Protein AF-0000000082347520 (afdb_homodimer)

pLDDT: mean 91.8, std 11.24, range [23.23, 98.88]

Structure (mmCIF, N/CA/C/O backbone):
data_AF-0000000082347520-model_v1
#
loop_
_entity.id
_entity.type
_entity.pdbx_description
1 polymer 'Uncharacterized protein'
#
loop_
_atom_site.group_PDB
_atom_site.id
_atom_site.type_symbol
_atom_site.label_atom_id
_atom_site.label_alt_id
_atom_site.label_comp_id
_atom_site.label_asym_id
_atom_site.label_entity_id
_atom_site.label_seq_id
_atom_site.pdbx_PDB_ins_code
_atom_site.Cartn_x
_atom_site.Cartn_y
_atom_site.Cartn_z
_atom_site.occupancy
_atom_site.B_iso_or_equiv
_atom_site.auth_seq_id
_atom_site.auth_comp_id
_atom_site.auth_asym_id
_atom_site.auth_atom_id
_atom_site.pdbx_PDB_model_num
ATOM 1 N N . MET A 1 1 ? 17.422 22.875 7.512 1 51.66 1 MET A N 1
ATOM 2 C CA . MET A 1 1 ? 17.734 21.969 8.609 1 51.66 1 MET A CA 1
ATOM 3 C C . MET A 1 1 ? 17.469 20.516 8.219 1 51.66 1 MET A C 1
ATOM 5 O O . MET A 1 1 ? 16.516 20.234 7.473 1 51.66 1 MET A O 1
ATOM 9 N N . SER A 1 2 ? 18.406 19.641 8.477 1 62.78 2 SER A N 1
ATOM 10 C CA . SER A 1 2 ? 18.266 18.219 8.164 1 62.78 2 SER A CA 1
ATOM 11 C C . SER A 1 2 ? 17.25 17.547 9.07 1 62.78 2 SER A C 1
ATOM 13 O O . SER A 1 2 ? 17.156 17.875 10.258 1 62.78 2 SER A O 1
ATOM 15 N N . THR A 1 3 ? 16.219 16.953 8.594 1 77.38 3 THR A N 1
ATOM 16 C CA . THR A 1 3 ? 15.297 16.125 9.367 1 77.38 3 THR A CA 1
ATOM 17 C C . THR A 1 3 ? 16.047 14.992 10.062 1 77.38 3 THR A C 1
ATOM 19 O O . THR A 1 3 ? 16.828 14.281 9.43 1 77.38 3 THR A O 1
ATOM 22 N N . PRO A 1 4 ? 15.867 14.984 11.398 1 78.06 4 PRO A N 1
ATOM 23 C CA . PRO A 1 4 ? 16.547 13.891 12.094 1 78.06 4 PRO A CA 1
ATOM 24 C C . PRO A 1 4 ? 16.188 12.523 11.531 1 78.06 4 PRO A C 1
ATOM 26 O O . PRO A 1 4 ? 15.086 12.336 10.992 1 78.06 4 PRO A O 1
ATOM 29 N N . ALA A 1 5 ? 17.125 11.617 11.672 1 85.88 5 ALA A N 1
ATOM 30 C CA . ALA A 1 5 ? 16.891 10.227 11.297 1 85.88 5 ALA A CA 1
ATOM 31 C C . ALA A 1 5 ? 15.727 9.641 12.102 1 85.88 5 ALA A C 1
ATOM 33 O O . ALA A 1 5 ? 15.523 10 13.266 1 85.88 5 ALA A O 1
ATOM 34 N N . TYR A 1 6 ? 15.008 8.766 11.461 1 93.38 6 TYR A N 1
ATOM 35 C CA . TYR A 1 6 ? 13.891 8.117 12.133 1 93.38 6 TYR A CA 1
ATOM 36 C C . TYR A 1 6 ? 14.359 7.34 13.359 1 93.38 6 TYR A C 1
ATOM 38 O O . TYR A 1 6 ? 15.367 6.629 13.297 1 93.38 6 TYR A O 1
ATOM 46 N N . GLN A 1 7 ? 13.633 7.559 14.492 1 92.31 7 GLN A N 1
ATOM 47 C CA . GLN A 1 7 ? 13.797 6.793 15.727 1 92.31 7 GLN A CA 1
ATOM 48 C C . GLN A 1 7 ? 12.477 6.164 16.156 1 92.31 7 GLN A C 1
ATOM 50 O O . GLN A 1 7 ? 11.445 6.836 16.203 1 92.31 7 GLN A O 1
ATOM 55 N N . ASN A 1 8 ? 12.578 4.91 16.438 1 94 8 ASN A N 1
ATOM 56 C CA . ASN A 1 8 ? 11.375 4.203 16.875 1 94 8 ASN A CA 1
ATOM 57 C C . ASN A 1 8 ? 10.945 4.641 18.266 1 94 8 ASN A C 1
ATOM 59 O O . ASN A 1 8 ? 11.602 4.312 19.25 1 94 8 ASN A O 1
ATOM 63 N N . SER A 1 9 ? 9.93 5.426 18.359 1 94.62 9 SER A N 1
ATOM 64 C CA . SER A 1 9 ? 9.352 5.902 19.609 1 94.62 9 SER A CA 1
ATOM 65 C C . SER A 1 9 ? 7.84 6.027 19.516 1 94.62 9 SER A C 1
ATOM 67 O O . SER A 1 9 ? 7.324 6.711 18.625 1 94.62 9 SER A O 1
ATOM 69 N N . LEU A 1 10 ? 7.125 5.418 20.422 1 96.12 10 LEU A N 1
ATOM 70 C CA . LEU A 1 10 ? 5.668 5.43 20.422 1 96.12 10 LEU A CA 1
ATOM 71 C C . LEU A 1 10 ? 5.129 6.805 20.797 1 96.12 10 LEU A C 1
ATOM 73 O O . LEU A 1 10 ? 5.695 7.473 21.672 1 96.12 10 LEU A O 1
ATOM 77 N N . VAL A 1 11 ? 4.098 7.16 20.203 1 97.88 11 VAL A N 1
ATOM 78 C CA . VAL A 1 11 ? 3.455 8.438 20.5 1 97.88 11 VAL A CA 1
ATOM 79 C C . VAL A 1 11 ? 2.471 8.266 21.656 1 97.88 11 VAL A C 1
ATOM 81 O O . VAL A 1 11 ? 1.628 7.367 21.625 1 97.88 11 VAL A O 1
ATOM 84 N N . ASP A 1 12 ? 2.582 9.055 22.672 1 97.56 12 ASP A N 1
ATOM 85 C CA . ASP A 1 12 ? 1.594 9.117 23.75 1 97.56 12 ASP A CA 1
ATOM 86 C C . ASP A 1 12 ? 0.341 9.859 23.297 1 97.56 12 ASP A C 1
ATOM 88 O O . ASP A 1 12 ? 0.309 11.094 23.312 1 97.56 12 ASP A O 1
ATOM 92 N N . ALA A 1 13 ? -0.685 9.141 23.047 1 96.94 13 ALA A N 1
ATOM 93 C CA . ALA A 1 13 ? -1.899 9.703 22.469 1 96.94 13 ALA A CA 1
ATOM 94 C C . ALA A 1 13 ? -2.705 10.469 23.5 1 96.94 13 ALA A C 1
ATOM 96 O O . ALA A 1 13 ? -3.672 11.156 23.172 1 96.94 13 ALA A O 1
ATOM 97 N N . GLN A 1 14 ? -2.32 10.383 24.734 1 96.44 14 GLN A N 1
ATOM 98 C CA . GLN A 1 14 ? -3.094 11.016 25.797 1 96.44 14 GLN A CA 1
ATOM 99 C C . GLN A 1 14 ? -2.547 12.398 26.125 1 96.44 14 GLN A C 1
ATOM 101 O O . GLN A 1 14 ? -3.156 13.148 26.891 1 96.44 14 GLN A O 1
ATOM 106 N N . ARG A 1 15 ? -1.452 12.727 25.562 1 96.75 15 ARG A N 1
ATOM 107 C CA . ARG A 1 15 ? -0.86 14.039 25.828 1 96.75 15 ARG A CA 1
ATOM 108 C C . ARG A 1 15 ? -1.741 15.156 25.281 1 96.75 15 ARG A C 1
ATOM 110 O O . ARG A 1 15 ? -2.281 15.047 24.172 1 96.75 15 ARG A O 1
ATOM 117 N N . ALA A 1 16 ? -1.894 16.188 26.031 1 96.69 16 ALA A N 1
ATOM 118 C CA . ALA A 1 16 ? -2.693 17.34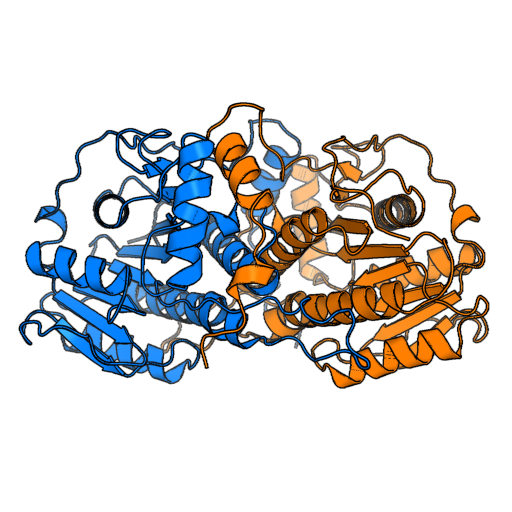4 25.609 1 96.69 16 ALA A CA 1
ATOM 119 C C . ALA A 1 16 ? -2.082 18.016 24.391 1 96.69 16 ALA A C 1
ATOM 121 O O . ALA A 1 16 ? -0.859 18.094 24.266 1 96.69 16 ALA A O 1
ATOM 122 N N . VAL A 1 17 ? -2.941 18.484 23.516 1 97.81 17 VAL A N 1
ATOM 123 C CA . VAL A 1 17 ? -2.49 19.141 22.297 1 97.81 17 VAL A CA 1
ATOM 124 C C . VAL A 1 17 ? -2.744 20.641 22.391 1 97.81 17 VAL A C 1
ATOM 126 O O . VAL A 1 17 ? -3.852 21.078 22.734 1 97.81 17 VAL A O 1
ATOM 129 N N . ASP A 1 18 ? -1.752 21.422 22.156 1 97.56 18 ASP A N 1
ATOM 130 C CA . ASP A 1 18 ? -1.86 22.891 22.188 1 97.56 18 ASP A CA 1
ATOM 131 C C . ASP A 1 18 ? -2.057 23.453 20.781 1 97.56 18 ASP A C 1
ATOM 133 O O . ASP A 1 18 ? -1.084 23.688 20.062 1 97.56 18 ASP A O 1
ATOM 137 N N . PHE A 1 19 ? -3.225 23.859 20.406 1 97.81 19 PHE A N 1
ATOM 138 C CA . PHE A 1 19 ? -3.598 24.312 19.062 1 97.81 19 PHE A CA 1
ATOM 139 C C . PHE A 1 19 ? -2.932 25.656 18.75 1 97.81 19 PHE A C 1
ATOM 141 O O . PHE A 1 19 ? -2.764 26 17.578 1 97.81 19 PHE A O 1
ATOM 148 N N . SER A 1 20 ? -2.562 26.375 19.766 1 97.38 20 SER A N 1
ATOM 149 C CA . SER A 1 20 ? -1.998 27.703 19.547 1 97.38 20 SER A CA 1
ATOM 150 C C . SER A 1 20 ? -0.634 27.609 18.875 1 97.38 20 SER A C 1
ATOM 152 O O . SER A 1 20 ? -0.138 28.609 18.344 1 97.38 20 SER A O 1
ATOM 154 N N . GLN A 1 21 ? -0.083 26.453 18.891 1 97.12 21 GLN A N 1
ATOM 155 C CA . GLN A 1 21 ? 1.251 26.266 18.328 1 97.12 21 GLN A CA 1
ATOM 156 C C . GLN A 1 21 ? 1.228 26.375 16.812 1 97.12 21 GLN A C 1
ATOM 158 O O . GLN A 1 21 ? 2.277 26.484 16.172 1 97.12 21 GLN A O 1
ATOM 163 N N . VAL A 1 22 ? 0.044 26.391 16.172 1 97.5 22 VAL A N 1
ATOM 164 C CA . VAL A 1 22 ? -0.011 26.5 14.719 1 97.5 22 VAL A CA 1
ATOM 165 C C . VAL A 1 22 ? -0.188 27.969 14.32 1 97.5 22 VAL A C 1
ATOM 167 O O . VAL A 1 22 ? -0.212 28.297 13.133 1 97.5 22 VAL A O 1
ATOM 170 N N . SER A 1 23 ? -0.355 28.828 15.336 1 97.25 23 SER A N 1
ATOM 171 C CA . SER A 1 23 ? -0.551 30.234 15.039 1 97.25 23 SER A CA 1
ATOM 172 C C . SER A 1 23 ? 0.603 30.797 14.219 1 97.25 23 SER A C 1
ATOM 174 O O . SER A 1 23 ? 1.771 30.562 14.531 1 97.25 23 SER A O 1
ATOM 176 N N . GLY A 1 24 ? 0.281 31.484 13.133 1 96.06 24 GLY A N 1
ATOM 177 C CA . GLY A 1 24 ? 1.273 32.125 12.281 1 96.06 24 GLY A CA 1
ATOM 178 C C . GLY A 1 24 ? 1.896 31.172 11.273 1 96.06 24 GLY A C 1
ATOM 179 O O . GLY A 1 24 ? 2.672 31.578 10.414 1 96.06 24 GLY A O 1
ATOM 180 N N . LYS A 1 25 ? 1.556 29.922 11.375 1 96.75 25 LYS A N 1
ATOM 181 C CA . LYS A 1 25 ? 2.107 28.938 10.438 1 96.75 25 LYS A CA 1
ATOM 182 C C . LYS A 1 25 ? 1.323 28.922 9.125 1 96.75 25 LYS A C 1
ATOM 184 O O . LYS A 1 25 ? 0.146 29.297 9.102 1 96.75 25 LYS A O 1
ATOM 189 N N . THR A 1 26 ? 1.975 28.578 8.086 1 97.75 26 THR A N 1
ATOM 190 C CA . THR A 1 26 ? 1.338 28.391 6.785 1 97.75 26 THR A CA 1
ATOM 191 C C . THR A 1 26 ? 1.101 26.906 6.512 1 97.75 26 THR A C 1
ATOM 193 O O . THR A 1 26 ? 2.033 26.094 6.57 1 97.75 26 THR A O 1
ATOM 196 N N . VAL A 1 27 ? -0.154 26.547 6.23 1 98.62 27 VAL A N 1
ATOM 197 C CA . VAL A 1 27 ? -0.582 25.172 5.996 1 98.62 27 VAL A CA 1
ATOM 198 C C . VAL A 1 27 ? -1.053 25.031 4.551 1 98.62 27 VAL A C 1
ATOM 200 O O . VAL A 1 27 ? -1.883 25.812 4.074 1 98.62 27 VAL A O 1
ATOM 203 N N . VAL A 1 28 ? -0.468 24.125 3.814 1 98.81 28 VAL A N 1
ATOM 204 C CA . VAL A 1 28 ? -1.011 23.688 2.531 1 98.81 28 VAL A CA 1
ATOM 205 C C . VAL A 1 28 ? -1.823 22.406 2.721 1 98.81 28 VAL A C 1
ATOM 207 O O . VAL A 1 28 ? -1.326 21.422 3.275 1 98.81 28 VAL A O 1
ATOM 210 N N . LEU A 1 29 ? -3.039 22.422 2.336 1 98.75 29 LEU A N 1
ATOM 211 C CA . LEU A 1 29 ? -3.955 21.312 2.525 1 98.75 29 LEU A CA 1
ATOM 212 C C . LEU A 1 29 ? -4.691 20.984 1.229 1 98.75 29 LEU A C 1
ATOM 214 O O . LEU A 1 29 ? -5.234 21.875 0.58 1 98.75 29 LEU A O 1
ATOM 218 N N . THR A 1 30 ? -4.625 19.734 0.8 1 98.75 30 THR A N 1
ATOM 219 C CA . THR A 1 30 ? -5.457 19.328 -0.326 1 98.75 30 THR A CA 1
ATOM 220 C C . THR A 1 30 ? -6.777 18.734 0.162 1 98.75 30 THR A C 1
ATOM 222 O O . THR A 1 30 ? -6.816 18.062 1.193 1 98.75 30 THR A O 1
ATOM 225 N N . GLY A 1 31 ? -7.84 18.984 -0.577 1 97.75 31 GLY A N 1
ATOM 226 C CA . GLY A 1 31 ? -9.141 18.438 -0.212 1 97.75 31 GLY A CA 1
ATOM 227 C C . GLY A 1 31 ? -9.75 19.125 1.001 1 97.75 31 GLY A C 1
ATOM 228 O O . GLY A 1 31 ? -10.344 18.469 1.854 1 97.75 31 GLY A O 1
ATOM 229 N N . GLY A 1 32 ? -9.562 20.375 1.109 1 97.75 32 GLY A N 1
ATOM 230 C CA . GLY A 1 32 ? -9.984 21.094 2.301 1 97.75 32 GLY A CA 1
ATOM 231 C C . GLY A 1 32 ? -11.375 21.688 2.18 1 97.75 32 GLY A C 1
ATOM 232 O O . GLY A 1 32 ? -11.797 22.469 3.025 1 97.75 32 GLY A O 1
ATOM 233 N N . SER A 1 33 ? -12.148 21.312 1.104 1 97.12 33 SER A N 1
ATOM 234 C CA . SER A 1 33 ? -13.406 22 0.836 1 97.12 33 SER A CA 1
ATOM 235 C C . SER A 1 33 ? -14.594 21.203 1.357 1 97.12 33 SER A C 1
ATOM 237 O O . SER A 1 33 ? -15.734 21.672 1.317 1 97.12 33 SER A O 1
ATOM 239 N N . SER A 1 34 ? -14.375 19.984 1.851 1 93.25 34 SER A N 1
ATOM 240 C CA . SER A 1 34 ? -15.453 19.172 2.396 1 93.25 34 SER A CA 1
ATOM 241 C C . SER A 1 34 ? -14.922 18.156 3.406 1 93.25 34 SER A C 1
ATOM 243 O O . SER A 1 34 ? -13.703 18.047 3.594 1 93.25 34 SER A O 1
ATOM 245 N N . GLY A 1 35 ? -15.805 17.625 4.156 1 93.69 35 GLY A N 1
ATOM 246 C CA . GLY A 1 35 ? -15.477 16.5 5.012 1 93.69 35 GLY A CA 1
ATOM 247 C C . GLY A 1 35 ? -14.43 16.828 6.059 1 93.69 35 GLY A C 1
ATOM 248 O O . GLY A 1 35 ? -14.5 17.875 6.707 1 93.69 35 GLY A O 1
ATOM 249 N N . LEU A 1 36 ? -13.516 15.875 6.234 1 95.44 36 LEU A N 1
ATOM 250 C CA . LEU A 1 36 ? -12.453 16.031 7.219 1 95.44 36 LEU A CA 1
ATOM 251 C C . LEU A 1 36 ? -11.562 17.219 6.887 1 95.44 36 LEU A C 1
ATOM 253 O O . LEU A 1 36 ? -11.164 17.969 7.777 1 95.44 36 LEU A O 1
ATOM 257 N N . GLY A 1 37 ? -11.297 17.375 5.547 1 97.56 37 GLY A N 1
ATOM 258 C CA . GLY A 1 37 ? -10.469 18.484 5.125 1 97.56 37 GLY A CA 1
ATOM 259 C C . GLY A 1 37 ? -11.016 19.844 5.551 1 97.56 37 GLY A C 1
ATOM 260 O O . GLY A 1 37 ? -10.258 20.703 6.008 1 97.56 37 GLY A O 1
ATOM 261 N N . LEU A 1 38 ? -12.289 19.969 5.387 1 97.62 38 LEU A N 1
ATOM 262 C CA . LEU A 1 38 ? -12.93 21.219 5.777 1 97.62 38 LEU A CA 1
ATOM 263 C C . LEU A 1 38 ? -12.797 21.453 7.277 1 97.62 38 LEU A C 1
ATOM 265 O O . LEU A 1 38 ? -12.562 22.578 7.715 1 97.62 38 LEU A O 1
ATOM 269 N N . CYS A 1 39 ? -12.914 20.406 8.039 1 97.69 39 CYS A N 1
ATOM 270 C CA . CYS A 1 39 ? -12.766 20.484 9.484 1 97.69 39 CYS A CA 1
ATOM 271 C C . CYS A 1 39 ? -11.344 20.875 9.867 1 97.69 39 CYS A C 1
ATOM 273 O O . CYS A 1 39 ? -11.141 21.641 10.812 1 97.69 39 CYS A O 1
ATOM 275 N N . TYR A 1 40 ? -10.344 20.359 9.133 1 98.44 40 TYR A N 1
ATOM 276 C CA . TYR A 1 40 ? -8.953 20.734 9.375 1 98.44 40 TYR A CA 1
ATOM 277 C C . TYR A 1 40 ? -8.734 22.219 9.086 1 98.44 40 TYR A C 1
ATOM 279 O O . TYR A 1 40 ? -8.141 22.938 9.891 1 98.44 40 TYR A O 1
ATOM 287 N N . VAL A 1 41 ? -9.266 22.656 7.914 1 98.44 41 VAL A N 1
ATOM 288 C CA . VAL A 1 41 ? -9.125 24.062 7.543 1 98.44 41 VAL A CA 1
ATOM 289 C C . VAL A 1 41 ? -9.695 24.953 8.641 1 98.44 41 VAL A C 1
ATOM 291 O O . VAL A 1 41 ? -9.023 25.875 9.109 1 98.44 41 VAL A O 1
ATOM 294 N N . ARG A 1 42 ? -10.891 24.672 9.094 1 98.06 42 ARG A N 1
ATOM 295 C CA . ARG A 1 42 ? -11.555 25.453 10.133 1 98.06 42 ARG A CA 1
ATOM 296 C C . ARG A 1 42 ? -10.703 25.516 11.398 1 98.06 42 ARG A C 1
ATOM 298 O O . ARG A 1 42 ? -10.5 26.594 11.961 1 98.06 42 ARG A O 1
ATOM 305 N N . ALA A 1 43 ? -10.227 24.359 11.812 1 98.12 43 ALA A N 1
ATOM 306 C CA . ALA A 1 43 ? -9.469 24.266 13.062 1 98.12 43 ALA A CA 1
ATOM 307 C C . ALA A 1 43 ? -8.164 25.047 12.961 1 98.12 43 ALA A C 1
ATOM 309 O O . ALA A 1 43 ? -7.793 25.766 13.898 1 98.12 43 ALA A O 1
ATOM 310 N N . PHE A 1 44 ? -7.434 24.953 11.852 1 98.5 44 PHE A N 1
ATOM 311 C CA . PHE A 1 44 ? -6.172 25.656 11.672 1 98.5 44 PHE A CA 1
ATOM 312 C C . PHE A 1 44 ? -6.391 27.156 11.625 1 98.5 44 PHE A C 1
ATOM 314 O O . PHE A 1 44 ? -5.648 27.922 12.258 1 98.5 44 PHE A O 1
ATOM 321 N N . VAL A 1 45 ? -7.441 27.594 10.93 1 98.06 45 VAL A N 1
ATOM 322 C CA . VAL A 1 45 ? -7.754 29.016 10.812 1 98.06 45 VAL A CA 1
ATOM 323 C C . VAL A 1 45 ? -8.125 29.578 12.188 1 98.06 45 VAL A C 1
ATOM 325 O O . VAL A 1 45 ? -7.629 30.625 12.586 1 98.06 45 VAL A O 1
ATOM 328 N N . GLU A 1 46 ? -8.961 28.828 12.859 1 97.62 46 GLU A N 1
ATOM 329 C CA . GLU A 1 46 ? -9.398 29.25 14.188 1 97.62 46 GLU A CA 1
ATOM 330 C C . GLU A 1 46 ? -8.211 29.359 15.141 1 97.62 46 GLU A C 1
ATOM 332 O O . GLU A 1 46 ? -8.203 30.219 16.031 1 97.62 46 GLU A O 1
ATOM 337 N N . ALA A 1 47 ? -7.23 28.578 14.922 1 98.06 47 ALA A N 1
ATOM 338 C CA . ALA A 1 47 ? -6.055 28.547 15.789 1 98.06 47 ALA A CA 1
ATOM 339 C C . ALA A 1 47 ? -5.016 29.578 15.336 1 98.06 47 ALA A C 1
ATOM 341 O O . ALA A 1 47 ? -3.951 29.703 15.945 1 98.06 47 ALA A O 1
ATOM 342 N N . GLY A 1 48 ? -5.215 30.266 14.219 1 97.75 48 GLY A N 1
ATOM 343 C CA . GLY A 1 48 ? -4.383 31.406 13.836 1 97.75 48 GLY A CA 1
ATOM 344 C C . GLY A 1 48 ? -3.438 31.094 12.688 1 97.75 48 GLY A C 1
ATOM 345 O O . GLY A 1 48 ? -2.523 31.859 12.398 1 97.75 48 GLY A O 1
ATOM 346 N N . ALA A 1 49 ? -3.674 29.984 12.039 1 98.19 49 ALA A N 1
ATOM 347 C CA . ALA A 1 49 ? -2.828 29.625 10.906 1 98.19 49 ALA A CA 1
ATOM 348 C C . ALA A 1 49 ? -3.352 30.234 9.609 1 98.19 49 ALA A C 1
ATOM 350 O O . ALA A 1 49 ? -4.488 30.703 9.555 1 98.19 49 ALA A O 1
ATOM 351 N N . PHE A 1 50 ? -2.49 30.328 8.625 1 98.44 50 PHE A N 1
ATOM 352 C CA . PHE A 1 50 ? -2.832 30.656 7.246 1 98.44 50 PHE A CA 1
ATOM 353 C C . PHE A 1 50 ? -2.92 29.391 6.398 1 98.44 50 PHE A C 1
ATOM 355 O O . PHE A 1 50 ? -1.991 28.594 6.383 1 98.44 50 PHE A O 1
ATOM 362 N N . VAL A 1 51 ? -4.059 29.188 5.727 1 98.75 51 VAL A N 1
ATOM 363 C CA . VAL A 1 51 ? -4.281 27.922 5.047 1 98.75 51 VAL A CA 1
ATOM 364 C C . VAL A 1 51 ? -4.445 28.156 3.549 1 98.75 51 VAL A C 1
ATOM 366 O O . VAL A 1 51 ? -5.238 29.016 3.133 1 98.75 51 VAL A O 1
ATOM 369 N N . VAL A 1 52 ? -3.662 27.5 2.74 1 98.81 52 VAL A N 1
ATOM 370 C CA . VAL A 1 52 ? -3.896 27.391 1.303 1 98.81 52 VAL A CA 1
ATOM 371 C C . VAL A 1 52 ? -4.543 26.047 0.984 1 98.81 52 VAL A C 1
ATOM 373 O O . VAL A 1 52 ? -3.932 25 1.174 1 98.81 52 VAL A O 1
ATOM 376 N N . ASN A 1 53 ? -5.773 26.109 0.495 1 98.69 53 ASN A N 1
ATOM 377 C CA . ASN A 1 53 ? -6.594 24.938 0.244 1 98.69 53 ASN A CA 1
ATOM 378 C C . ASN A 1 53 ? -6.676 24.609 -1.246 1 98.69 53 ASN A C 1
ATOM 380 O O . ASN A 1 53 ? -7.273 25.375 -2.016 1 98.69 53 ASN A O 1
ATOM 384 N N . GLY A 1 54 ? -6.027 23.531 -1.665 1 98.69 54 GLY A N 1
ATOM 385 C CA . GLY A 1 54 ? -6.219 23 -3.006 1 98.69 54 GLY A CA 1
ATOM 386 C C . GLY A 1 54 ? -7.34 21.984 -3.092 1 98.69 54 GLY A C 1
ATOM 387 O O . GLY A 1 54 ? -7.281 20.938 -2.447 1 98.69 54 GLY A O 1
ATOM 388 N N . ASP A 1 55 ? -8.312 22.219 -3.863 1 98.5 55 ASP A N 1
ATOM 389 C CA . ASP A 1 55 ? -9.469 21.328 -3.996 1 98.5 55 ASP A CA 1
ATOM 390 C C . ASP A 1 55 ? -10.125 21.484 -5.367 1 98.5 55 ASP A C 1
ATOM 392 O O . ASP A 1 55 ? -9.953 22.516 -6.027 1 98.5 55 ASP A O 1
ATOM 396 N N . ILE A 1 56 ? -10.852 20.453 -5.762 1 97.38 56 ILE A N 1
ATOM 397 C CA . ILE A 1 56 ? -11.531 20.5 -7.055 1 97.38 56 ILE A CA 1
ATOM 398 C C . ILE A 1 56 ? -12.742 21.422 -6.965 1 97.38 56 ILE A C 1
ATOM 400 O O . ILE A 1 56 ? -13.18 21.969 -7.977 1 97.38 56 ILE A O 1
ATOM 404 N N . LYS A 1 57 ? -13.305 21.656 -5.758 1 96.31 57 LYS A N 1
ATOM 405 C CA . LYS A 1 57 ? -14.438 22.531 -5.496 1 96.31 57 LYS A CA 1
ATOM 406 C C . LYS A 1 57 ? -14.102 23.562 -4.418 1 96.31 57 LYS A C 1
ATOM 408 O O . LYS A 1 57 ? -13.266 23.312 -3.551 1 96.31 57 LYS A O 1
ATOM 413 N N . PRO A 1 58 ? -14.68 24.672 -4.512 1 96.5 58 PRO A N 1
ATOM 414 C CA . PRO A 1 58 ? -14.5 25.641 -3.422 1 96.5 58 PRO A CA 1
ATOM 415 C C . PRO A 1 58 ? -15.086 25.156 -2.102 1 96.5 58 PRO A C 1
ATOM 417 O O . PRO A 1 58 ? -15.945 24.266 -2.092 1 96.5 58 PRO A O 1
ATOM 420 N N . PRO A 1 59 ? -14.586 25.703 -1.03 1 95.38 59 PRO A N 1
ATOM 421 C CA . PRO A 1 59 ? -15.156 25.297 0.26 1 95.38 59 PRO A CA 1
ATOM 422 C C . PRO A 1 59 ? -16.641 25.641 0.38 1 95.38 59 PRO A C 1
ATOM 424 O O . PRO A 1 59 ? -17.109 26.594 -0.24 1 95.38 59 PRO A O 1
ATOM 427 N N . THR A 1 60 ? -17.297 24.812 1.122 1 90.81 60 THR A N 1
ATOM 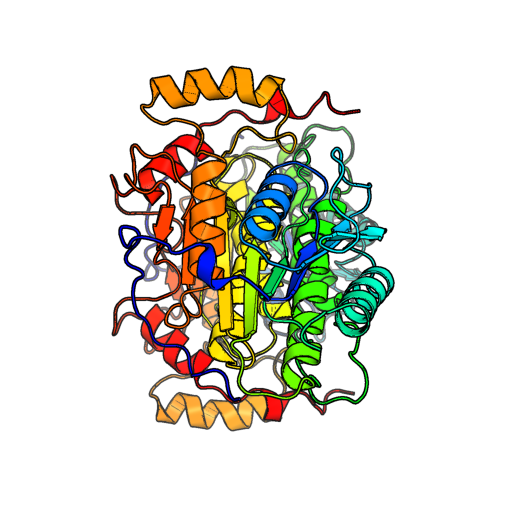428 C CA . THR A 1 60 ? -18.734 24.984 1.318 1 90.81 60 THR A CA 1
ATOM 429 C C . THR A 1 60 ? -19.016 26.109 2.299 1 90.81 60 THR A C 1
ATOM 431 O O . THR A 1 60 ? -20.172 26.516 2.473 1 90.81 60 THR A O 1
ATOM 434 N N . GLU A 1 61 ? -18 26.562 2.977 1 92.88 61 GLU A N 1
ATOM 435 C CA . GLU A 1 61 ? -18.141 27.703 3.889 1 92.88 61 GLU A CA 1
ATOM 436 C C . GLU A 1 61 ? -17.172 28.812 3.545 1 92.88 61 GLU A C 1
ATOM 438 O O . GLU A 1 61 ? -16.172 28.594 2.859 1 92.88 61 GLU A O 1
ATOM 443 N N . SER A 1 62 ? -17.484 30.016 4.043 1 92.75 62 SER A N 1
ATOM 444 C CA . SER A 1 62 ? -16.641 31.188 3.783 1 92.75 62 SER A CA 1
ATOM 445 C C . SER A 1 62 ? -15.57 31.344 4.859 1 92.75 62 SER A C 1
ATOM 447 O O . SER A 1 62 ? -15.836 31.141 6.043 1 92.75 62 SER A O 1
ATOM 449 N N . PHE A 1 63 ? -14.359 31.578 4.43 1 95.38 63 PHE A N 1
ATOM 450 C CA . PHE A 1 63 ? -13.242 31.891 5.316 1 95.38 63 PHE A CA 1
ATOM 451 C C . PHE A 1 63 ? -12.68 33.281 5.004 1 95.38 63 PHE A C 1
ATOM 453 O O . PHE A 1 63 ? -12.781 33.75 3.873 1 95.38 63 PHE A O 1
ATOM 460 N N . PRO A 1 64 ? -12.133 33.938 6.031 1 93.62 64 PRO A N 1
ATOM 461 C CA . PRO A 1 64 ? -11.453 35.219 5.734 1 93.62 64 PRO A CA 1
ATOM 462 C C . PRO A 1 64 ? -10.328 35.031 4.711 1 93.62 64 PRO A C 1
ATOM 464 O O . PRO A 1 64 ? -9.492 34.156 4.84 1 93.62 64 PRO A O 1
ATOM 467 N N . SER A 1 65 ? -10.312 35.906 3.748 1 90.19 65 SER A N 1
ATOM 468 C CA . SER A 1 65 ? -9.375 35.812 2.637 1 90.19 65 SER A CA 1
ATOM 469 C C . SER A 1 65 ? -7.938 36 3.109 1 90.19 65 SER A C 1
ATOM 471 O O . SER A 1 65 ? -6.992 35.594 2.424 1 90.19 65 SER A O 1
ATOM 473 N N . ASP A 1 66 ? -7.777 36.656 4.227 1 94 66 ASP A N 1
ATOM 474 C CA . ASP A 1 66 ? -6.434 36.844 4.762 1 94 66 ASP A CA 1
ATOM 475 C C . ASP A 1 66 ? -5.965 35.625 5.547 1 94 66 ASP A C 1
ATOM 477 O O . ASP A 1 66 ? -4.812 35.562 5.992 1 94 66 ASP A O 1
ATOM 481 N N . ARG A 1 67 ? -6.898 34.625 5.656 1 96.56 67 ARG A N 1
ATOM 482 C CA . ARG A 1 67 ? -6.535 33.438 6.422 1 96.56 67 ARG A CA 1
ATOM 483 C C . ARG A 1 67 ? -6.59 32.188 5.551 1 96.56 67 ARG A C 1
ATOM 485 O O . ARG A 1 67 ? -5.906 31.188 5.828 1 96.56 67 ARG A O 1
ATOM 492 N N . VAL A 1 68 ? -7.445 32.219 4.551 1 98.06 68 VAL A N 1
ATOM 493 C CA . VAL A 1 68 ? -7.574 31.031 3.689 1 98.06 68 VAL A CA 1
ATOM 494 C C . VAL A 1 68 ? -7.543 31.469 2.225 1 98.06 68 VAL A C 1
ATOM 496 O O . VAL A 1 68 ? -8.227 32.406 1.834 1 98.06 68 VAL A O 1
ATOM 499 N N . VAL A 1 69 ? -6.754 30.812 1.432 1 97.94 69 VAL A N 1
ATOM 500 C CA . VAL A 1 69 ? -6.75 30.953 -0.021 1 97.94 69 VAL A CA 1
ATOM 501 C C . VAL A 1 69 ? -7.18 29.641 -0.671 1 97.94 69 VAL A C 1
ATOM 503 O O . VAL A 1 69 ? -6.605 28.594 -0.389 1 97.94 69 VAL A O 1
ATOM 506 N N . TYR A 1 70 ? -8.219 29.703 -1.476 1 98.31 70 TYR A N 1
ATOM 507 C CA . TYR A 1 70 ? -8.648 28.562 -2.262 1 98.31 70 TYR A CA 1
ATOM 508 C C . TYR A 1 70 ? -7.98 28.547 -3.631 1 98.31 70 TYR A C 1
ATOM 510 O O . TYR A 1 70 ? -7.934 29.578 -4.312 1 98.31 70 TYR A O 1
ATOM 518 N N . VAL A 1 71 ? -7.391 27.453 -3.986 1 98.56 71 VAL A N 1
ATOM 519 C CA . VAL A 1 71 ? -6.832 27.234 -5.316 1 98.56 71 VAL A CA 1
ATOM 520 C C . VAL A 1 71 ? -7.488 26.016 -5.953 1 98.56 71 VAL A C 1
ATOM 522 O O . VAL A 1 71 ? -7.445 24.922 -5.391 1 98.56 71 VAL A O 1
ATOM 525 N N . LYS A 1 72 ? -8.148 26.172 -7.105 1 98.69 72 LYS A N 1
ATOM 526 C CA . LYS A 1 72 ? -8.711 25.016 -7.805 1 98.69 72 LYS A CA 1
ATOM 527 C C . LYS A 1 72 ? -7.621 24.016 -8.172 1 98.69 72 LYS A C 1
ATOM 529 O O . LYS A 1 72 ? -6.637 24.375 -8.82 1 98.69 72 LYS A O 1
ATOM 534 N N . CYS A 1 73 ? -7.887 22.75 -7.75 1 98.69 73 CYS A N 1
ATOM 535 C CA . CYS A 1 73 ? -6.816 21.766 -7.91 1 98.69 73 CYS A CA 1
ATOM 536 C C . CYS A 1 73 ? -7.383 20.359 -8.031 1 98.69 73 CYS A C 1
ATOM 538 O O . CYS A 1 73 ? -8.094 19.891 -7.141 1 98.69 73 CYS A O 1
ATOM 540 N N . ASP A 1 74 ? -7.164 19.766 -9.156 1 98.5 74 ASP A N 1
ATOM 541 C CA . ASP A 1 74 ? -7.223 18.312 -9.266 1 98.5 74 ASP A CA 1
ATOM 542 C C . ASP A 1 74 ? -5.898 17.688 -8.852 1 98.5 74 ASP A C 1
ATOM 544 O O . ASP A 1 74 ? -4.902 17.797 -9.562 1 98.5 74 ASP A O 1
ATOM 548 N N . VAL A 1 75 ? -5.918 16.984 -7.715 1 98.19 75 VAL A N 1
ATOM 549 C CA . VAL A 1 75 ? -4.664 16.531 -7.121 1 98.19 75 VAL A CA 1
ATOM 550 C C . VAL A 1 75 ? -4.008 15.5 -8.031 1 98.19 75 VAL A C 1
ATOM 552 O O . VAL A 1 75 ? -2.822 15.195 -7.891 1 98.19 75 VAL A O 1
ATOM 555 N N . ALA A 1 76 ? -4.785 14.922 -8.953 1 96.5 76 ALA A N 1
ATOM 556 C CA . ALA A 1 76 ? -4.23 13.961 -9.906 1 96.5 76 ALA A CA 1
ATOM 557 C C . ALA A 1 76 ? -3.471 14.672 -11.023 1 96.5 76 ALA A C 1
ATOM 559 O O . ALA A 1 76 ? -2.859 14.031 -11.875 1 96.5 76 ALA A O 1
ATOM 560 N N . GLN A 1 77 ? -3.52 15.984 -11.047 1 97.62 77 GLN A N 1
ATOM 561 C CA . GLN A 1 77 ? -2.805 16.781 -12.039 1 97.62 77 GLN A CA 1
ATOM 562 C C . GLN A 1 77 ? -1.607 17.484 -11.414 1 97.62 77 GLN A C 1
ATOM 564 O O . GLN A 1 77 ? -1.774 18.391 -10.594 1 97.62 77 GLN A O 1
ATOM 569 N N . TRP A 1 78 ? -0.431 17.172 -11.898 1 97.12 78 TRP A N 1
ATOM 570 C CA . TRP A 1 78 ? 0.819 17.688 -11.352 1 97.12 78 TRP A CA 1
ATOM 571 C C . TRP A 1 78 ? 0.834 19.203 -11.383 1 97.12 78 TRP A C 1
ATOM 573 O O . TRP A 1 78 ? 1.121 19.859 -10.367 1 97.12 78 TRP A O 1
ATOM 583 N N . GLU A 1 79 ? 0.45 19.766 -12.469 1 98.25 79 GLU A N 1
ATOM 584 C CA . GLU A 1 79 ? 0.561 21.219 -12.648 1 98.25 79 GLU A CA 1
ATOM 585 C C . GLU A 1 79 ? -0.387 21.969 -11.719 1 98.25 79 GLU A C 1
ATOM 587 O O . GLU A 1 79 ? -0.074 23.062 -11.258 1 98.25 79 GLU A O 1
ATOM 592 N N . ASP A 1 80 ? -1.543 21.375 -11.445 1 98.75 80 ASP A N 1
ATOM 593 C CA . ASP A 1 80 ? -2.459 21.984 -10.484 1 98.75 80 ASP A CA 1
ATOM 594 C C . ASP A 1 80 ? -1.812 22.109 -9.109 1 98.75 80 ASP A C 1
ATOM 596 O O . ASP A 1 80 ? -1.935 23.141 -8.445 1 98.75 80 ASP A O 1
ATOM 600 N N . GLN A 1 81 ? -1.123 21.094 -8.688 1 98.62 81 GLN A N 1
ATOM 601 C CA . GLN A 1 81 ? -0.498 21.109 -7.367 1 98.62 81 GLN A CA 1
ATOM 602 C C . GLN A 1 81 ? 0.688 22.078 -7.332 1 98.62 81 GLN A C 1
ATOM 604 O O . GLN A 1 81 ? 0.937 22.719 -6.312 1 98.62 81 GLN A O 1
ATOM 609 N N . VAL A 1 82 ? 1.399 22.125 -8.445 1 98.38 82 VAL A N 1
ATOM 610 C CA . VAL A 1 82 ? 2.467 23.109 -8.531 1 98.38 82 VAL A CA 1
ATOM 611 C C . VAL A 1 82 ? 1.904 24.5 -8.258 1 98.38 82 VAL A C 1
ATOM 613 O O . VAL A 1 82 ? 2.498 25.281 -7.508 1 98.38 82 VAL A O 1
ATOM 616 N N . THR A 1 83 ? 0.757 24.781 -8.828 1 98.69 83 THR A N 1
ATOM 617 C CA . THR A 1 83 ? 0.112 26.078 -8.648 1 98.69 83 THR A CA 1
ATOM 618 C C . THR A 1 83 ? -0.27 26.297 -7.191 1 98.69 83 THR A C 1
ATOM 620 O O . THR A 1 83 ? -0.106 27.391 -6.66 1 98.69 83 THR A O 1
ATOM 623 N N . VAL A 1 84 ? -0.752 25.281 -6.531 1 98.81 84 VAL A N 1
ATOM 624 C CA . VAL A 1 84 ? -1.122 25.359 -5.121 1 98.81 84 VAL A CA 1
ATOM 625 C C . VAL A 1 84 ? 0.097 25.766 -4.293 1 98.81 84 VAL A C 1
ATOM 627 O O . VAL A 1 84 ? 0.026 26.688 -3.475 1 98.81 84 VAL A O 1
ATOM 630 N N . PHE A 1 85 ? 1.206 25.109 -4.477 1 98.5 85 PHE A N 1
ATOM 631 C CA . PHE A 1 85 ? 2.402 25.344 -3.678 1 98.5 85 PHE A CA 1
ATOM 632 C C . PHE A 1 85 ? 3.006 26.719 -4 1 98.5 85 PHE A C 1
ATOM 634 O O . PHE A 1 85 ? 3.508 27.406 -3.111 1 98.5 85 PHE A O 1
ATOM 641 N N . LYS A 1 86 ? 2.973 27.094 -5.277 1 97.62 86 LYS A N 1
ATOM 642 C CA . LYS A 1 86 ? 3.432 28.422 -5.648 1 97.62 86 LYS A CA 1
ATOM 643 C C . LYS A 1 86 ? 2.598 29.5 -4.961 1 97.62 86 LYS A C 1
ATOM 645 O O . LYS A 1 86 ? 3.145 30.469 -4.426 1 97.62 86 LYS A O 1
ATOM 650 N N . THR A 1 87 ? 1.32 29.328 -5.008 1 98.25 87 THR A N 1
ATOM 651 C CA . THR A 1 87 ? 0.422 30.25 -4.336 1 98.25 87 THR A CA 1
ATOM 652 C C . THR A 1 87 ? 0.735 30.328 -2.846 1 98.25 87 THR A C 1
ATOM 654 O O . THR A 1 87 ? 0.755 31.422 -2.264 1 98.25 87 THR A O 1
ATOM 657 N N . ALA A 1 88 ? 0.979 29.156 -2.238 1 98.06 88 ALA A N 1
ATOM 658 C CA . ALA A 1 88 ? 1.306 29.125 -0.816 1 98.06 88 ALA A CA 1
ATOM 659 C C . ALA A 1 88 ? 2.574 29.922 -0.52 1 98.06 88 ALA A C 1
ATOM 661 O O . ALA A 1 88 ? 2.617 30.688 0.435 1 98.06 88 ALA A O 1
ATOM 662 N N . ARG A 1 89 ? 3.555 29.75 -1.306 1 95.12 89 ARG A N 1
ATOM 663 C CA . ARG A 1 89 ? 4.809 30.484 -1.117 1 95.12 89 ARG A CA 1
ATOM 664 C C . ARG A 1 89 ? 4.602 31.984 -1.278 1 95.12 89 ARG A C 1
ATOM 666 O O . ARG A 1 89 ? 5.094 32.781 -0.471 1 95.12 89 ARG A O 1
ATOM 673 N N . ASP A 1 90 ? 3.824 32.344 -2.252 1 96.06 90 ASP A N 1
ATOM 674 C CA . ASP A 1 90 ? 3.65 33.75 -2.604 1 96.06 90 ASP A CA 1
ATOM 675 C C . ASP A 1 90 ? 2.789 34.469 -1.568 1 96.06 90 ASP A C 1
ATOM 677 O O . ASP A 1 90 ? 2.994 35.656 -1.301 1 96.06 90 ASP A O 1
ATOM 681 N N . ARG A 1 91 ? 1.849 33.719 -1.013 1 97 91 ARG A N 1
ATOM 682 C CA . ARG A 1 91 ? 0.844 34.375 -0.182 1 97 91 ARG A CA 1
ATOM 683 C C . ARG A 1 91 ? 1.147 34.188 1.3 1 97 91 ARG A C 1
ATOM 685 O O . ARG A 1 91 ? 0.52 34.812 2.154 1 97 91 ARG A O 1
ATOM 692 N N . SER A 1 92 ? 2.062 33.375 1.585 1 95.44 92 SER A N 1
ATOM 693 C CA . SER A 1 92 ? 2.357 33.031 2.977 1 95.44 92 SER A CA 1
ATOM 694 C C . SER A 1 92 ? 2.748 34.281 3.766 1 95.44 92 SER A C 1
ATOM 696 O O . SER A 1 92 ? 3.67 35 3.381 1 95.44 92 SER A O 1
ATOM 698 N N . PRO A 1 93 ? 2.139 34.469 4.863 1 94.38 93 PRO A N 1
ATOM 699 C CA . PRO A 1 93 ? 2.508 35.625 5.691 1 94.38 93 PRO A CA 1
ATOM 700 C C . PRO A 1 93 ? 3.883 35.469 6.34 1 94.38 93 PRO A C 1
ATOM 702 O O . PRO A 1 93 ? 4.512 36.469 6.703 1 94.38 93 PRO A O 1
ATOM 705 N N . ASN A 1 94 ? 4.332 34.312 6.523 1 91.5 94 ASN A N 1
ATOM 706 C CA . ASN A 1 94 ? 5.609 34.062 7.188 1 91.5 94 ASN A CA 1
ATOM 707 C C . ASN A 1 94 ? 6.707 33.719 6.188 1 91.5 94 ASN A C 1
ATOM 709 O O . ASN A 1 94 ? 7.801 33.312 6.578 1 91.5 94 ASN A O 1
ATOM 713 N N . GLY A 1 95 ? 6.461 33.75 4.891 1 90.62 95 GLY A N 1
ATOM 714 C CA . GLY A 1 95 ? 7.449 33.594 3.832 1 90.62 95 GLY A CA 1
ATOM 715 C C . GLY A 1 95 ? 7.809 32.156 3.531 1 90.62 95 GLY A C 1
ATOM 716 O O . GLY A 1 95 ? 8.805 31.891 2.861 1 90.62 95 GLY A O 1
ATOM 717 N N . GLY A 1 96 ? 7.078 31.234 4.102 1 93.44 96 GLY A N 1
ATOM 718 C CA . GLY A 1 96 ? 7.367 29.828 3.848 1 93.44 96 GLY A CA 1
ATOM 719 C C . GLY A 1 96 ? 6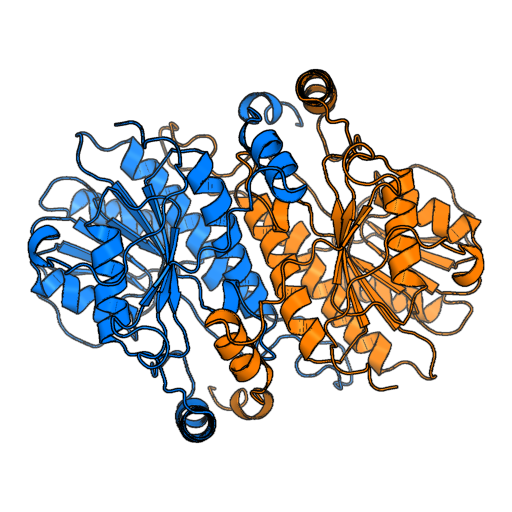.172 28.922 4.078 1 93.44 96 GLY A C 1
ATOM 720 O O . GLY A 1 96 ? 5.066 29.406 4.344 1 93.44 96 GLY A O 1
ATOM 721 N N . ILE A 1 97 ? 6.387 27.641 3.855 1 96.56 97 ILE A N 1
ATOM 722 C CA . ILE A 1 97 ? 5.402 26.609 4.133 1 96.56 97 ILE A CA 1
ATOM 723 C C . ILE A 1 97 ? 5.84 25.781 5.344 1 96.56 97 ILE A C 1
ATOM 725 O O . ILE A 1 97 ? 6.988 25.344 5.418 1 96.56 97 ILE A O 1
ATOM 729 N N . ASP A 1 98 ? 4.949 25.594 6.289 1 96.44 98 ASP A N 1
ATOM 730 C CA . ASP A 1 98 ? 5.32 24.906 7.52 1 96.44 98 ASP A CA 1
ATOM 731 C C . ASP A 1 98 ? 4.73 23.5 7.566 1 96.44 98 ASP A C 1
ATOM 733 O O . ASP A 1 98 ? 5.387 22.562 8.016 1 96.44 98 ASP A O 1
ATOM 737 N N . ILE A 1 99 ? 3.494 23.359 7.188 1 97.94 99 ILE A N 1
ATOM 738 C CA . ILE A 1 99 ? 2.736 22.125 7.301 1 97.94 99 ILE A CA 1
ATOM 739 C C . ILE A 1 99 ? 2.08 21.797 5.961 1 97.94 99 ILE A C 1
ATOM 741 O O . ILE A 1 99 ? 1.48 22.672 5.328 1 97.94 99 ILE A O 1
ATOM 745 N N . VAL A 1 100 ? 2.27 20.656 5.484 1 98.62 100 VAL A N 1
ATOM 746 C CA . VAL A 1 100 ? 1.58 20.156 4.301 1 98.62 100 VAL A CA 1
ATOM 747 C C . VAL A 1 100 ? 0.751 18.922 4.664 1 98.62 100 VAL A C 1
ATOM 749 O O . VAL A 1 100 ? 1.255 17.984 5.301 1 98.62 100 VAL A O 1
ATOM 752 N N . ILE A 1 101 ? -0.506 18.938 4.352 1 98.88 101 ILE A N 1
ATOM 753 C CA . ILE A 1 101 ? -1.417 17.828 4.625 1 98.88 101 ILE A CA 1
ATOM 754 C C . ILE A 1 101 ? -1.995 17.297 3.314 1 98.88 101 ILE A C 1
ATOM 756 O O . ILE A 1 101 ? -2.805 17.969 2.67 1 98.88 101 ILE A O 1
ATOM 760 N N . ALA A 1 102 ? -1.547 16.156 2.916 1 98.75 102 ALA A N 1
ATOM 761 C CA . ALA A 1 102 ? -2.137 15.453 1.779 1 98.75 102 ALA A CA 1
ATOM 762 C C . ALA A 1 102 ? -3.41 14.727 2.189 1 98.75 102 ALA A C 1
ATOM 764 O O . ALA A 1 102 ? -3.361 13.562 2.609 1 98.75 102 ALA A O 1
ATOM 765 N N . ASN A 1 103 ? -4.527 15.352 1.966 1 98 103 ASN A N 1
ATOM 766 C CA . ASN A 1 103 ? -5.77 14.867 2.557 1 98 103 ASN A CA 1
ATOM 767 C C . ASN A 1 103 ? -6.789 14.484 1.485 1 98 103 ASN A C 1
ATOM 769 O O . ASN A 1 103 ? -7.695 13.695 1.742 1 98 103 ASN A O 1
ATOM 773 N N . ALA A 1 104 ? -6.637 15.055 0.269 1 95.44 104 ALA A N 1
ATOM 774 C CA . ALA A 1 104 ? -7.633 14.789 -0.768 1 95.44 104 ALA A CA 1
ATOM 775 C C . ALA A 1 104 ? -7.793 13.289 -1.001 1 95.44 104 ALA A C 1
ATOM 777 O O . ALA A 1 104 ? -6.805 12.555 -1.053 1 95.44 104 ALA A O 1
ATOM 778 N N . GLY A 1 105 ? -8.953 12.852 -1.045 1 92.56 105 GLY A N 1
ATOM 779 C CA . GLY A 1 105 ? -9.25 11.445 -1.291 1 92.56 105 GLY A CA 1
ATOM 780 C C . GLY A 1 105 ? -10.688 11.203 -1.706 1 92.56 105 GLY A C 1
ATOM 781 O O . GLY A 1 105 ? -11.57 12.016 -1.415 1 92.56 105 GLY A O 1
ATOM 782 N N . ILE A 1 106 ? -10.891 10.195 -2.422 1 89.31 106 ILE A N 1
ATOM 783 C CA . ILE A 1 106 ? -12.227 9.781 -2.836 1 89.31 106 ILE A CA 1
ATOM 784 C C . ILE A 1 106 ? -12.406 8.289 -2.553 1 89.31 106 ILE A C 1
ATOM 786 O O . ILE A 1 106 ? -11.43 7.566 -2.34 1 89.31 106 ILE A O 1
ATOM 790 N N . TYR A 1 107 ? -13.633 7.957 -2.434 1 86.38 107 TYR A N 1
ATOM 791 C CA . TYR A 1 107 ? -14.008 6.555 -2.285 1 86.38 107 TYR A CA 1
ATOM 792 C C . TYR A 1 107 ? -14.977 6.133 -3.377 1 86.38 107 TYR A C 1
ATOM 794 O O . TYR A 1 107 ? -15.789 6.938 -3.84 1 86.38 107 TYR A O 1
ATOM 802 N N . SER A 1 108 ? -14.852 4.973 -3.945 1 78.94 108 SER A N 1
ATOM 803 C CA . SER A 1 108 ? -15.766 4.398 -4.922 1 78.94 108 SER A CA 1
ATOM 804 C C . SER A 1 108 ? -15.93 2.898 -4.715 1 78.94 108 SER A C 1
ATOM 806 O O . SER A 1 108 ? -15.086 2.256 -4.09 1 78.94 108 SER A O 1
ATOM 808 N N . PRO A 1 109 ? -17.109 2.406 -5.273 1 74.56 109 PRO A N 1
ATOM 809 C CA . PRO A 1 109 ? -17.281 0.954 -5.203 1 74.56 109 PRO A CA 1
ATOM 810 C C . PRO A 1 109 ? -16.125 0.188 -5.848 1 74.56 109 PRO A C 1
ATOM 812 O O . PRO A 1 109 ? -15.359 0.759 -6.629 1 74.56 109 PRO A O 1
ATOM 815 N N . ASP A 1 110 ? -16.078 -1.071 -5.516 1 74.81 110 ASP A N 1
ATOM 816 C CA . ASP A 1 110 ? -14.906 -1.895 -5.828 1 74.81 110 ASP A CA 1
ATOM 817 C C . ASP A 1 110 ? -14.891 -2.289 -7.301 1 74.81 110 ASP A C 1
ATOM 819 O O . ASP A 1 110 ? -15.938 -2.525 -7.898 1 74.81 110 ASP A O 1
ATOM 823 N N . ALA A 1 111 ? -13.656 -2.314 -7.77 1 64.5 111 ALA A N 1
ATOM 824 C CA . ALA A 1 111 ? -13.391 -2.793 -9.125 1 64.5 111 ALA A CA 1
ATOM 825 C C . ALA A 1 111 ? -13.828 -4.246 -9.289 1 64.5 111 ALA A C 1
ATOM 827 O O . ALA A 1 111 ? -14.133 -4.688 -10.398 1 64.5 111 ALA A O 1
ATOM 828 N N . PHE A 1 112 ? -13.805 -5.004 -8.203 1 74.88 112 PHE A N 1
ATOM 829 C CA . PHE A 1 112 ? -14.102 -6.43 -8.281 1 74.88 112 PHE A CA 1
ATOM 830 C C . PHE A 1 112 ? -15.602 -6.676 -8.148 1 74.88 112 PHE A C 1
ATOM 832 O O . PHE A 1 112 ? -16.062 -7.816 -8.258 1 74.88 112 PHE A O 1
ATOM 839 N N . ASP A 1 113 ? -16.188 -5.516 -8.062 1 73.56 113 ASP A N 1
ATOM 840 C CA . ASP A 1 113 ? -17.641 -5.617 -8.234 1 73.56 113 ASP A CA 1
ATOM 841 C C . ASP A 1 113 ? -18 -5.992 -9.672 1 73.56 113 ASP A C 1
ATOM 843 O O . ASP A 1 113 ? -17.297 -5.617 -10.609 1 73.56 113 ASP A O 1
ATOM 847 N N . GLY A 1 114 ? -18.906 -6.852 -9.883 1 73.75 114 GLY A N 1
ATOM 848 C CA . GLY A 1 114 ? -19.344 -7.242 -11.211 1 73.75 114 GLY A CA 1
ATOM 849 C C . GLY A 1 114 ? -18.594 -8.445 -11.75 1 73.75 114 GLY A C 1
ATOM 850 O O . GLY A 1 114 ? -18.484 -8.617 -12.969 1 73.75 114 GLY A O 1
ATOM 851 N N . ILE A 1 115 ? -17.969 -9.195 -10.922 1 81.31 115 ILE A N 1
ATOM 852 C CA . ILE A 1 115 ? -17.234 -10.391 -11.32 1 81.31 115 ILE A CA 1
ATOM 853 C C . ILE A 1 115 ? -18.172 -11.352 -12.047 1 81.31 115 ILE A C 1
ATOM 855 O O . ILE A 1 115 ? -17.734 -12.195 -12.828 1 81.31 115 ILE A O 1
ATOM 859 N N . THR A 1 116 ? -19.484 -11.109 -11.922 1 83.19 116 THR A N 1
ATOM 860 C CA . THR A 1 116 ? -20.469 -11.984 -12.523 1 83.19 116 THR A CA 1
ATOM 861 C C . THR A 1 116 ? -20.938 -11.43 -13.867 1 83.19 116 THR A C 1
ATOM 863 O O . THR A 1 116 ? -21.75 -12.055 -14.555 1 83.19 116 THR A O 1
ATOM 866 N N . ASP A 1 117 ? -20.422 -10.305 -14.25 1 88.94 117 ASP A N 1
ATOM 867 C CA . ASP A 1 117 ? -20.812 -9.703 -15.516 1 88.94 117 ASP A CA 1
ATOM 868 C C . ASP A 1 117 ? -20.438 -10.602 -16.688 1 88.94 117 ASP A C 1
ATOM 870 O O . ASP A 1 117 ? -19.531 -11.438 -16.578 1 88.94 117 ASP A O 1
ATOM 874 N N . ASP A 1 118 ? -21.062 -10.367 -17.797 1 92 118 ASP A N 1
ATOM 875 C CA . ASP A 1 118 ? -20.844 -11.195 -18.984 1 92 118 ASP A CA 1
ATOM 876 C C . ASP A 1 118 ? -19.438 -11.016 -19.547 1 92 118 ASP A C 1
ATOM 878 O O . ASP A 1 118 ? -18.875 -11.945 -20.125 1 92 118 ASP A O 1
ATOM 882 N N . GLU A 1 119 ? -18.984 -9.82 -19.406 1 92.88 119 GLU A N 1
ATOM 883 C CA . GLU A 1 119 ? -17.609 -9.492 -19.797 1 92.88 119 GLU A CA 1
ATOM 884 C C . GLU A 1 119 ? -16.859 -8.805 -18.672 1 92.88 119 GLU A C 1
ATOM 886 O O . GLU A 1 119 ? -17.469 -8.086 -17.859 1 92.88 119 GLU A O 1
ATOM 891 N N . PRO A 1 120 ? -15.633 -9.18 -18.562 1 92.31 120 PRO A N 1
ATOM 892 C CA . PRO A 1 120 ? -14.891 -8.469 -17.531 1 92.31 120 PRO A CA 1
ATOM 893 C C . PRO A 1 120 ? -14.789 -6.969 -17.797 1 92.31 120 PRO A C 1
ATOM 895 O O . PRO A 1 120 ? -14.57 -6.559 -18.938 1 92.31 120 PRO A O 1
ATOM 898 N N . GLN A 1 121 ? -14.984 -6.168 -16.766 1 90.56 121 GLN A N 1
ATOM 899 C CA . GLN A 1 121 ? -14.914 -4.715 -16.875 1 90.56 121 GLN A CA 1
ATOM 900 C C . GLN A 1 121 ? -13.586 -4.184 -16.344 1 90.56 121 GLN A C 1
ATOM 902 O O . GLN A 1 121 ? -13.07 -4.664 -15.336 1 90.56 121 GLN A O 1
ATOM 907 N N . LYS A 1 122 ? -13.125 -3.242 -17.125 1 91.5 122 LYS A N 1
ATOM 908 C CA . LYS A 1 122 ? -11.914 -2.57 -16.672 1 91.5 122 LYS A CA 1
ATOM 909 C C . LYS A 1 122 ? -12.133 -1.889 -15.32 1 91.5 122 LYS A C 1
ATOM 911 O O . LYS A 1 122 ? -13.094 -1.141 -15.148 1 91.5 122 LYS A O 1
ATOM 916 N N . PRO A 1 123 ? -11.234 -2.141 -14.297 1 89 123 PRO A N 1
ATOM 917 C CA . PRO A 1 123 ? -11.344 -1.446 -13.008 1 89 123 PRO A CA 1
ATOM 918 C C . PRO A 1 123 ? -11.172 0.065 -13.141 1 89 123 PRO A C 1
ATOM 920 O O . PRO A 1 123 ? -10.375 0.531 -13.961 1 89 123 PRO A O 1
ATOM 923 N N . ILE A 1 124 ? -11.891 0.771 -12.32 1 82.69 124 ILE A N 1
ATOM 924 C CA . ILE A 1 124 ? -11.75 2.221 -12.258 1 82.69 124 ILE A CA 1
ATOM 925 C C . ILE A 1 124 ? -10.484 2.574 -11.469 1 82.69 124 ILE A C 1
ATOM 927 O O . ILE A 1 124 ? -10.383 2.271 -10.281 1 82.69 124 ILE A O 1
ATOM 931 N N . THR A 1 125 ? -9.57 3.178 -12.125 1 83.62 125 THR A N 1
ATOM 932 C CA . THR A 1 125 ? -8.289 3.436 -11.469 1 83.62 125 THR A CA 1
ATOM 933 C C . THR A 1 125 ? -8.18 4.902 -11.062 1 83.62 125 THR A C 1
ATOM 935 O O . THR A 1 125 ? -7.152 5.324 -10.523 1 83.62 125 THR A O 1
ATOM 938 N N . LYS A 1 126 ? -9.258 5.645 -11.242 1 87.81 126 LYS A N 1
ATOM 939 C CA . LYS A 1 126 ? -9.289 7.031 -10.789 1 87.81 126 LYS A CA 1
ATOM 940 C C . LYS A 1 126 ? -9.023 7.133 -9.289 1 87.81 126 LYS A C 1
ATOM 942 O O . LYS A 1 126 ? -8.406 8.094 -8.828 1 87.81 126 LYS A O 1
ATOM 947 N N . LEU A 1 127 ? -9.422 6.117 -8.586 1 90.81 127 LEU A N 1
ATOM 948 C CA . LEU A 1 127 ? -9.18 6.066 -7.148 1 90.81 127 LEU A CA 1
ATOM 949 C C . LEU A 1 127 ? -7.684 6.102 -6.848 1 90.81 127 LEU A C 1
ATOM 951 O O . LEU A 1 127 ? -7.254 6.75 -5.891 1 90.81 127 LEU A O 1
ATOM 955 N N . LEU A 1 128 ? -6.902 5.402 -7.676 1 94.38 128 LEU A N 1
ATOM 956 C CA . LEU A 1 128 ? -5.457 5.387 -7.48 1 94.38 128 LEU A CA 1
ATOM 957 C C . LEU A 1 128 ? -4.852 6.754 -7.785 1 94.38 128 LEU A C 1
ATOM 959 O O . LEU A 1 128 ? -3.951 7.207 -7.078 1 94.38 128 LEU A O 1
ATOM 963 N N . ASP A 1 129 ? -5.387 7.398 -8.797 1 94.81 129 ASP A N 1
ATOM 964 C CA . ASP A 1 129 ? -4.867 8.695 -9.211 1 94.81 129 ASP A CA 1
ATOM 965 C C . ASP A 1 129 ? -5.043 9.742 -8.109 1 94.81 129 ASP A C 1
ATOM 967 O O . ASP A 1 129 ? -4.113 10.492 -7.809 1 94.81 129 ASP A O 1
ATOM 971 N N . VAL A 1 130 ? -6.16 9.719 -7.527 1 96.12 130 VAL A N 1
ATOM 972 C CA . VAL A 1 130 ? -6.48 10.742 -6.543 1 96.12 130 VAL A CA 1
ATOM 973 C C . VAL A 1 130 ? -5.863 10.375 -5.195 1 96.12 130 VAL A C 1
ATOM 975 O O . VAL A 1 130 ? -5.168 11.188 -4.578 1 96.12 130 VAL A O 1
ATOM 978 N N . ASN A 1 131 ? -6.031 9.102 -4.785 1 96.94 131 ASN A N 1
ATOM 979 C CA . ASN A 1 131 ? -5.715 8.711 -3.418 1 96.94 131 ASN A CA 1
ATOM 980 C C . ASN A 1 131 ? -4.234 8.367 -3.264 1 96.94 131 ASN A C 1
ATOM 982 O O . ASN A 1 131 ? -3.725 8.297 -2.145 1 96.94 131 ASN A O 1
ATOM 986 N N . LEU A 1 132 ? -3.562 8.148 -4.363 1 97.62 132 LEU A N 1
ATOM 987 C CA . LEU A 1 132 ? -2.17 7.734 -4.227 1 97.62 132 LEU A CA 1
ATOM 988 C C . LEU A 1 132 ? -1.256 8.625 -5.059 1 97.62 132 LEU A C 1
ATOM 990 O O . LEU A 1 132 ? -0.39 9.312 -4.512 1 97.62 132 LEU A O 1
ATOM 994 N N . THR A 1 133 ? -1.499 8.672 -6.367 1 96.75 133 THR A N 1
ATOM 995 C CA . THR A 1 133 ? -0.664 9.516 -7.215 1 96.75 133 THR A CA 1
ATOM 996 C C . THR A 1 133 ? -0.698 10.969 -6.734 1 96.75 133 THR A C 1
ATOM 998 O O . THR A 1 133 ? 0.342 11.625 -6.648 1 96.75 133 THR A O 1
ATOM 1001 N N . GLY A 1 134 ? -1.863 11.43 -6.441 1 97.81 134 GLY A N 1
ATOM 1002 C CA . GLY A 1 134 ? -2.004 12.781 -5.914 1 97.81 134 GLY A CA 1
ATOM 1003 C C . GLY A 1 134 ? -1.198 13.008 -4.648 1 97.81 134 GLY A C 1
ATOM 1004 O O . GLY A 1 134 ? -0.58 14.062 -4.484 1 97.81 134 GLY A O 1
ATOM 1005 N N . VAL A 1 135 ? -1.182 12.047 -3.771 1 98.25 135 VAL A N 1
ATOM 1006 C CA . VAL A 1 135 ? -0.445 12.141 -2.514 1 98.25 135 VAL A CA 1
ATOM 1007 C C . VAL A 1 135 ? 1.056 12.156 -2.795 1 98.25 135 VAL A C 1
ATOM 1009 O O . VAL A 1 135 ? 1.806 12.891 -2.146 1 98.25 135 VAL A O 1
ATOM 1012 N N . ILE A 1 136 ? 1.508 11.375 -3.74 1 96.62 136 ILE A N 1
ATOM 1013 C CA . ILE A 1 136 ? 2.912 11.344 -4.133 1 96.62 136 ILE A CA 1
ATOM 1014 C C . ILE A 1 136 ? 3.328 12.711 -4.672 1 96.62 136 ILE A C 1
ATOM 1016 O O . ILE A 1 136 ? 4.395 13.219 -4.324 1 96.62 136 ILE A O 1
ATOM 1020 N N . TYR A 1 137 ? 2.475 13.305 -5.527 1 96.94 137 TYR A N 1
ATOM 1021 C CA . TYR A 1 137 ? 2.75 14.633 -6.059 1 96.94 137 TYR A CA 1
ATOM 1022 C C . TYR A 1 137 ? 2.869 15.656 -4.938 1 96.94 137 TYR A C 1
ATOM 1024 O O . TYR A 1 137 ? 3.816 16.438 -4.902 1 96.94 137 TYR A O 1
ATOM 1032 N N . THR A 1 138 ? 1.919 15.609 -4.016 1 98 138 THR A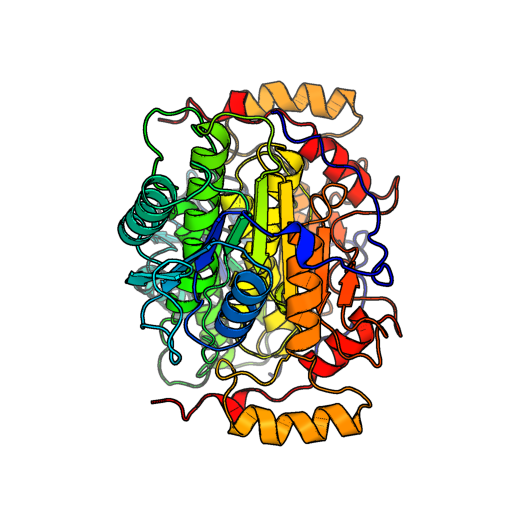 N 1
ATOM 1033 C CA . THR A 1 138 ? 1.941 16.531 -2.879 1 98 138 THR A CA 1
ATOM 1034 C C . THR A 1 138 ? 3.229 16.359 -2.076 1 98 138 THR A C 1
ATOM 1036 O O . THR A 1 138 ? 3.857 17.344 -1.691 1 98 138 THR A O 1
ATOM 1039 N N . SER A 1 139 ? 3.607 15.141 -1.868 1 96.31 139 SER A N 1
ATOM 1040 C CA . SER A 1 139 ? 4.789 14.844 -1.067 1 96.31 139 SER A CA 1
ATOM 1041 C C . SER A 1 139 ? 6.059 15.359 -1.739 1 96.31 139 SER A C 1
ATOM 1043 O O . SER A 1 139 ? 6.938 15.914 -1.075 1 96.31 139 SER A O 1
ATOM 1045 N N . LYS A 1 140 ? 6.148 15.133 -3.072 1 95 140 LYS A N 1
ATOM 1046 C CA . LYS A 1 140 ? 7.301 15.625 -3.82 1 95 140 LYS A CA 1
ATOM 1047 C C . LYS A 1 140 ? 7.414 17.141 -3.727 1 95 140 LYS A C 1
ATOM 1049 O O . LYS A 1 140 ? 8.492 17.672 -3.459 1 95 140 LYS A O 1
ATOM 1054 N N . LEU A 1 141 ? 6.363 17.781 -3.924 1 96.44 141 LEU A N 1
ATOM 1055 C CA . LEU A 1 141 ? 6.355 19.25 -3.883 1 96.44 141 LEU A CA 1
ATOM 1056 C C . LEU A 1 141 ? 6.641 19.75 -2.475 1 96.44 141 LEU A C 1
ATOM 1058 O O . LEU A 1 141 ? 7.379 20.719 -2.297 1 96.44 141 LEU A O 1
ATOM 1062 N N . ALA A 1 142 ? 6.031 19.094 -1.448 1 96.06 142 ALA A N 1
ATOM 1063 C CA . ALA A 1 142 ? 6.344 19.453 -0.067 1 96.06 142 ALA A CA 1
ATOM 1064 C C . ALA A 1 142 ? 7.84 19.359 0.201 1 96.06 142 ALA A C 1
ATOM 1066 O O . ALA A 1 142 ? 8.445 20.297 0.712 1 96.06 142 ALA A O 1
ATOM 1067 N N . GLY A 1 143 ? 8.414 18.203 -0.17 1 92.94 143 GLY A N 1
ATOM 1068 C CA . GLY A 1 143 ? 9.844 18.016 0.034 1 92.94 143 GLY A CA 1
ATOM 1069 C C . GLY A 1 143 ? 10.688 19.094 -0.638 1 92.94 143 GLY A C 1
ATOM 1070 O O . GLY A 1 143 ? 11.625 19.625 -0.036 1 92.94 143 GLY A O 1
ATOM 1071 N N . TRP A 1 144 ? 10.336 19.391 -1.863 1 93.69 144 TRP A N 1
ATOM 1072 C CA . TRP A 1 144 ? 11.102 20.391 -2.615 1 93.69 144 TRP A CA 1
ATOM 1073 C C . TRP A 1 144 ? 11 21.766 -1.961 1 93.69 144 TRP A C 1
ATOM 1075 O O . TRP A 1 144 ? 12.016 22.422 -1.746 1 93.69 144 TRP A O 1
ATOM 1085 N N . HIS A 1 145 ? 9.836 22.203 -1.617 1 94.25 145 HIS A N 1
ATOM 1086 C CA . HIS A 1 145 ? 9.641 23.531 -1.037 1 94.25 145 HIS A CA 1
ATOM 1087 C C . HIS A 1 145 ? 10.273 23.609 0.35 1 94.25 145 HIS A C 1
ATOM 1089 O O . HIS A 1 145 ? 10.844 24.641 0.709 1 94.25 145 HIS A O 1
ATOM 1095 N N . PHE A 1 146 ? 10.117 22.516 1.144 1 92.56 146 PHE A N 1
ATOM 1096 C CA . PHE A 1 146 ? 10.742 22.484 2.459 1 92.56 146 PHE A CA 1
ATOM 1097 C C . PHE A 1 146 ? 12.25 22.656 2.34 1 92.56 146 PHE A C 1
ATOM 1099 O O . PHE A 1 146 ? 12.867 23.375 3.127 1 92.56 146 PHE A O 1
ATOM 1106 N N . HIS A 1 147 ? 12.773 22.031 1.342 1 89.62 147 HIS A N 1
ATOM 1107 C CA . HIS A 1 147 ? 14.219 22.094 1.143 1 89.62 147 HIS A CA 1
ATOM 1108 C C . HIS A 1 147 ? 14.656 23.484 0.722 1 89.62 147 HIS A C 1
ATOM 1110 O O . HIS A 1 147 ? 15.711 23.969 1.147 1 89.62 147 HIS A O 1
ATOM 1116 N N . HIS A 1 148 ? 13.891 24.156 -0.041 1 90.31 148 HIS A N 1
ATOM 1117 C CA . HIS A 1 148 ? 14.32 25.391 -0.677 1 90.31 148 HIS A CA 1
ATOM 1118 C C . HIS A 1 148 ? 13.914 26.609 0.149 1 90.31 148 HIS A C 1
ATOM 1120 O O . HIS A 1 148 ? 14.25 27.75 -0.202 1 90.31 148 HIS A O 1
ATOM 1126 N N . GLN A 1 149 ? 13.25 26.344 1.152 1 88.75 149 GLN A N 1
ATOM 1127 C CA . GLN A 1 149 ? 12.875 27.5 1.975 1 88.75 149 GLN A CA 1
ATOM 1128 C C . GLN A 1 149 ? 13.906 27.734 3.074 1 88.75 149 GLN A C 1
ATOM 1130 O O . GLN A 1 149 ? 14.5 26.797 3.596 1 88.75 149 GLN A O 1
ATOM 1135 N N . GLU A 1 150 ? 14.078 28.953 3.336 1 82.69 150 GLU A N 1
ATOM 1136 C CA . GLU A 1 150 ? 15.07 29.359 4.328 1 82.69 150 GLU A CA 1
ATOM 1137 C C . GLU A 1 150 ? 14.531 29.203 5.746 1 82.69 150 GLU A C 1
ATOM 1139 O O . GLU A 1 150 ? 13.32 29.156 5.949 1 82.69 150 GLU A O 1
ATOM 1144 N N . GLY A 1 151 ? 15.469 28.953 6.641 1 78.12 151 GLY A N 1
ATOM 1145 C CA . GLY A 1 151 ? 15.102 28.953 8.047 1 78.12 151 GLY A CA 1
ATOM 1146 C C . GLY A 1 151 ? 15.086 27.562 8.656 1 78.12 151 GLY A C 1
ATOM 1147 O O . GLY A 1 151 ? 15.211 26.562 7.949 1 78.12 151 GLY A O 1
ATOM 1148 N N . GLN A 1 152 ? 14.977 27.641 9.984 1 74.69 152 GLN A N 1
ATOM 1149 C CA . GLN A 1 152 ? 15.102 26.422 10.766 1 74.69 152 GLN A CA 1
ATOM 1150 C C . GLN A 1 152 ? 13.742 25.969 11.289 1 74.69 152 GLN A C 1
ATOM 1152 O O . GLN A 1 152 ? 13.664 25.094 12.156 1 74.69 152 GLN A O 1
ATOM 1157 N N . ARG A 1 153 ? 12.711 26.562 10.711 1 81.12 153 ARG A N 1
ATOM 1158 C CA . ARG A 1 153 ? 11.391 26.203 11.203 1 81.12 153 ARG A CA 1
ATOM 1159 C C . ARG A 1 153 ? 11.062 24.75 10.875 1 81.12 153 ARG A C 1
ATOM 1161 O O . ARG A 1 153 ? 11.586 24.188 9.906 1 81.12 153 ARG A O 1
ATOM 1168 N N . ASP A 1 154 ? 10.195 24.172 11.797 1 86.75 154 ASP A N 1
ATOM 1169 C CA . ASP A 1 154 ? 9.734 22.812 11.586 1 86.75 154 ASP A CA 1
ATOM 1170 C C . ASP A 1 154 ? 8.914 22.688 10.297 1 86.75 154 ASP A C 1
ATOM 1172 O O . ASP A 1 154 ? 8.172 23.609 9.945 1 86.75 154 ASP A O 1
ATOM 1176 N N . ARG A 1 155 ? 9.195 21.703 9.586 1 91.12 155 ARG A N 1
ATOM 1177 C CA . ARG A 1 155 ? 8.5 21.359 8.352 1 91.12 155 ARG A CA 1
ATOM 1178 C C . ARG A 1 155 ? 7.867 19.969 8.453 1 91.12 155 ARG A C 1
ATOM 1180 O O . ARG A 1 155 ? 8.562 18.984 8.688 1 91.12 155 ARG A O 1
ATOM 1187 N N . CYS A 1 156 ? 6.555 19.969 8.336 1 95.19 156 CYS A N 1
ATOM 1188 C CA . CYS A 1 156 ? 5.805 18.766 8.641 1 95.19 156 CYS A CA 1
ATOM 1189 C C . CYS A 1 156 ? 4.949 18.344 7.449 1 95.19 156 CYS A C 1
ATOM 1191 O O . CYS A 1 156 ? 4.191 19.141 6.906 1 95.19 156 CYS A O 1
ATOM 1193 N N . LEU A 1 157 ? 5.164 17.141 7 1 97.62 157 LEU A N 1
ATOM 1194 C CA . LEU A 1 157 ? 4.301 16.516 6 1 97.62 157 LEU A CA 1
ATOM 1195 C C . LEU A 1 157 ? 3.395 15.477 6.645 1 97.62 157 LEU A C 1
ATOM 1197 O O . LEU A 1 157 ? 3.875 14.562 7.324 1 97.62 157 LEU A O 1
ATOM 1201 N N . ILE A 1 158 ? 2.107 15.633 6.492 1 98.81 158 ILE A N 1
ATOM 1202 C CA . ILE A 1 158 ? 1.128 14.68 7.004 1 98.81 158 ILE A CA 1
ATOM 1203 C C . ILE A 1 158 ? 0.392 14.023 5.84 1 98.81 158 ILE A C 1
ATOM 1205 O O . ILE A 1 158 ? -0.238 14.703 5.027 1 98.81 158 ILE A O 1
ATOM 1209 N N . LEU A 1 159 ? 0.514 12.75 5.734 1 98.75 159 LEU A N 1
ATOM 1210 C CA . LEU A 1 159 ? -0.205 11.969 4.734 1 98.75 159 LEU A CA 1
ATOM 1211 C C . LEU A 1 159 ? -1.459 11.336 5.336 1 98.75 159 LEU A C 1
ATOM 1213 O O . LEU A 1 159 ? -1.387 10.656 6.359 1 98.75 159 LEU A O 1
ATOM 1217 N N . VAL A 1 160 ? -2.58 11.594 4.691 1 98.31 160 VAL A N 1
ATOM 1218 C CA . VAL A 1 160 ? -3.811 10.992 5.191 1 98.31 160 VAL A CA 1
ATOM 1219 C C . VAL A 1 160 ? -4.078 9.672 4.461 1 98.31 160 VAL A C 1
ATOM 1221 O O . VAL A 1 160 ? -4.461 9.672 3.289 1 98.31 160 VAL A O 1
ATOM 1224 N N . THR A 1 161 ? -3.836 8.641 5.125 1 97.5 161 THR A N 1
ATOM 1225 C CA . THR A 1 161 ? -4.199 7.32 4.633 1 97.5 161 THR A CA 1
ATOM 1226 C C . THR A 1 161 ? -5.582 6.914 5.137 1 97.5 161 THR A C 1
ATOM 1228 O O . THR A 1 161 ? -6.57 7.605 4.879 1 97.5 161 THR A O 1
ATOM 1231 N N . SER A 1 162 ? -5.793 5.84 5.668 1 95.25 162 SER A N 1
ATOM 1232 C CA . SER A 1 162 ? -6.992 5.242 6.246 1 95.25 162 SER A CA 1
ATOM 1233 C C . SER A 1 162 ? -6.641 4.062 7.148 1 95.25 162 SER A C 1
ATOM 1235 O O . SER A 1 162 ? -5.551 3.496 7.043 1 95.25 162 SER A O 1
ATOM 1237 N N . ILE A 1 163 ? -7.516 3.834 8.078 1 95.75 163 ILE A N 1
ATOM 1238 C CA . ILE A 1 163 ? -7.344 2.576 8.797 1 95.75 163 ILE A CA 1
ATOM 1239 C C . ILE A 1 163 ? -7.258 1.421 7.801 1 95.75 163 ILE A C 1
ATOM 1241 O O . ILE A 1 163 ? -6.625 0.4 8.078 1 95.75 163 ILE A O 1
ATOM 1245 N N . MET A 1 164 ? -7.797 1.597 6.625 1 93.5 164 MET A N 1
ATOM 1246 C CA . MET A 1 164 ? -7.789 0.593 5.566 1 93.5 164 MET A CA 1
ATOM 1247 C C . MET A 1 164 ? -6.414 0.498 4.914 1 93.5 164 MET A C 1
ATOM 1249 O O . MET A 1 164 ? -6.18 -0.367 4.07 1 93.5 164 MET A O 1
ATOM 1253 N N . GLY A 1 165 ? -5.531 1.344 5.246 1 97.12 165 GLY A N 1
ATOM 1254 C CA . GLY A 1 165 ? -4.133 1.201 4.887 1 97.12 165 GLY A CA 1
ATOM 1255 C C . GLY A 1 165 ? -3.371 0.259 5.801 1 97.12 165 GLY A C 1
ATOM 1256 O O . GLY A 1 165 ? -2.193 -0.021 5.574 1 97.12 165 GLY A O 1
ATOM 1257 N N . TYR A 1 166 ? -4.125 -0.299 6.84 1 97.19 166 TYR A N 1
ATOM 1258 C CA . TYR A 1 166 ? -3.445 -1.099 7.852 1 97.19 166 TYR A CA 1
ATOM 1259 C C . TYR A 1 166 ? -4.238 -2.359 8.172 1 97.19 166 TYR A C 1
ATOM 1261 O O . TYR A 1 166 ? -3.697 -3.314 8.734 1 97.19 166 TYR A O 1
ATOM 1269 N N . ILE A 1 167 ? -5.539 -2.35 7.844 1 96.25 167 ILE A N 1
ATOM 1270 C CA . ILE A 1 167 ? -6.363 -3.506 8.188 1 96.25 167 ILE A CA 1
ATOM 1271 C C . ILE A 1 167 ? -7.105 -3.994 6.949 1 96.25 167 ILE A C 1
ATOM 1273 O O . ILE A 1 167 ? -7.16 -3.299 5.934 1 96.25 167 ILE A O 1
ATOM 1277 N N . ASP A 1 168 ? -7.758 -5.211 7.137 1 93.81 168 ASP A N 1
ATOM 1278 C CA . ASP A 1 168 ? -8.555 -5.805 6.066 1 93.81 168 ASP A CA 1
ATOM 1279 C C . ASP A 1 168 ? -9.93 -5.152 5.973 1 93.81 168 ASP A C 1
ATOM 1281 O O . ASP A 1 168 ? -10.523 -4.801 6.992 1 93.81 168 ASP A O 1
ATOM 1285 N N . THR A 1 169 ? -10.344 -5.035 4.734 1 86.56 169 THR A N 1
ATOM 1286 C CA . THR A 1 169 ? -11.727 -4.668 4.48 1 86.56 169 THR A CA 1
ATOM 1287 C C . THR A 1 169 ? -12.289 -5.457 3.295 1 86.56 169 THR A C 1
ATOM 1289 O O . THR A 1 169 ? -11.531 -6.066 2.537 1 86.56 169 THR A O 1
ATOM 1292 N N . GLN A 1 170 ? -13.594 -5.531 3.211 1 83.25 170 GLN A N 1
ATOM 1293 C CA . GLN A 1 170 ? -14.227 -6.125 2.037 1 83.25 170 GLN A CA 1
ATOM 1294 C C . GLN A 1 170 ? -14.727 -5.051 1.079 1 83.25 170 GLN A C 1
ATOM 1296 O O . GLN A 1 170 ? -15.422 -5.352 0.105 1 83.25 170 GLN A O 1
ATOM 1301 N N . GLY A 1 171 ? -14.398 -3.857 1.407 1 83 171 GLY A N 1
ATOM 1302 C CA . GLY A 1 171 ? -14.859 -2.758 0.573 1 83 171 GLY A CA 1
ATOM 1303 C C . GLY A 1 171 ? -14.125 -2.672 -0.753 1 83 171 GLY A C 1
ATOM 1304 O O . GLY A 1 171 ? -13.984 -3.674 -1.458 1 83 171 GLY A O 1
ATOM 1305 N N . SER A 1 172 ? -13.695 -1.524 -1.106 1 86.56 172 SER A N 1
ATOM 1306 C CA . SER A 1 172 ? -13.008 -1.289 -2.371 1 86.56 172 SER A CA 1
ATOM 1307 C C . SER A 1 172 ? -11.562 -1.757 -2.307 1 86.56 172 SER A C 1
ATOM 1309 O O . SER A 1 172 ? -10.75 -1.19 -1.568 1 86.56 172 SER A O 1
ATOM 1311 N N . SER A 1 173 ? -11.242 -2.779 -3.084 1 90.94 173 SER A N 1
ATOM 1312 C CA . SER A 1 173 ? -9.883 -3.311 -3.133 1 90.94 173 SER A CA 1
ATOM 1313 C C . SER A 1 173 ? -8.906 -2.277 -3.684 1 90.94 173 SER A C 1
ATOM 1315 O O . SER A 1 173 ? -7.754 -2.217 -3.256 1 90.94 173 SER A O 1
ATOM 1317 N N . VAL A 1 174 ? -9.414 -1.461 -4.613 1 92.31 174 VAL A N 1
ATOM 1318 C CA . VAL A 1 174 ? -8.57 -0.427 -5.203 1 92.31 174 VAL A CA 1
ATOM 1319 C C . VAL A 1 174 ? -8.305 0.672 -4.18 1 92.31 174 VAL A C 1
ATOM 1321 O O . VAL A 1 174 ? -7.195 1.207 -4.105 1 92.31 174 VAL A O 1
ATOM 1324 N N . TYR A 1 175 ? -9.32 1.009 -3.383 1 92.62 175 TYR A N 1
ATOM 1325 C CA . TYR A 1 175 ? -9.133 1.966 -2.297 1 92.62 175 TYR A CA 1
ATOM 1326 C C . TYR A 1 175 ? -8.125 1.45 -1.282 1 92.62 175 TYR A C 1
ATOM 1328 O O . TYR A 1 175 ? -7.219 2.18 -0.873 1 92.62 175 TYR A O 1
ATOM 1336 N N . SER A 1 176 ? -8.289 0.194 -0.873 1 94.12 176 SER A N 1
ATOM 1337 C CA . SER A 1 176 ? -7.344 -0.429 0.045 1 94.12 176 SER A CA 1
ATOM 1338 C C . SER A 1 176 ? -5.926 -0.382 -0.51 1 94.12 176 SER A C 1
ATOM 1340 O O . SER A 1 176 ? -4.984 -0.028 0.205 1 94.12 176 SER A O 1
ATOM 1342 N N . ALA A 1 177 ? -5.785 -0.707 -1.771 1 96.31 177 ALA A N 1
ATOM 1343 C CA . ALA A 1 177 ? -4.48 -0.664 -2.426 1 96.31 177 ALA A CA 1
ATOM 1344 C C . ALA A 1 177 ? -3.877 0.736 -2.354 1 96.31 177 ALA A C 1
ATOM 1346 O O . ALA A 1 177 ? -2.703 0.895 -2.016 1 96.31 177 ALA A O 1
ATOM 1347 N N . ALA A 1 178 ? -4.66 1.719 -2.635 1 96.31 178 ALA A N 1
ATOM 1348 C CA . ALA A 1 178 ? -4.188 3.102 -2.619 1 96.31 178 ALA A CA 1
ATOM 1349 C C . ALA A 1 178 ? -3.729 3.508 -1.222 1 96.31 178 ALA A C 1
ATOM 1351 O O . ALA A 1 178 ? -2.654 4.094 -1.059 1 96.31 178 ALA A O 1
ATOM 1352 N N . LYS A 1 179 ? -4.531 3.191 -0.278 1 97.69 179 LYS A N 1
ATOM 1353 C CA . LYS A 1 179 ? -4.25 3.66 1.075 1 97.69 179 LYS A CA 1
ATOM 1354 C C . LYS A 1 179 ? -3.084 2.893 1.691 1 97.69 179 LYS A C 1
ATOM 1356 O O . LYS A 1 179 ? -2.312 3.449 2.475 1 97.69 179 LYS A O 1
ATOM 1361 N N . HIS A 1 180 ? -2.938 1.618 1.343 1 98.38 180 HIS A N 1
ATOM 1362 C CA . HIS A 1 180 ? -1.693 0.925 1.656 1 98.38 180 HIS A CA 1
ATOM 1363 C C . HIS A 1 180 ? -0.506 1.582 0.96 1 98.38 180 HIS A C 1
ATOM 1365 O O . HIS A 1 180 ? 0.592 1.642 1.519 1 98.38 180 HIS A O 1
ATOM 1371 N N . GLY A 1 181 ? -0.763 1.977 -0.261 1 98.19 181 GLY A N 1
ATOM 1372 C CA . GLY A 1 181 ? 0.282 2.684 -0.982 1 98.19 181 GLY A CA 1
ATOM 1373 C C . GLY A 1 181 ? 0.766 3.93 -0.263 1 98.19 181 GLY A C 1
ATOM 1374 O O . GLY A 1 181 ? 1.968 4.199 -0.22 1 98.19 181 GLY A O 1
ATOM 1375 N N . VAL A 1 182 ? -0.126 4.676 0.305 1 98.56 182 VAL A N 1
ATOM 1376 C CA . VAL A 1 182 ? 0.225 5.867 1.07 1 98.56 182 VAL A CA 1
ATOM 1377 C C . VAL A 1 182 ? 1.093 5.477 2.266 1 98.56 182 VAL A C 1
ATOM 1379 O O . VAL A 1 182 ? 2.072 6.156 2.578 1 98.56 182 VAL A O 1
ATOM 1382 N N . ARG A 1 183 ? 0.715 4.391 2.92 1 98.25 183 ARG A N 1
ATOM 1383 C CA . ARG A 1 183 ? 1.534 3.832 3.99 1 98.25 183 ARG A CA 1
ATOM 1384 C C . ARG A 1 183 ? 2.951 3.549 3.504 1 98.25 183 ARG A C 1
ATOM 1386 O O . ARG A 1 183 ? 3.924 3.898 4.176 1 98.25 183 ARG A O 1
ATOM 1393 N N . GLY A 1 184 ? 3.051 2.928 2.361 1 97.75 184 GLY A N 1
ATOM 1394 C CA . GLY A 1 184 ? 4.348 2.613 1.78 1 97.75 184 GLY A CA 1
ATOM 1395 C C . GLY A 1 184 ? 5.184 3.844 1.489 1 97.75 184 GLY A C 1
ATOM 1396 O O . GLY A 1 184 ? 6.406 3.828 1.672 1 97.75 184 GLY A O 1
ATOM 1397 N N . LEU A 1 185 ? 4.539 4.898 1.046 1 96.19 185 LEU A N 1
ATOM 1398 C CA . LEU A 1 185 ? 5.219 6.168 0.816 1 96.19 185 LEU A CA 1
ATOM 1399 C C . LEU A 1 185 ? 5.812 6.711 2.111 1 96.19 185 LEU A C 1
ATOM 1401 O O . LEU A 1 185 ? 6.988 7.074 2.156 1 96.19 185 LEU A O 1
ATOM 1405 N N . MET A 1 186 ? 5.055 6.672 3.145 1 97.06 186 MET A N 1
ATOM 1406 C CA . MET A 1 186 ? 5.5 7.176 4.438 1 97.06 186 MET A CA 1
ATOM 1407 C C . MET A 1 186 ? 6.68 6.363 4.969 1 97.06 186 MET A C 1
ATOM 1409 O O . MET A 1 186 ? 7.664 6.93 5.445 1 97.06 186 MET A O 1
ATOM 1413 N N . THR A 1 187 ? 6.594 5.039 4.863 1 96 187 THR A N 1
ATOM 1414 C CA . THR A 1 187 ? 7.625 4.18 5.43 1 96 187 THR A CA 1
ATOM 1415 C C . THR A 1 187 ? 8.961 4.391 4.715 1 96 187 THR A C 1
ATOM 1417 O O . THR A 1 187 ? 10.023 4.203 5.309 1 96 187 THR A O 1
ATOM 1420 N N . CYS A 1 188 ? 8.875 4.762 3.482 1 93.25 188 CYS A N 1
ATOM 1421 C CA . CYS A 1 188 ? 10.102 5.082 2.76 1 93.25 188 CYS A CA 1
ATOM 1422 C C . CYS A 1 188 ? 10.625 6.457 3.156 1 93.25 188 CYS A C 1
ATOM 1424 O O . CYS A 1 188 ? 11.797 6.598 3.514 1 93.25 188 CYS A O 1
ATOM 1426 N N . LEU A 1 189 ? 9.797 7.418 3.217 1 92.75 189 LEU A N 1
ATOM 1427 C CA . LEU A 1 189 ? 10.188 8.805 3.453 1 92.75 189 LEU A CA 1
ATOM 1428 C C . LEU A 1 189 ? 10.727 8.977 4.867 1 92.75 189 LEU A C 1
ATOM 1430 O O . LEU A 1 189 ? 11.656 9.758 5.09 1 92.75 189 LEU A O 1
ATOM 1434 N N . ARG A 1 190 ? 10.156 8.211 5.797 1 94.62 190 ARG A N 1
ATOM 1435 C CA . ARG A 1 190 ? 10.594 8.398 7.176 1 94.62 190 ARG A CA 1
ATOM 1436 C C . ARG A 1 190 ? 12.047 7.98 7.352 1 94.62 190 ARG A C 1
ATOM 1438 O O . ARG A 1 190 ? 12.727 8.445 8.273 1 94.62 190 ARG A O 1
ATOM 1445 N N . ARG A 1 191 ? 12.562 7.129 6.488 1 92.38 191 ARG A N 1
ATOM 1446 C CA . ARG A 1 191 ? 13.945 6.672 6.566 1 92.38 191 ARG A CA 1
ATOM 1447 C C . ARG A 1 191 ? 14.875 7.59 5.777 1 92.38 191 ARG A C 1
ATOM 1449 O O . ARG A 1 191 ? 16.062 7.691 6.09 1 92.38 191 ARG A O 1
ATOM 1456 N N . LYS A 1 192 ? 14.352 8.234 4.797 1 85.94 192 LYS A N 1
ATOM 1457 C CA . LYS A 1 192 ? 15.164 9.133 3.977 1 85.94 192 LYS A CA 1
ATOM 1458 C C . LYS A 1 192 ? 15.531 10.398 4.742 1 85.94 192 LYS A C 1
ATOM 1460 O O . LYS A 1 192 ? 16.562 11.016 4.477 1 85.94 192 LYS A O 1
ATOM 1465 N N . GLY A 1 193 ? 14.781 10.797 5.656 1 81 193 GLY A N 1
ATOM 1466 C CA . GLY A 1 193 ? 15.078 11.93 6.516 1 81 193 GLY A CA 1
ATOM 1467 C C . GLY A 1 193 ? 15.07 13.25 5.781 1 81 193 GLY A C 1
ATOM 1468 O O . GLY A 1 193 ? 15.805 14.18 6.148 1 81 193 GLY A O 1
ATOM 1469 N N . VAL A 1 194 ? 14.305 13.328 4.723 1 75.31 194 VAL A N 1
ATOM 1470 C CA . VAL A 1 194 ? 14.234 14.57 3.957 1 75.31 194 VAL A CA 1
ATOM 1471 C C . VAL A 1 194 ? 13.227 15.516 4.598 1 75.31 194 VAL A C 1
ATOM 1473 O O . VAL A 1 194 ? 13.398 16.734 4.551 1 75.31 194 VAL A O 1
ATOM 1476 N N . VAL A 1 195 ? 12.172 14.969 5.156 1 84.19 195 VAL A N 1
ATOM 1477 C CA . VAL A 1 195 ? 11.094 15.727 5.785 1 84.19 195 VAL A CA 1
ATOM 1478 C C . VAL A 1 195 ? 10.57 14.984 7.008 1 84.19 195 VAL A C 1
ATOM 1480 O O . VAL A 1 195 ? 10.656 13.75 7.074 1 84.19 195 VAL A O 1
ATOM 1483 N N . ARG A 1 196 ? 10.148 15.75 8.031 1 94.44 196 ARG A N 1
ATOM 1484 C CA . ARG A 1 196 ? 9.32 15.109 9.047 1 94.44 196 ARG A CA 1
ATOM 1485 C C . ARG A 1 196 ? 7.984 14.664 8.461 1 94.44 196 ARG A C 1
ATOM 1487 O O . ARG A 1 196 ? 7.207 15.492 7.977 1 94.44 196 ARG A O 1
ATOM 1494 N N . VAL A 1 197 ? 7.754 13.367 8.445 1 96.88 197 VAL A N 1
ATOM 1495 C CA . VAL A 1 197 ? 6.57 12.836 7.777 1 96.88 197 VAL A CA 1
ATOM 1496 C C . VAL A 1 197 ? 5.809 11.922 8.734 1 96.88 197 VAL A C 1
ATOM 1498 O O . VAL A 1 197 ? 6.414 11.148 9.484 1 96.88 197 VAL A O 1
ATOM 1501 N N . ASN A 1 198 ? 4.516 12.102 8.797 1 98.19 198 ASN A N 1
ATOM 1502 C CA . ASN A 1 198 ? 3.627 11.227 9.562 1 98.19 198 ASN A CA 1
ATOM 1503 C C . ASN A 1 198 ? 2.344 10.922 8.797 1 98.19 198 ASN A C 1
ATOM 1505 O O . ASN A 1 198 ? 2.027 11.594 7.816 1 98.19 198 ASN A O 1
ATOM 1509 N N . CYS A 1 199 ? 1.678 9.852 9.25 1 98.62 199 CYS A N 1
ATOM 1510 C CA . CYS A 1 199 ? 0.399 9.484 8.648 1 98.62 199 CYS A CA 1
ATOM 1511 C C . CYS A 1 199 ? -0.741 9.656 9.648 1 98.62 199 CYS A C 1
ATOM 1513 O O . CYS A 1 199 ? -0.543 9.516 10.852 1 98.62 199 CYS A O 1
ATOM 1515 N N . LEU A 1 200 ? -1.824 10.055 9.125 1 98.81 200 LEU A N 1
ATOM 1516 C CA . LEU A 1 200 ? -3.111 9.93 9.805 1 98.81 200 LEU A CA 1
ATOM 1517 C C . LEU A 1 200 ? -3.957 8.836 9.172 1 98.81 200 LEU A C 1
ATOM 1519 O O . LEU A 1 200 ? -4.129 8.797 7.949 1 98.81 200 LEU A O 1
ATOM 1523 N N . ALA A 1 201 ? -4.461 7.922 9.953 1 98.62 201 ALA A N 1
ATOM 1524 C CA . ALA A 1 201 ? -5.27 6.805 9.469 1 98.62 201 ALA A CA 1
ATOM 1525 C C . ALA A 1 201 ? -6.645 6.797 10.125 1 98.62 201 ALA A C 1
ATOM 1527 O O . ALA A 1 201 ? -6.863 6.105 11.125 1 98.62 201 ALA A O 1
ATOM 1528 N N . PRO A 1 202 ? -7.609 7.445 9.531 1 98.06 202 PRO A N 1
ATOM 1529 C CA . PRO A 1 202 ? -8.945 7.531 10.133 1 98.06 202 PRO A CA 1
ATOM 1530 C C . PRO A 1 202 ? -9.742 6.238 9.977 1 98.06 202 PRO A C 1
ATOM 1532 O O . PRO A 1 202 ? -9.75 5.633 8.898 1 98.06 202 PRO A O 1
ATOM 1535 N N . TRP A 1 203 ? -10.336 5.824 11.039 1 96.81 203 TRP A N 1
ATOM 1536 C CA . TRP A 1 203 ? -11.477 4.906 10.992 1 96.81 203 TRP A CA 1
ATOM 1537 C C . TRP A 1 203 ? -12.672 5.555 10.297 1 96.81 203 TRP A C 1
ATOM 1539 O O . TRP A 1 203 ? -12.586 6.699 9.852 1 96.81 203 TRP A O 1
ATOM 1549 N N . PHE A 1 204 ? -13.734 4.789 10.156 1 93.56 204 PHE A N 1
ATOM 1550 C CA . PHE A 1 204 ? -14.953 5.352 9.594 1 93.56 204 PHE A CA 1
ATOM 1551 C C . PHE A 1 204 ? -15.406 6.574 10.383 1 93.56 204 PHE A C 1
ATOM 1553 O O . PHE A 1 204 ? -15.695 6.473 11.578 1 93.56 204 PHE A O 1
ATOM 1560 N N . ILE A 1 205 ? -15.344 7.645 9.727 1 94.38 205 ILE A N 1
ATOM 1561 C CA . ILE A 1 205 ? -15.875 8.898 10.25 1 94.38 205 ILE A CA 1
ATOM 1562 C C . ILE A 1 205 ? -17.062 9.359 9.398 1 94.38 205 ILE A C 1
ATOM 1564 O O . ILE A 1 205 ? -17 9.32 8.172 1 94.38 205 ILE A O 1
ATOM 1568 N N . ALA A 1 206 ? -18.141 9.688 10.062 1 90.56 206 ALA A N 1
ATOM 1569 C CA . ALA A 1 206 ? -19.359 10.062 9.352 1 90.56 206 ALA A CA 1
ATOM 1570 C C . ALA A 1 206 ? -19.188 11.391 8.617 1 90.56 206 ALA A C 1
ATOM 1572 O O . ALA A 1 206 ? -19.547 12.445 9.141 1 90.56 206 ALA A O 1
ATOM 1573 N N . THR A 1 207 ? -18.625 11.336 7.477 1 87.88 207 THR A N 1
ATOM 1574 C CA . THR A 1 207 ? -18.406 12.461 6.578 1 87.88 207 THR A CA 1
ATOM 1575 C C . THR A 1 207 ? -18.938 12.141 5.18 1 87.88 207 THR A C 1
ATOM 1577 O O . THR A 1 207 ? -19.281 10.992 4.891 1 87.88 207 THR A O 1
ATOM 1580 N N . PRO A 1 208 ? -19 13.148 4.328 1 81.75 208 PRO A N 1
ATOM 1581 C CA . PRO A 1 208 ? -19.625 12.969 3.016 1 81.75 208 PRO A CA 1
ATOM 1582 C C . PRO A 1 208 ? -18.875 11.984 2.131 1 81.75 208 PRO A C 1
ATOM 1584 O O . PRO A 1 208 ? -19.375 11.57 1.082 1 81.75 208 PRO A O 1
ATOM 1587 N N . ILE A 1 209 ? -17.672 11.594 2.479 1 80.25 209 ILE A N 1
ATOM 1588 C CA . ILE A 1 209 ? -16.938 10.578 1.714 1 80.25 209 ILE A CA 1
ATOM 1589 C C . ILE A 1 209 ? -17.703 9.258 1.77 1 80.25 209 ILE A C 1
ATOM 1591 O O . ILE A 1 209 ? -17.562 8.414 0.875 1 80.25 209 ILE A O 1
ATOM 1595 N N . LEU A 1 210 ? -18.438 9.047 2.838 1 80.75 210 LEU A N 1
ATOM 1596 C CA . LEU A 1 210 ? -19.281 7.867 2.994 1 80.75 210 LEU A CA 1
ATOM 1597 C C . LEU A 1 210 ? -20.719 8.156 2.547 1 80.75 210 LEU A C 1
ATOM 1599 O O . LEU A 1 210 ? -21.281 9.195 2.896 1 80.75 210 LEU A O 1
ATOM 1603 N N . PRO A 1 211 ? -21.266 7.199 1.83 1 78.75 211 PRO A N 1
ATOM 1604 C CA . PRO A 1 211 ? -22.672 7.383 1.503 1 78.75 211 PRO A CA 1
ATOM 1605 C C . PRO A 1 211 ? -23.562 7.426 2.742 1 78.75 211 PRO A C 1
ATOM 1607 O O . PRO A 1 211 ? -23.312 6.711 3.715 1 78.75 211 PRO A O 1
ATOM 1610 N N . ALA A 1 212 ? -24.656 8.219 2.623 1 81.31 212 ALA A N 1
ATOM 1611 C CA . ALA A 1 212 ? -25.578 8.367 3.748 1 81.31 212 ALA A CA 1
ATOM 1612 C C . ALA A 1 212 ? -26.172 7.016 4.145 1 81.31 212 ALA A C 1
ATOM 1614 O O . ALA A 1 212 ? -26.359 6.738 5.328 1 81.31 212 ALA A O 1
ATOM 1615 N N . SER A 1 213 ? -26.453 6.215 3.119 1 78.31 213 SER A N 1
ATOM 1616 C CA . SER A 1 213 ? -27.031 4.898 3.373 1 78.31 213 SER A CA 1
ATOM 1617 C C . SER A 1 213 ? -26.047 4.016 4.152 1 78.31 213 SER A C 1
ATOM 1619 O O . SER A 1 213 ? -26.469 3.236 5.012 1 78.31 213 SER A O 1
ATOM 1621 N N . PHE A 1 214 ? -24.828 4.191 3.895 1 81.94 214 PHE A N 1
ATOM 1622 C CA . PHE A 1 214 ? -23.797 3.451 4.613 1 81.94 214 PHE A CA 1
ATOM 1623 C C . PHE A 1 214 ? -23.734 3.879 6.074 1 81.94 214 PHE A C 1
ATOM 1625 O O . PHE A 1 214 ? -23.688 3.037 6.973 1 81.94 214 PHE A O 1
ATOM 1632 N N . ILE A 1 215 ? -23.797 5.168 6.281 1 83.56 215 ILE A N 1
ATOM 1633 C CA . ILE A 1 215 ? -23.719 5.715 7.633 1 83.56 215 ILE A CA 1
ATOM 1634 C C . ILE A 1 215 ? -24.875 5.191 8.477 1 83.56 215 ILE A C 1
ATOM 1636 O O . ILE A 1 215 ? -24.688 4.773 9.617 1 83.56 215 ILE A O 1
ATOM 1640 N N . GLN A 1 216 ? -25.953 5.172 7.867 1 80.88 216 GLN A N 1
ATOM 1641 C CA . GLN A 1 216 ? -27.156 4.758 8.594 1 80.88 216 GLN A CA 1
ATOM 1642 C C . GLN A 1 216 ? -27.125 3.266 8.906 1 80.88 216 GLN A C 1
ATOM 1644 O O . GLN A 1 216 ? -27.453 2.854 10.023 1 80.88 216 GLN A O 1
ATOM 1649 N N . SER A 1 217 ? -26.719 2.514 7.957 1 80.19 217 SER A N 1
ATOM 1650 C CA . SER A 1 217 ? -26.781 1.063 8.109 1 80.19 217 SER A CA 1
ATOM 1651 C C . SER A 1 217 ? -25.625 0.551 8.969 1 80.19 217 SER A C 1
ATOM 1653 O O . SER A 1 217 ? -25.812 -0.343 9.797 1 80.19 217 SER A O 1
ATOM 1655 N N . THR A 1 218 ? -24.531 1.162 8.797 1 84.06 218 THR A N 1
ATOM 1656 C CA . THR A 1 218 ? -23.344 0.636 9.461 1 84.06 218 THR A CA 1
ATOM 1657 C C . THR A 1 218 ? -23.234 1.158 10.891 1 84.06 218 THR A C 1
ATOM 1659 O O . THR A 1 218 ? -22.625 0.525 11.742 1 84.06 218 THR A O 1
ATOM 1662 N N . GLY A 1 219 ? -23.891 2.332 11.125 1 82.25 219 GLY A N 1
ATOM 1663 C CA . GLY A 1 219 ? -23.875 2.855 12.484 1 82.25 219 GLY A CA 1
ATOM 1664 C C . GLY A 1 219 ? -24.5 1.901 13.492 1 82.25 219 GLY A C 1
ATOM 1665 O O . GLY A 1 219 ? -23.938 1.688 14.57 1 82.25 219 GLY A O 1
ATOM 1666 N N . ALA A 1 220 ? -25.594 1.302 13.031 1 82.19 220 ALA A N 1
ATOM 1667 C CA . ALA A 1 220 ? -26.281 0.345 13.906 1 82.19 220 ALA A CA 1
ATOM 1668 C C . ALA A 1 220 ? -25.438 -0.91 14.102 1 82.19 220 ALA A C 1
ATOM 1670 O O . ALA A 1 220 ? -25.375 -1.459 15.203 1 82.19 220 ALA A O 1
ATOM 1671 N N . GLN A 1 221 ? -24.828 -1.28 13.039 1 83.88 221 GLN A N 1
ATOM 1672 C CA . GLN A 1 221 ? -23.969 -2.463 13.125 1 83.88 221 GLN A CA 1
ATOM 1673 C C . GLN A 1 221 ? -22.766 -2.213 14.031 1 83.88 221 GLN A C 1
ATOM 1675 O O . GLN A 1 221 ? -22.406 -3.072 14.836 1 83.88 221 GLN A O 1
ATOM 1680 N N . PHE A 1 222 ? -22.156 -1.031 13.883 1 88.56 222 PHE A N 1
ATOM 1681 C CA . PHE A 1 222 ? -21.047 -0.666 14.758 1 88.56 222 PHE A CA 1
ATOM 1682 C C . PHE A 1 222 ? -21.453 -0.724 16.219 1 88.56 222 PHE A C 1
ATOM 1684 O O . PHE A 1 222 ? -20.812 -1.39 17.031 1 88.56 222 PHE A O 1
ATOM 1691 N N . GLN A 1 223 ? -22.594 -0.206 16.484 1 86.38 223 GLN A N 1
ATOM 1692 C CA . GLN A 1 223 ? -23.062 -0.126 17.875 1 86.38 223 GLN A CA 1
ATOM 1693 C C . GLN A 1 223 ? -23.344 -1.515 18.438 1 86.38 223 GLN A C 1
ATOM 1695 O O . GLN A 1 223 ? -23.062 -1.781 19.609 1 86.38 223 GLN A O 1
ATOM 1700 N N . SER A 1 224 ? -23.859 -2.352 17.609 1 86 224 SER A N 1
ATOM 1701 C CA . SER A 1 224 ? -24.172 -3.705 18.047 1 86 224 SER A CA 1
ATOM 1702 C C . SER A 1 224 ? -22.906 -4.477 18.406 1 86 224 SER A C 1
ATOM 1704 O O . SER A 1 224 ? -22.969 -5.438 19.188 1 86 224 SER A O 1
ATOM 1706 N N . GLN A 1 225 ? -21.781 -3.973 17.906 1 86.5 225 GLN A N 1
ATOM 1707 C CA . GLN A 1 225 ? -20.516 -4.656 18.172 1 86.5 225 GLN A CA 1
ATOM 1708 C C . GLN A 1 225 ? -19.641 -3.836 19.109 1 86.5 225 GLN A C 1
ATOM 1710 O O . GLN A 1 225 ? -18.438 -4.098 19.234 1 86.5 225 GLN A O 1
ATOM 1715 N N . GLY A 1 226 ? -20.266 -2.793 19.641 1 88.56 226 GLY A N 1
ATOM 1716 C CA . GLY A 1 226 ? -19.625 -2.037 20.703 1 88.56 226 GLY A CA 1
ATOM 1717 C C . GLY A 1 226 ? -18.656 -0.984 20.203 1 88.56 226 GLY A C 1
ATOM 1718 O O . GLY A 1 226 ? -17.734 -0.583 20.906 1 88.56 226 GLY A O 1
ATOM 1719 N N . LEU A 1 227 ? -18.75 -0.652 18.953 1 92.94 227 LEU A N 1
ATOM 1720 C CA . LEU A 1 227 ? -17.922 0.399 18.375 1 92.94 227 LEU A CA 1
ATOM 1721 C C . LEU A 1 227 ? -18.797 1.519 17.797 1 92.94 227 LEU A C 1
ATOM 1723 O O . LEU A 1 227 ? -19.953 1.298 17.453 1 92.94 227 LEU A O 1
ATOM 1727 N N . ASP A 1 228 ? -18.234 2.697 17.766 1 92.44 228 ASP A N 1
ATOM 1728 C CA . ASP A 1 228 ? -18.875 3.83 17.094 1 92.44 228 ASP A CA 1
ATOM 1729 C C . ASP A 1 228 ? -18.016 4.312 15.922 1 92.44 228 ASP A C 1
ATOM 1731 O O . ASP A 1 228 ? -16.891 3.857 15.742 1 92.44 228 ASP A O 1
ATOM 1735 N N . PHE A 1 229 ? -18.688 5.145 15.094 1 95 229 PHE A N 1
ATOM 1736 C CA . PHE A 1 229 ? -17.875 5.973 14.219 1 95 229 PHE A CA 1
ATOM 1737 C C . PHE A 1 229 ? -16.844 6.75 15.023 1 95 229 PHE A C 1
ATOM 1739 O O . PHE A 1 229 ? -17.078 7.078 16.188 1 95 229 PHE A O 1
ATOM 1746 N N . ALA A 1 230 ? -15.625 6.961 14.445 1 97.06 230 ALA A N 1
ATOM 1747 C CA . ALA A 1 230 ? -14.711 7.938 15.039 1 97.06 230 ALA A CA 1
ATOM 1748 C C . ALA A 1 230 ? -15.234 9.359 14.852 1 97.06 230 ALA A C 1
ATOM 1750 O O . ALA A 1 230 ? -16.141 9.594 14.055 1 97.06 230 ALA A O 1
ATOM 1751 N N . LYS A 1 231 ? -14.656 10.242 15.594 1 97.06 231 LYS A N 1
ATOM 1752 C CA . LYS A 1 231 ? -15.18 11.602 15.602 1 97.06 231 LYS A CA 1
ATOM 1753 C C . LYS A 1 231 ? -14.289 12.547 14.805 1 97.06 231 LYS A C 1
ATOM 1755 O O . LYS A 1 231 ? -13.062 12.43 14.852 1 97.06 231 LYS A O 1
ATOM 1760 N N . THR A 1 232 ? -14.977 13.445 14.117 1 97.19 232 THR A N 1
ATOM 1761 C CA . THR A 1 232 ? -14.258 14.461 13.352 1 97.19 232 THR A CA 1
ATOM 1762 C C . THR A 1 232 ? -13.328 15.266 14.266 1 97.19 232 THR A C 1
ATOM 1764 O O . THR A 1 232 ? -12.188 15.555 13.898 1 97.19 232 THR A O 1
ATOM 1767 N N . ASP A 1 233 ? -13.758 15.562 15.484 1 97.81 233 ASP A N 1
ATOM 1768 C CA . ASP A 1 233 ? -12.961 16.344 16.438 1 97.81 233 ASP A CA 1
ATOM 1769 C C . ASP A 1 233 ? -11.672 15.617 16.797 1 97.81 233 ASP A C 1
ATOM 1771 O O . ASP A 1 233 ? -10.641 16.25 17.031 1 97.81 233 ASP A O 1
ATOM 1775 N N . ASP A 1 234 ? -11.797 14.328 16.938 1 98.56 234 ASP A N 1
ATOM 1776 C CA . ASP A 1 234 ? -10.617 13.539 17.266 1 98.56 234 ASP A CA 1
ATOM 1777 C C . ASP A 1 234 ? -9.617 13.516 16.125 1 98.56 234 ASP A C 1
ATOM 1779 O O . ASP A 1 234 ? -8.406 13.531 16.344 1 98.56 234 ASP A O 1
ATOM 1783 N N . ALA A 1 235 ? -10.102 13.508 14.891 1 98.56 235 ALA A N 1
ATOM 1784 C CA . ALA A 1 235 ? -9.234 13.609 13.727 1 98.56 235 ALA A CA 1
ATOM 1785 C C . ALA A 1 235 ? -8.508 14.953 13.695 1 98.56 235 ALA A C 1
ATOM 1787 O O . ALA A 1 235 ? -7.309 15.008 13.414 1 98.56 235 ALA A O 1
ATOM 1788 N N . VAL A 1 236 ? -9.211 15.992 14.008 1 98.69 236 VAL A N 1
ATOM 1789 C CA . VAL A 1 236 ? -8.641 17.328 14.047 1 98.69 236 VAL A CA 1
ATOM 1790 C C . VAL A 1 236 ? -7.531 17.375 15.102 1 98.69 236 VAL A C 1
ATOM 1792 O O . VAL A 1 236 ? -6.43 17.859 14.828 1 98.69 236 VAL A O 1
ATOM 1795 N N . THR A 1 237 ? -7.828 16.844 16.25 1 98.75 237 THR A N 1
ATOM 1796 C CA . THR A 1 237 ? -6.848 16.844 17.328 1 98.75 237 THR A CA 1
ATOM 1797 C C . THR A 1 237 ? -5.594 16.078 16.922 1 98.75 237 THR A C 1
ATOM 1799 O O . THR A 1 237 ? -4.473 16.531 17.172 1 98.75 237 THR A O 1
ATOM 1802 N N . ALA A 1 238 ? -5.801 14.938 16.328 1 98.75 238 ALA A N 1
ATOM 1803 C CA . ALA A 1 238 ? -4.676 14.102 15.906 1 98.75 238 ALA A CA 1
ATOM 1804 C C . ALA A 1 238 ? -3.818 14.812 14.867 1 98.75 238 ALA A C 1
ATOM 1806 O O . ALA A 1 238 ? -2.588 14.758 14.93 1 98.75 238 ALA A O 1
ATOM 1807 N N . VAL A 1 239 ? -4.434 15.492 13.906 1 98.62 239 VAL A N 1
ATOM 1808 C CA . VAL A 1 239 ? -3.703 16.203 12.859 1 98.62 239 VAL A CA 1
ATOM 1809 C C . VAL A 1 239 ? -2.904 17.344 13.469 1 98.62 239 VAL A C 1
ATOM 1811 O O . VAL A 1 239 ? -1.745 17.562 13.109 1 98.62 239 VAL A O 1
ATOM 1814 N N . VAL A 1 240 ? -3.49 18.094 14.375 1 98.62 240 VAL A N 1
ATOM 1815 C CA . VAL A 1 240 ? -2.787 19.188 15.016 1 98.62 240 VAL A CA 1
ATOM 1816 C C . VAL A 1 240 ? -1.644 18.656 15.867 1 98.62 240 VAL A C 1
ATOM 1818 O O . VAL A 1 240 ? -0.565 19.25 15.922 1 98.62 240 VAL A O 1
ATOM 1821 N N . ARG A 1 241 ? -1.875 17.516 16.531 1 98.62 241 ARG A N 1
ATOM 1822 C CA . ARG A 1 241 ? -0.811 16.844 17.266 1 98.62 241 ARG A CA 1
ATOM 1823 C C . ARG A 1 241 ? 0.388 16.562 16.375 1 98.62 241 ARG A C 1
ATOM 1825 O O . ARG A 1 241 ? 1.521 16.906 16.719 1 98.62 241 ARG A O 1
ATOM 1832 N N . LEU A 1 242 ? 0.157 16.016 15.234 1 98.19 242 LEU A N 1
ATOM 1833 C CA . LEU A 1 242 ? 1.224 15.711 14.289 1 98.19 242 LEU A CA 1
ATOM 1834 C C . LEU A 1 242 ? 1.889 16.984 13.789 1 98.19 242 LEU A C 1
ATOM 1836 O O . LEU A 1 242 ? 3.111 17.031 13.641 1 98.19 242 LEU A O 1
ATOM 1840 N N . ALA A 1 243 ? 1.085 18 13.562 1 97.69 243 ALA A N 1
ATOM 1841 C CA . ALA A 1 243 ? 1.571 19.25 13.008 1 97.69 243 ALA A CA 1
ATOM 1842 C C . ALA A 1 243 ? 2.477 19.984 14 1 97.69 243 ALA A C 1
ATOM 1844 O O . ALA A 1 243 ? 3.432 20.656 13.602 1 97.69 243 ALA A O 1
ATOM 1845 N N . THR A 1 244 ? 2.26 19.797 15.312 1 96.75 244 THR A N 1
ATOM 1846 C CA . THR A 1 244 ? 2.887 20.703 16.281 1 96.75 244 THR A CA 1
ATOM 1847 C C . THR A 1 244 ? 3.947 19.953 17.094 1 96.75 244 THR A C 1
ATOM 1849 O O . THR A 1 244 ? 4.883 20.562 17.609 1 96.75 244 THR A O 1
ATOM 1852 N N . ASP A 1 245 ? 3.824 18.688 17.234 1 96.38 245 ASP A N 1
ATOM 1853 C CA . ASP A 1 245 ? 4.773 17.938 18.047 1 96.38 245 ASP A CA 1
ATOM 1854 C C . ASP A 1 245 ? 5.953 17.453 17.219 1 96.38 245 ASP A C 1
ATOM 1856 O O . ASP A 1 245 ? 5.871 16.406 16.562 1 96.38 245 ASP A O 1
ATOM 1860 N N . THR A 1 246 ? 7.105 18.125 17.344 1 94.12 246 THR A N 1
ATOM 1861 C CA . THR A 1 246 ? 8.258 17.891 16.484 1 94.12 246 THR A CA 1
ATOM 1862 C C . THR A 1 246 ? 8.961 16.578 16.859 1 94.12 246 THR A C 1
ATOM 1864 O O . THR A 1 246 ? 9.812 16.094 16.125 1 94.12 246 THR A O 1
ATOM 1867 N N . SER A 1 247 ? 8.562 16.016 17.953 1 94.38 247 SER A N 1
ATOM 1868 C CA . SER A 1 247 ? 9.188 14.758 18.375 1 94.38 247 SER A CA 1
ATOM 1869 C C . SER A 1 247 ? 8.594 13.578 17.609 1 94.38 247 SER A C 1
ATOM 1871 O O . SER A 1 247 ? 9.148 12.477 17.641 1 94.38 247 SER A O 1
ATOM 1873 N N . ILE A 1 248 ? 7.438 13.812 16.969 1 96.56 248 ILE A N 1
ATOM 1874 C CA . ILE A 1 248 ? 6.789 12.734 16.234 1 96.56 248 ILE A CA 1
ATOM 1875 C C . ILE A 1 248 ? 7.254 12.742 14.781 1 96.56 248 ILE A C 1
ATOM 1877 O O . ILE A 1 248 ? 6.969 13.688 14.039 1 96.56 248 ILE A O 1
ATOM 1881 N N . ASN A 1 249 ? 7.938 11.711 14.406 1 96.5 249 ASN A N 1
ATOM 1882 C CA . ASN A 1 249 ? 8.406 11.523 13.039 1 96.5 249 ASN A CA 1
ATOM 1883 C C . ASN A 1 249 ? 8.273 10.07 12.594 1 96.5 249 ASN A C 1
ATOM 1885 O O . ASN A 1 249 ? 8.734 9.164 13.289 1 96.5 249 ASN A O 1
ATOM 1889 N N . GLY A 1 250 ? 7.59 9.906 11.492 1 97 250 GLY A N 1
ATOM 1890 C CA . GLY A 1 250 ? 7.52 8.586 10.883 1 97 250 GLY A CA 1
ATOM 1891 C C . GLY A 1 250 ? 6.504 7.676 11.547 1 97 250 GLY A C 1
ATOM 1892 O O . GLY A 1 250 ? 6.688 6.457 11.594 1 97 250 GLY A O 1
ATOM 1893 N N . ARG A 1 251 ? 5.504 8.266 12.148 1 97.81 251 ARG A N 1
ATOM 1894 C CA . ARG A 1 251 ? 4.496 7.477 12.844 1 97.81 251 ARG A CA 1
ATOM 1895 C C . ARG A 1 251 ? 3.129 7.625 12.188 1 97.81 251 ARG A C 1
ATOM 1897 O O . ARG A 1 251 ? 2.887 8.594 11.461 1 97.81 251 ARG A O 1
ATOM 1904 N N . THR A 1 252 ? 2.307 6.672 12.438 1 98.62 252 THR A N 1
ATOM 1905 C CA . THR A 1 252 ? 0.92 6.754 11.992 1 98.62 252 THR A CA 1
ATOM 1906 C C . THR A 1 252 ? -0.032 6.797 13.188 1 98.62 252 THR A C 1
ATOM 1908 O O . THR A 1 252 ? -0.038 5.883 14.016 1 98.62 252 THR A O 1
ATOM 1911 N N . LEU A 1 253 ? -0.796 7.848 13.273 1 98.81 253 LEU A N 1
ATOM 1912 C CA . LEU A 1 253 ? -1.87 7.914 14.258 1 98.81 253 LEU A CA 1
ATOM 1913 C C . LEU A 1 253 ? -3.189 7.438 13.656 1 98.81 253 LEU A C 1
ATOM 1915 O O . LEU A 1 253 ? -3.648 7.98 12.648 1 98.81 253 LEU A O 1
ATOM 1919 N N . GLY A 1 254 ? -3.738 6.387 14.234 1 98.75 254 GLY A N 1
ATOM 1920 C CA . GLY A 1 254 ? -5.086 5.961 13.891 1 98.75 254 GLY A CA 1
ATOM 1921 C C . GLY A 1 254 ? -6.16 6.699 14.664 1 98.75 254 GLY A C 1
ATOM 1922 O O . GLY A 1 254 ? -6.113 6.77 15.891 1 98.75 254 GLY A O 1
ATOM 1923 N N . VAL A 1 255 ? -7.082 7.344 13.922 1 98.75 255 VAL A N 1
ATOM 1924 C CA . VAL A 1 255 ? -8.266 7.914 14.57 1 98.75 255 VAL A CA 1
ATOM 1925 C C . VAL A 1 255 ? -9.312 6.824 14.766 1 98.75 255 VAL A C 1
ATOM 1927 O O . VAL A 1 255 ? -9.82 6.254 13.797 1 98.75 255 VAL A O 1
ATOM 1930 N N . VAL A 1 256 ? -9.633 6.562 15.984 1 98.19 256 VAL A N 1
ATOM 1931 C CA . VAL A 1 256 ? -10.43 5.387 16.312 1 98.19 256 VAL A CA 1
ATOM 1932 C C . VAL A 1 256 ? -11.586 5.781 17.234 1 98.19 256 VAL A C 1
ATOM 1934 O O . VAL A 1 256 ? -11.586 6.879 17.797 1 98.19 256 VAL A O 1
ATOM 1937 N N . PRO A 1 257 ? -12.586 4.891 17.266 1 97.38 257 PRO A N 1
ATOM 1938 C CA . PRO A 1 257 ? -13.617 5.156 18.266 1 97.38 257 PRO A CA 1
ATOM 1939 C C . PRO A 1 257 ? -13.055 5.277 19.688 1 97.38 257 PRO A C 1
ATOM 1941 O O . PRO A 1 257 ? -12.125 4.551 20.047 1 97.38 257 PRO A O 1
ATOM 1944 N N . ARG A 1 258 ? -13.648 6.109 20.453 1 96.88 258 ARG A N 1
ATOM 1945 C CA . ARG A 1 258 ? -13.125 6.41 21.781 1 96.88 258 ARG A CA 1
ATOM 1946 C C . ARG A 1 258 ? -13.219 5.195 22.688 1 96.88 258 ARG A C 1
ATOM 1948 O O . ARG A 1 258 ? -12.57 5.148 23.734 1 96.88 258 ARG A O 1
ATOM 1955 N N . GLN A 1 259 ? -14.008 4.121 22.344 1 95.88 259 GLN A N 1
ATOM 1956 C CA . GLN A 1 259 ? -14.039 2.854 23.062 1 95.88 259 GLN A CA 1
ATOM 1957 C C . GLN A 1 259 ? -12.672 2.176 23.031 1 95.88 259 GLN A C 1
ATOM 1959 O O . GLN A 1 259 ? -12.336 1.403 23.938 1 95.88 259 GLN A O 1
ATOM 1964 N N . LEU A 1 260 ? -11.859 2.508 22.031 1 96.38 260 LEU A N 1
ATOM 1965 C CA . LEU A 1 260 ? -10.562 1.863 21.875 1 96.38 260 LEU A CA 1
ATOM 1966 C C . LEU A 1 260 ? -9.445 2.752 22.406 1 96.38 260 LEU A C 1
ATOM 1968 O O . LEU A 1 260 ? -8.375 2.26 22.766 1 96.38 260 LEU A O 1
ATOM 1972 N N . SER A 1 261 ? -9.602 4.031 22.328 1 97 261 SER A N 1
ATOM 1973 C CA . SER A 1 261 ? -8.695 5.039 22.875 1 97 261 SER A CA 1
ATOM 1974 C C . SER A 1 261 ? -9.453 6.277 23.328 1 97 261 SER A C 1
ATOM 1976 O O . SER A 1 261 ? -10.07 6.973 22.516 1 97 261 SER A O 1
ATOM 1978 N N . SER A 1 262 ? -9.32 6.637 24.562 1 97.31 262 SER A N 1
ATOM 1979 C CA . SER A 1 262 ? -10.117 7.719 25.141 1 97.31 262 SER A CA 1
ATOM 1980 C C . SER A 1 262 ? -9.805 9.055 24.469 1 97.31 262 SER A C 1
ATOM 1982 O O . SER A 1 262 ? -10.656 9.945 24.422 1 97.31 262 SER A O 1
ATOM 1984 N N . SER A 1 263 ? -8.641 9.227 23.906 1 97.62 263 SER A N 1
ATOM 1985 C CA . SER A 1 263 ? -8.273 10.453 23.203 1 97.62 263 SER A CA 1
ATOM 1986 C C . SER A 1 263 ? -8.867 10.492 21.797 1 97.62 263 SER A C 1
ATOM 1988 O O . SER A 1 263 ? -8.836 11.523 21.141 1 97.62 263 SER A O 1
ATOM 1990 N N . GLY A 1 264 ? -9.352 9.359 21.328 1 98.31 264 GLY A N 1
ATOM 1991 C CA . GLY A 1 264 ? -9.938 9.258 20 1 98.31 264 GLY A CA 1
ATOM 1992 C C . GLY A 1 264 ? -8.922 8.914 18.922 1 98.31 264 GLY A C 1
ATOM 1993 O O . GLY A 1 264 ? -9.258 8.859 17.734 1 98.31 264 GLY A O 1
ATOM 1994 N N . TYR A 1 265 ? -7.648 8.789 19.297 1 98.62 265 TYR A N 1
ATOM 1995 C CA . TYR A 1 265 ? -6.617 8.328 18.375 1 98.62 265 TYR A CA 1
ATOM 1996 C C . TYR A 1 265 ? -5.512 7.59 19.109 1 98.62 265 TYR A C 1
ATOM 1998 O O . TYR A 1 265 ? -5.422 7.668 20.344 1 98.62 265 TYR A O 1
ATOM 2006 N N . LEU A 1 266 ? -4.73 6.832 18.453 1 98.38 266 LEU A N 1
ATOM 2007 C CA . LEU A 1 266 ? -3.602 6.105 19.031 1 98.38 266 LEU A CA 1
ATOM 2008 C C . LEU A 1 266 ? -2.518 5.867 17.984 1 98.38 266 LEU A C 1
ATOM 2010 O O . LEU A 1 266 ? -2.77 6 16.781 1 98.38 266 LEU A O 1
ATOM 2014 N N . ASP A 1 267 ? -1.265 5.699 18.453 1 98.5 267 ASP A N 1
ATOM 2015 C CA . ASP A 1 267 ? -0.195 5.246 17.562 1 98.5 267 ASP A CA 1
ATOM 2016 C C . ASP A 1 267 ? -0.451 3.82 17.078 1 98.5 267 ASP A C 1
ATOM 2018 O O . ASP A 1 267 ? -0.621 2.904 17.891 1 98.5 267 ASP A O 1
ATOM 2022 N N . LEU A 1 268 ? -0.529 3.576 15.797 1 97.81 268 LEU A N 1
ATOM 2023 C CA . LEU A 1 268 ? -0.877 2.252 15.297 1 97.81 268 LEU A CA 1
ATOM 2024 C C . LEU A 1 268 ? 0.254 1.26 15.547 1 97.81 268 LEU A C 1
ATOM 2026 O O . LEU A 1 268 ? 0.018 0.054 15.641 1 97.81 268 LEU A O 1
ATOM 2030 N N . ASP A 1 269 ? 1.529 1.768 15.602 1 96.75 269 ASP A N 1
ATOM 2031 C CA . ASP A 1 269 ? 2.693 0.964 15.961 1 96.75 269 ASP A CA 1
ATOM 2032 C C . ASP A 1 269 ? 2.783 -0.292 15.094 1 96.75 269 ASP A C 1
ATOM 2034 O O . ASP A 1 269 ? 2.914 -1.401 15.617 1 96.75 269 ASP A O 1
ATOM 2038 N N . ARG A 1 270 ? 2.74 -0.125 13.75 1 96.88 270 ARG A N 1
ATOM 2039 C CA . ARG A 1 270 ? 2.656 -1.307 12.898 1 96.88 270 ARG A CA 1
ATOM 2040 C C . ARG A 1 270 ? 3.803 -1.34 11.898 1 96.88 270 ARG A C 1
ATOM 2042 O O . ARG A 1 270 ? 3.924 -2.285 11.117 1 96.88 270 ARG A O 1
ATOM 2049 N N . ASP A 1 271 ? 4.656 -0.367 11.945 1 96.88 271 ASP A N 1
ATOM 2050 C CA . ASP A 1 271 ? 5.633 -0.27 10.867 1 96.88 271 ASP A CA 1
ATOM 2051 C C . ASP A 1 271 ? 7.043 -0.572 11.367 1 96.88 271 ASP A C 1
ATOM 2053 O O . ASP A 1 271 ? 8.016 -0.43 10.633 1 96.88 271 ASP A O 1
ATOM 2057 N N . ASP A 1 272 ? 7.164 -0.948 12.625 1 96.69 272 ASP A N 1
ATOM 2058 C CA . ASP A 1 272 ? 8.414 -1.44 13.203 1 96.69 272 ASP A CA 1
ATOM 2059 C C . ASP A 1 272 ? 8.25 -2.869 13.711 1 96.69 272 ASP A C 1
ATOM 2061 O O . ASP A 1 272 ? 7.141 -3.4 13.758 1 96.69 272 ASP A O 1
ATOM 2065 N N . PHE A 1 273 ? 9.336 -3.5 13.992 1 96.12 273 PHE A N 1
ATOM 2066 C CA . PHE A 1 273 ? 9.344 -4.914 14.352 1 96.12 273 PHE A CA 1
ATOM 2067 C C . PHE A 1 273 ? 10.125 -5.148 15.641 1 96.12 273 PHE A C 1
ATOM 2069 O O . PHE A 1 273 ? 10.922 -4.305 16.047 1 96.12 273 PHE A O 1
ATOM 2076 N N . ASN A 1 274 ? 9.797 -6.285 16.281 1 94.69 274 ASN A N 1
ATOM 2077 C CA . ASN A 1 274 ? 10.578 -6.66 17.453 1 94.69 274 ASN A CA 1
ATOM 2078 C C . ASN A 1 274 ? 12.055 -6.859 17.109 1 94.69 274 ASN A C 1
ATOM 2080 O O . ASN A 1 274 ? 12.375 -7.539 16.141 1 94.69 274 ASN A O 1
ATOM 2084 N N . GLN A 1 275 ? 12.867 -6.266 17.938 1 93.75 275 GLN A N 1
ATOM 2085 C CA . GLN A 1 275 ? 14.305 -6.363 17.719 1 93.75 275 GLN A CA 1
ATOM 2086 C C . GLN A 1 275 ? 14.75 -7.816 17.609 1 93.75 275 GLN A C 1
ATOM 2088 O O . GLN A 1 275 ? 14.367 -8.648 18.438 1 93.75 275 GLN A O 1
ATOM 2093 N N . GLY A 1 276 ? 15.484 -8.117 16.516 1 91.56 276 GLY A N 1
ATOM 2094 C CA . GLY A 1 276 ? 16.047 -9.445 16.344 1 91.56 276 GLY A CA 1
ATOM 2095 C C . GLY A 1 276 ? 15.156 -10.367 15.523 1 91.56 276 GLY A C 1
ATOM 2096 O O . GLY A 1 276 ? 15.586 -11.438 15.102 1 91.56 276 GLY A O 1
ATOM 2097 N N . SER A 1 277 ? 13.891 -9.953 15.328 1 94.44 277 SER A N 1
ATOM 2098 C CA . SER A 1 277 ? 13.039 -10.766 14.453 1 94.44 277 SER A CA 1
ATOM 2099 C C . SER A 1 277 ? 13.555 -10.758 13.023 1 94.44 277 SER A C 1
ATOM 2101 O O . SER A 1 277 ? 14.352 -9.891 12.641 1 94.44 277 SER A O 1
ATOM 2103 N N . PRO A 1 278 ? 13.188 -11.734 12.242 1 94.69 278 PRO A N 1
ATOM 2104 C CA . PRO A 1 278 ? 13.625 -11.75 10.844 1 94.69 278 PRO A CA 1
ATOM 2105 C C . PRO A 1 278 ? 13.266 -10.469 10.102 1 94.69 278 PRO A C 1
ATOM 2107 O O . PRO A 1 278 ? 14.102 -9.922 9.375 1 94.69 278 PRO A O 1
ATOM 2110 N N . LEU A 1 279 ? 12.055 -9.953 10.336 1 95.56 279 LEU A N 1
ATOM 2111 C CA . LEU A 1 279 ? 11.641 -8.75 9.633 1 95.56 279 LEU A CA 1
ATOM 2112 C C . LEU A 1 279 ? 12.414 -7.531 10.133 1 95.56 279 LEU A C 1
ATOM 2114 O O . LEU A 1 279 ? 12.695 -6.613 9.359 1 95.56 279 LEU A O 1
ATOM 2118 N N . ASP A 1 280 ? 12.711 -7.527 11.461 1 95.88 280 ASP A N 1
ATOM 2119 C CA . ASP A 1 280 ? 13.57 -6.469 11.984 1 95.88 280 ASP A CA 1
ATOM 2120 C C . ASP A 1 280 ? 14.945 -6.492 11.32 1 95.88 280 ASP A C 1
ATOM 2122 O O . ASP A 1 280 ? 15.461 -5.449 10.93 1 95.88 280 ASP A O 1
ATOM 2126 N N . THR A 1 281 ? 15.523 -7.684 11.211 1 95.12 281 THR A N 1
ATOM 2127 C CA . THR A 1 281 ? 16.828 -7.859 10.594 1 95.12 281 THR A CA 1
ATOM 2128 C C . THR A 1 281 ? 16.812 -7.367 9.148 1 95.12 281 THR A C 1
ATOM 2130 O O . THR A 1 281 ? 17.719 -6.641 8.719 1 95.12 281 THR A O 1
ATOM 2133 N N . LEU A 1 282 ? 15.797 -7.715 8.406 1 95.75 282 LEU A N 1
ATOM 2134 C CA . LEU A 1 282 ? 15.664 -7.309 7.008 1 95.75 282 LEU A CA 1
ATOM 2135 C C . LEU A 1 282 ? 15.484 -5.797 6.902 1 95.75 282 LEU A C 1
ATOM 2137 O O . LEU A 1 282 ? 16.094 -5.152 6.051 1 95.75 282 LEU A O 1
ATOM 2141 N N . GLN A 1 283 ? 14.648 -5.242 7.762 1 95.44 283 GLN A N 1
ATOM 2142 C CA . GLN A 1 283 ? 14.367 -3.811 7.719 1 95.44 283 GLN A CA 1
ATOM 2143 C C . GLN A 1 283 ? 15.625 -2.994 8.023 1 95.44 283 GLN A C 1
ATOM 2145 O O . GLN A 1 283 ? 15.906 -2.004 7.344 1 95.44 283 GLN A O 1
ATOM 2150 N N . VAL A 1 284 ? 16.344 -3.406 9.047 1 92.69 284 VAL A N 1
ATOM 2151 C CA . VAL A 1 284 ? 17.578 -2.707 9.422 1 92.69 284 VAL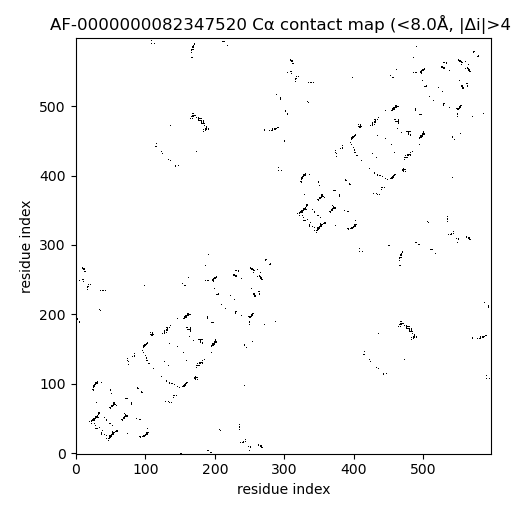 A CA 1
ATOM 2152 C C . VAL A 1 284 ? 18.547 -2.723 8.25 1 92.69 284 VAL A C 1
ATOM 2154 O O . VAL A 1 284 ? 19.125 -1.691 7.906 1 92.69 284 VAL A O 1
ATOM 2157 N N . MET A 1 285 ? 18.656 -3.846 7.613 1 92.5 285 MET A N 1
ATOM 2158 C CA . MET A 1 285 ? 19.578 -3.959 6.477 1 92.5 285 MET A CA 1
ATOM 2159 C C . MET A 1 285 ? 19.109 -3.096 5.312 1 92.5 285 MET A C 1
ATOM 2161 O O . MET A 1 285 ? 19.875 -2.297 4.777 1 92.5 285 MET A O 1
ATOM 2165 N N . ALA A 1 286 ? 17.844 -3.232 4.93 1 91.75 286 ALA A N 1
ATOM 2166 C CA . ALA A 1 286 ? 17.312 -2.531 3.766 1 91.75 286 ALA A CA 1
ATOM 2167 C C . ALA A 1 286 ? 17.375 -1.019 3.959 1 91.75 286 ALA A C 1
ATOM 2169 O O . ALA A 1 286 ? 17.672 -0.279 3.018 1 91.75 286 ALA A O 1
ATOM 2170 N N . SER A 1 287 ? 17.078 -0.58 5.168 1 89.19 287 SER A N 1
ATOM 2171 C CA . SER A 1 287 ? 17.031 0.855 5.43 1 89.19 287 SER A CA 1
ATOM 2172 C C . SER A 1 287 ? 18.438 1.441 5.543 1 89.19 287 SER A C 1
ATOM 2174 O O . SER A 1 287 ? 18.609 2.662 5.508 1 89.19 287 SER A O 1
ATOM 2176 N N . SER A 1 288 ? 19.438 0.607 5.664 1 85.94 288 SER A N 1
ATOM 2177 C CA . SER A 1 288 ? 20.812 1.078 5.793 1 85.94 288 SER A CA 1
ATOM 2178 C C . SER A 1 288 ? 21.484 1.204 4.43 1 85.94 288 SER A C 1
ATOM 2180 O O . SER A 1 288 ? 22.562 1.794 4.312 1 85.94 288 SER A O 1
ATOM 2182 N N . LEU A 1 289 ? 20.781 0.685 3.422 1 83.94 289 LEU A N 1
ATOM 2183 C CA . LEU A 1 289 ? 21.375 0.729 2.09 1 83.94 289 LEU A CA 1
ATOM 2184 C C . LEU A 1 289 ? 21.375 2.15 1.536 1 83.94 289 LEU A C 1
ATOM 2186 O O . LEU A 1 289 ? 20.453 2.922 1.811 1 83.94 289 LEU A O 1
ATOM 2190 N N . VAL A 1 290 ? 22.438 2.51 0.813 1 74.06 290 VAL A N 1
ATOM 2191 C CA . VAL A 1 290 ? 22.516 3.807 0.152 1 74.06 290 VAL A CA 1
ATOM 2192 C C . VAL A 1 290 ? 22.156 3.66 -1.324 1 74.06 290 VAL A C 1
ATOM 2194 O O . VAL A 1 290 ? 22.984 3.25 -2.137 1 74.06 290 VAL A O 1
ATOM 2197 N N . TYR A 1 291 ? 20.938 3.881 -1.734 1 67.25 291 TYR A N 1
ATOM 2198 C CA . TYR A 1 291 ? 20.375 3.617 -3.053 1 67.25 291 TYR A CA 1
ATOM 2199 C C . TYR A 1 291 ? 20.859 4.645 -4.07 1 67.25 291 TYR A C 1
ATOM 2201 O O . TYR A 1 291 ? 20.922 4.363 -5.27 1 67.25 291 TYR A O 1
ATOM 2209 N N . GLY A 1 292 ? 20.906 5.938 -3.801 1 58.84 292 GLY A N 1
ATOM 2210 C CA . GLY A 1 292 ? 21.344 6.973 -4.719 1 58.84 292 GLY A CA 1
ATOM 2211 C C . GLY A 1 292 ? 22.578 6.578 -5.516 1 58.84 292 GLY A C 1
ATOM 2212 O O . GLY A 1 292 ? 22.797 7.102 -6.609 1 58.84 292 GLY A O 1
ATOM 2213 N N . GLU A 1 293 ? 23.234 5.75 -5.121 1 54.47 293 GLU A N 1
ATOM 2214 C CA . GLU A 1 293 ? 24.469 5.352 -5.793 1 54.47 293 GLU A CA 1
ATOM 2215 C C . GLU A 1 293 ? 24.188 4.348 -6.906 1 54.47 293 GLU A C 1
ATOM 2217 O O . GLU A 1 293 ? 25.031 4.113 -7.77 1 54.47 293 GLU A O 1
ATOM 2222 N N . PHE A 1 294 ? 22.906 3.918 -6.965 1 49.62 294 PHE A N 1
ATOM 2223 C CA . PHE A 1 294 ? 22.656 2.826 -7.902 1 49.62 294 PHE A CA 1
ATOM 2224 C C . PHE A 1 294 ? 21.828 3.305 -9.078 1 49.62 294 PHE A C 1
ATOM 2226 O O . PHE A 1 294 ? 21.656 2.58 -10.062 1 49.62 294 PHE A O 1
ATOM 2233 N N . GLY A 1 295 ? 20.891 4.254 -9.062 1 45.06 295 GLY A N 1
ATOM 2234 C CA . GLY A 1 295 ? 19.938 4.746 -10.031 1 45.06 295 GLY A CA 1
ATOM 2235 C C . GLY A 1 295 ? 20.562 5.172 -11.336 1 45.06 295 GLY A C 1
ATOM 2236 O O . GLY A 1 295 ? 19.859 5.492 -12.297 1 45.06 295 GLY A O 1
ATOM 2237 N N . ALA A 1 296 ? 21.625 5.863 -11.43 1 35.66 296 ALA A N 1
ATOM 2238 C CA . ALA A 1 296 ? 21.922 6.684 -12.602 1 35.66 296 ALA A CA 1
ATOM 2239 C C . ALA A 1 296 ? 22 5.832 -13.859 1 35.66 296 ALA A C 1
ATOM 2241 O O . ALA A 1 296 ? 22 6.359 -14.977 1 35.66 296 ALA A O 1
ATOM 2242 N N . SER A 1 297 ? 22.438 4.637 -13.852 1 30.95 297 SER A N 1
ATOM 2243 C CA . SER A 1 297 ? 22.969 4.25 -15.156 1 30.95 297 SER A CA 1
ATOM 2244 C C . SER A 1 297 ? 21.875 3.666 -16.047 1 30.95 297 SER A C 1
ATOM 2246 O O . SER A 1 297 ? 22.156 3.18 -17.141 1 30.95 297 SER A O 1
ATOM 2248 N N . SER A 1 298 ? 20.688 3.094 -15.688 1 29.44 298 SER A N 1
ATOM 2249 C CA . SER A 1 298 ? 20.188 2.303 -16.812 1 29.44 298 SER A CA 1
ATOM 2250 C C . SER A 1 298 ? 19.516 3.186 -17.859 1 29.44 298 SER A C 1
ATOM 2252 O O . SER A 1 298 ? 18.422 3.699 -17.625 1 29.44 298 SER A O 1
ATOM 2254 N N . THR A 1 299 ? 20.031 4.059 -18.5 1 23.84 299 THR A N 1
ATOM 2255 C CA . THR A 1 299 ? 19.594 4.43 -19.844 1 23.84 299 THR A CA 1
ATOM 2256 C C . THR A 1 299 ? 19.5 3.199 -20.734 1 23.84 299 THR A C 1
ATOM 2258 O O . THR A 1 299 ? 20.391 2.34 -20.719 1 23.84 299 THR A O 1
ATOM 2261 N N . MET B 1 1 ? -16.875 -23.219 -7.574 1 51.69 1 MET B N 1
ATOM 2262 C CA . MET B 1 1 ? -16.703 -23.5 -6.152 1 51.69 1 MET B CA 1
ATOM 2263 C C . MET B 1 1 ? -16.391 -22.219 -5.379 1 51.69 1 MET B C 1
ATOM 2265 O O . MET B 1 1 ? -15.703 -21.328 -5.895 1 51.69 1 MET B O 1
ATOM 2269 N N . SER B 1 2 ? -17.078 -22.016 -4.285 1 62.62 2 SER B N 1
ATOM 2270 C CA . SER B 1 2 ? -16.875 -20.828 -3.447 1 62.62 2 SER B CA 1
ATOM 2271 C C . SER B 1 2 ? -15.539 -20.906 -2.711 1 62.62 2 SER B C 1
ATOM 2273 O O . SER B 1 2 ? -15.117 -21.969 -2.279 1 62.62 2 SER B O 1
ATOM 2275 N N . THR B 1 3 ? -14.641 -20 -2.867 1 77.44 3 THR B N 1
ATOM 2276 C CA . THR B 1 3 ? -13.422 -19.891 -2.07 1 77.44 3 THR B CA 1
ATOM 2277 C C . THR B 1 3 ? -13.758 -19.766 -0.585 1 77.44 3 THR B C 1
ATOM 2279 O O . THR B 1 3 ? -14.602 -18.969 -0.196 1 77.44 3 THR B O 1
ATOM 2282 N N . PRO B 1 4 ? -13.18 -20.719 0.163 1 78.25 4 PRO B N 1
ATOM 2283 C CA . PRO B 1 4 ? -13.445 -20.625 1.6 1 78.25 4 PRO B CA 1
ATOM 2284 C C . PRO B 1 4 ? -13.094 -19.266 2.178 1 78.25 4 PRO B C 1
ATOM 2286 O O . PRO B 1 4 ? -12.195 -18.578 1.669 1 78.25 4 PRO B O 1
ATOM 2289 N N . ALA B 1 5 ? -13.836 -18.906 3.215 1 85.81 5 ALA B N 1
ATOM 2290 C CA . ALA B 1 5 ? -13.523 -17.688 3.955 1 85.81 5 ALA B CA 1
ATOM 2291 C C . ALA B 1 5 ? -12.117 -17.734 4.531 1 85.81 5 ALA B C 1
ATOM 2293 O O . ALA B 1 5 ? -11.625 -18.797 4.906 1 85.81 5 ALA B O 1
ATOM 2294 N N . TYR B 1 6 ? -11.508 -16.594 4.586 1 93.25 6 TYR B N 1
ATOM 2295 C CA . TYR B 1 6 ? -10.156 -16.5 5.145 1 93.25 6 TYR B CA 1
ATOM 2296 C C . TYR B 1 6 ? -10.133 -16.984 6.594 1 93.25 6 TYR B C 1
ATOM 2298 O O . TYR B 1 6 ? -11.008 -16.609 7.387 1 93.25 6 TYR B O 1
ATOM 2306 N N . GLN B 1 7 ? -9.141 -17.859 6.895 1 92.31 7 GLN B N 1
ATOM 2307 C CA . GLN B 1 7 ? -8.82 -18.297 8.25 1 92.31 7 GLN B CA 1
ATOM 2308 C C . GLN B 1 7 ? -7.355 -18.031 8.586 1 92.31 7 GLN B C 1
ATOM 2310 O O . GLN B 1 7 ? -6.465 -18.375 7.805 1 92.31 7 GLN B O 1
ATOM 2315 N N . ASN B 1 8 ? -7.195 -17.422 9.695 1 93.94 8 ASN B N 1
ATOM 2316 C CA . ASN B 1 8 ? -5.832 -17.125 10.125 1 93.94 8 ASN B CA 1
ATOM 2317 C C . ASN B 1 8 ? -5.07 -18.391 10.508 1 93.94 8 ASN B C 1
ATOM 2319 O O . ASN B 1 8 ? -5.359 -19.016 11.531 1 93.94 8 ASN B O 1
ATOM 2323 N N . SER B 1 9 ? -4.188 -18.828 9.68 1 94.56 9 SER B N 1
ATOM 2324 C CA . SER B 1 9 ? -3.336 -19.984 9.898 1 94.56 9 SER B CA 1
ATOM 2325 C C . SER B 1 9 ? -1.95 -19.781 9.297 1 94.56 9 SER B C 1
ATOM 2327 O O . SER B 1 9 ? -1.821 -19.5 8.109 1 94.56 9 SER B O 1
ATOM 2329 N N . LEU B 1 10 ? -0.928 -19.984 10.086 1 96.19 10 LEU B N 1
ATOM 2330 C CA . LEU B 1 10 ? 0.446 -19.781 9.641 1 96.19 10 LEU B CA 1
ATOM 2331 C C . LEU B 1 10 ? 0.878 -20.875 8.68 1 96.19 10 LEU B C 1
ATOM 2333 O O . LEU B 1 10 ? 0.514 -22.047 8.859 1 96.19 10 LEU B O 1
ATOM 2337 N N . VAL B 1 11 ? 1.628 -20.516 7.75 1 97.94 11 VAL B N 1
ATOM 2338 C CA . VAL B 1 11 ? 2.148 -21.484 6.777 1 97.94 11 VAL B CA 1
ATOM 2339 C C . VAL B 1 11 ? 3.445 -22.094 7.301 1 97.94 11 VAL B C 1
ATOM 2341 O O . VAL B 1 11 ? 4.363 -21.375 7.699 1 97.94 11 VAL B O 1
ATOM 2344 N N . ASP B 1 12 ? 3.543 -23.391 7.363 1 97.62 12 ASP B N 1
ATOM 2345 C CA . ASP B 1 12 ? 4.785 -24.078 7.66 1 97.62 12 ASP B CA 1
ATOM 2346 C C . ASP B 1 12 ? 5.73 -24.062 6.461 1 97.62 12 ASP B C 1
ATOM 2348 O O . ASP B 1 12 ? 5.594 -24.875 5.539 1 97.62 12 ASP B O 1
ATOM 2352 N N . ALA B 1 13 ? 6.73 -23.266 6.543 1 97.06 13 ALA B N 1
ATOM 2353 C CA . ALA B 1 13 ? 7.621 -23.031 5.414 1 97.06 13 ALA B CA 1
ATOM 2354 C C . ALA B 1 13 ? 8.594 -24.188 5.227 1 97.06 13 ALA B C 1
ATOM 2356 O O . ALA B 1 13 ? 9.312 -24.25 4.223 1 97.06 13 ALA B O 1
ATOM 2357 N N . GLN B 1 14 ? 8.617 -25.094 6.137 1 96.56 14 GLN B N 1
ATOM 2358 C CA . GLN B 1 14 ? 9.578 -26.188 6.07 1 96.56 14 GLN B CA 1
ATOM 2359 C C . GLN B 1 14 ? 8.969 -27.422 5.398 1 96.56 14 GLN B C 1
ATOM 2361 O O . GLN B 1 14 ? 9.672 -28.391 5.125 1 96.56 14 GLN B O 1
ATOM 2366 N N . ARG B 1 15 ? 7.711 -27.359 5.148 1 96.88 15 ARG B N 1
ATOM 2367 C CA . ARG B 1 15 ? 7.051 -28.5 4.508 1 96.88 15 ARG B CA 1
ATOM 2368 C C . ARG B 1 15 ? 7.566 -28.703 3.086 1 96.88 15 ARG B C 1
ATOM 2370 O O . ARG B 1 15 ? 7.766 -27.734 2.348 1 96.88 15 ARG B O 1
ATOM 2377 N N . ALA B 1 16 ? 7.797 -29.938 2.713 1 96.75 16 ALA B N 1
ATOM 2378 C CA . ALA B 1 16 ? 8.266 -30.25 1.367 1 96.75 16 ALA B CA 1
ATOM 2379 C C . ALA B 1 16 ? 7.227 -29.859 0.318 1 96.75 16 ALA B C 1
ATOM 2381 O O . ALA B 1 16 ? 6.023 -30 0.547 1 96.75 16 ALA B O 1
ATOM 2382 N N . VAL B 1 17 ? 7.711 -29.391 -0.812 1 97.88 17 VAL B N 1
ATOM 2383 C CA . VAL B 1 17 ? 6.828 -28.984 -1.896 1 97.88 17 VAL B CA 1
ATOM 2384 C C . VAL B 1 17 ? 6.887 -30 -3.033 1 97.88 17 VAL B C 1
ATOM 2386 O O . VAL B 1 17 ? 7.977 -30.359 -3.484 1 97.88 17 VAL B O 1
ATOM 2389 N N . ASP B 1 18 ? 5.781 -30.469 -3.461 1 97.62 18 ASP B N 1
ATOM 2390 C CA . ASP B 1 18 ? 5.691 -31.438 -4.555 1 97.62 18 ASP B CA 1
ATOM 2391 C C . ASP B 1 18 ? 5.375 -30.75 -5.875 1 97.62 18 ASP B C 1
ATOM 2393 O O . ASP B 1 18 ? 4.207 -30.5 -6.188 1 97.62 18 ASP B O 1
ATOM 2397 N N . PHE B 1 19 ? 6.309 -30.547 -6.746 1 97.88 19 PHE B N 1
ATOM 2398 C CA . PHE B 1 19 ? 6.195 -29.797 -7.996 1 97.88 19 PHE B CA 1
ATOM 2399 C C . PHE B 1 19 ? 5.289 -30.531 -8.977 1 97.88 19 PHE B C 1
ATOM 2401 O O . PHE B 1 19 ? 4.719 -29.922 -9.883 1 97.88 19 PHE B O 1
ATOM 2408 N N . SER B 1 20 ? 5.145 -31.812 -8.805 1 97.44 20 SER B N 1
ATOM 2409 C CA . SER B 1 20 ? 4.363 -32.594 -9.758 1 97.44 20 SER B CA 1
ATOM 2410 C C . SER B 1 20 ? 2.883 -32.219 -9.688 1 97.44 20 SER B C 1
ATOM 2412 O O . SER B 1 20 ? 2.117 -32.562 -10.602 1 97.44 20 SER B O 1
ATOM 2414 N N . GLN B 1 21 ? 2.533 -31.578 -8.648 1 97.19 21 GLN B N 1
ATOM 2415 C CA . GLN B 1 21 ? 1.132 -31.219 -8.438 1 97.19 21 GLN B CA 1
ATOM 2416 C C . GLN B 1 21 ? 0.683 -30.156 -9.438 1 97.19 21 GLN B C 1
ATOM 2418 O O . GLN B 1 21 ? -0.513 -29.891 -9.578 1 97.19 21 GLN B O 1
ATOM 2423 N N . VAL B 1 22 ? 1.602 -29.516 -10.18 1 97.56 22 VAL B N 1
ATOM 2424 C CA . VAL B 1 22 ? 1.202 -28.5 -11.148 1 97.56 22 VAL B CA 1
ATOM 2425 C C . VAL B 1 22 ? 1.052 -29.125 -12.531 1 97.56 22 VAL B C 1
ATOM 2427 O O . VAL B 1 22 ? 0.676 -28.453 -13.492 1 97.56 22 VAL B O 1
ATOM 2430 N N . SER B 1 23 ? 1.385 -30.422 -12.625 1 97.31 23 SER B N 1
ATOM 2431 C CA . SER B 1 23 ? 1.286 -31.094 -13.906 1 97.31 23 SER B CA 1
ATOM 2432 C C . SER B 1 23 ? -0.128 -31.016 -14.477 1 97.31 23 SER B C 1
ATOM 2434 O O . SER B 1 23 ? -1.104 -31.25 -13.758 1 97.31 23 SER B O 1
ATOM 2436 N N . GLY B 1 24 ? -0.234 -30.609 -15.719 1 96.12 24 GLY B N 1
ATOM 2437 C CA . GLY B 1 24 ? -1.512 -30.531 -16.406 1 96.12 24 GLY B CA 1
ATOM 2438 C C . GLY B 1 24 ? -2.271 -29.25 -16.109 1 96.12 24 GLY B C 1
ATOM 2439 O O . GLY B 1 24 ? -3.322 -28.984 -16.703 1 96.12 24 GLY B O 1
ATOM 2440 N N . LYS B 1 25 ? -1.751 -28.453 -15.219 1 96.81 25 LYS B N 1
ATOM 2441 C CA . LYS B 1 25 ? -2.418 -27.203 -14.883 1 96.81 25 LYS B CA 1
ATOM 2442 C C . LYS B 1 25 ? -2.068 -26.109 -15.891 1 96.81 25 LYS B C 1
ATOM 2444 O O . LYS B 1 25 ? -1.016 -26.156 -16.531 1 96.81 25 LYS B O 1
ATOM 2449 N N . THR B 1 26 ? -2.955 -25.188 -16.062 1 97.75 26 THR B N 1
ATOM 2450 C CA . THR B 1 26 ? -2.717 -24.016 -16.891 1 97.75 26 THR B CA 1
ATOM 2451 C C . THR B 1 26 ? -2.367 -22.812 -16.016 1 97.75 26 THR B C 1
ATOM 2453 O O . THR B 1 26 ? -3.117 -22.453 -15.102 1 97.75 26 THR B O 1
ATOM 2456 N N . VAL B 1 27 ? -1.213 -22.188 -16.297 1 98.69 27 VAL B N 1
ATOM 2457 C CA . VAL B 1 27 ? 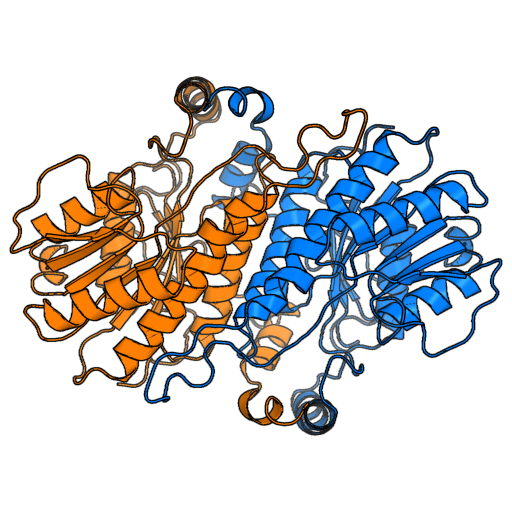-0.689 -21.062 -15.547 1 98.69 27 VAL B CA 1
ATOM 2458 C C . VAL B 1 27 ? -0.658 -19.812 -16.438 1 98.69 27 VAL B C 1
ATOM 2460 O O . VAL B 1 27 ? -0.128 -19.859 -17.547 1 98.69 27 VAL B O 1
ATOM 2463 N N . VAL B 1 28 ? -1.302 -18.75 -16.031 1 98.81 28 VAL B N 1
ATOM 2464 C CA . VAL B 1 28 ? -1.114 -17.438 -16.625 1 98.81 28 VAL B CA 1
ATOM 2465 C C . VAL B 1 28 ? -0.115 -16.641 -15.805 1 98.81 28 VAL B C 1
ATOM 2467 O O . VAL B 1 28 ? -0.284 -16.469 -14.594 1 98.81 28 VAL B O 1
ATOM 2470 N N . LEU B 1 29 ? 0.918 -16.188 -16.406 1 98.75 29 LEU B N 1
ATOM 2471 C CA . LEU B 1 29 ? 1.993 -15.477 -15.742 1 98.75 29 LEU B CA 1
ATOM 2472 C C . LEU B 1 29 ? 2.35 -14.195 -16.5 1 98.75 29 LEU B C 1
ATOM 2474 O O . LEU B 1 29 ? 2.545 -14.227 -17.703 1 98.75 29 LEU B O 1
ATOM 2478 N N . THR B 1 30 ? 2.332 -13.062 -15.805 1 98.75 30 THR B N 1
ATOM 2479 C CA . THR B 1 30 ? 2.838 -11.844 -16.422 1 98.75 30 THR B CA 1
ATOM 2480 C C . THR B 1 30 ? 4.312 -11.641 -16.078 1 98.75 30 THR B C 1
ATOM 2482 O O . THR B 1 30 ? 4.754 -11.961 -14.977 1 98.75 30 THR B O 1
ATOM 2485 N N . GLY B 1 31 ? 5.047 -11.094 -17.016 1 97.81 31 GLY B N 1
ATOM 2486 C CA . GLY B 1 31 ? 6.461 -10.836 -16.797 1 97.81 31 GLY B CA 1
ATOM 2487 C C . GLY B 1 31 ? 7.301 -12.102 -16.75 1 97.81 31 GLY B C 1
ATOM 2488 O O . GLY B 1 31 ? 8.211 -12.227 -15.938 1 97.81 31 GLY B O 1
ATOM 2489 N N . GLY B 1 32 ? 6.992 -13.023 -17.562 1 97.81 32 GLY B N 1
ATOM 2490 C CA . GLY B 1 32 ? 7.648 -14.328 -17.516 1 97.81 32 GLY B CA 1
ATOM 2491 C C . GLY B 1 32 ? 8.844 -14.422 -18.453 1 97.81 32 GLY B C 1
ATOM 2492 O O . GLY B 1 32 ? 9.375 -15.516 -18.672 1 97.81 32 GLY B O 1
ATOM 2493 N N . SER B 1 33 ? 9.297 -13.273 -19.047 1 97.19 33 SER B N 1
ATOM 2494 C CA . SER B 1 33 ? 10.305 -13.352 -20.094 1 97.19 33 SER B CA 1
ATOM 2495 C C . SER B 1 33 ? 11.695 -13.047 -19.531 1 97.19 33 SER B C 1
ATOM 2497 O O . SER B 1 33 ? 12.695 -13.172 -20.25 1 97.19 33 SER B O 1
ATOM 2499 N N . SER B 1 34 ? 11.812 -12.656 -18.281 1 93.44 34 SER B N 1
ATOM 2500 C CA . SER B 1 34 ? 13.102 -12.383 -17.656 1 93.44 34 SER B CA 1
ATOM 2501 C C . SER B 1 34 ? 13.039 -12.547 -16.141 1 93.44 34 SER B C 1
ATOM 2503 O O . SER B 1 34 ? 11.961 -12.773 -15.586 1 93.44 34 SER B O 1
ATOM 2505 N N . GLY B 1 35 ? 14.164 -12.625 -15.562 1 93.88 35 GLY B N 1
ATOM 2506 C CA . GLY B 1 35 ? 14.266 -12.57 -14.109 1 93.88 35 GLY B CA 1
ATOM 2507 C C . GLY B 1 35 ? 13.547 -13.711 -13.422 1 93.88 35 GLY B C 1
ATOM 2508 O O . GLY B 1 35 ? 13.664 -14.867 -13.836 1 93.88 35 GLY B O 1
ATOM 2509 N N . LEU B 1 36 ? 12.875 -13.352 -12.328 1 95.56 36 LEU B N 1
ATOM 2510 C CA . LEU B 1 36 ? 12.148 -14.336 -11.539 1 95.56 36 LEU B CA 1
ATOM 2511 C C . LEU B 1 36 ? 11.039 -14.992 -12.359 1 95.56 36 LEU B C 1
ATOM 2513 O O . LEU B 1 36 ? 10.828 -16.203 -12.273 1 95.56 36 LEU B O 1
ATOM 2517 N N . GLY B 1 37 ? 10.359 -14.125 -13.195 1 97.62 37 GLY B N 1
ATOM 2518 C CA . GLY B 1 37 ? 9.297 -14.656 -14.023 1 97.62 37 GLY B CA 1
ATOM 2519 C C . GLY B 1 37 ? 9.75 -15.773 -14.945 1 97.62 37 GLY B C 1
ATOM 2520 O O . GLY B 1 37 ? 9.062 -16.781 -15.086 1 97.62 37 GLY B O 1
ATOM 2521 N N . LEU B 1 38 ? 10.891 -15.555 -15.516 1 97.69 38 LEU B N 1
ATOM 2522 C CA . LEU B 1 38 ? 11.438 -16.578 -16.406 1 97.69 38 LEU B CA 1
ATOM 2523 C C . LEU B 1 38 ? 11.727 -17.859 -15.656 1 97.69 38 LEU B C 1
ATOM 2525 O O . LEU B 1 38 ? 11.477 -18.953 -16.156 1 97.69 38 LEU B O 1
ATOM 2529 N N . CYS B 1 39 ? 12.219 -17.734 -14.453 1 97.81 39 CYS B N 1
ATOM 2530 C CA . CYS B 1 39 ? 12.5 -18.891 -13.609 1 97.81 39 CYS B CA 1
ATOM 2531 C C . CYS B 1 39 ? 11.219 -19.625 -13.242 1 97.81 39 CYS B C 1
ATOM 2533 O O . CYS B 1 39 ? 11.203 -20.859 -13.18 1 97.81 39 CYS B O 1
ATOM 2535 N N . TYR B 1 40 ? 10.133 -18.891 -12.992 1 98.44 40 TYR B N 1
ATOM 2536 C CA . TYR B 1 40 ? 8.836 -19.5 -12.719 1 98.44 40 TYR B CA 1
ATOM 2537 C C . TYR B 1 40 ? 8.336 -20.281 -13.93 1 98.44 40 TYR B C 1
ATOM 2539 O O . TYR B 1 40 ? 7.922 -21.438 -13.797 1 98.44 40 TYR B O 1
ATOM 2547 N N . VAL B 1 41 ? 8.43 -19.641 -15.109 1 98.44 41 VAL B N 1
ATOM 2548 C CA . VAL B 1 41 ? 7.984 -20.297 -16.328 1 98.44 41 VAL B CA 1
ATOM 2549 C C . VAL B 1 41 ? 8.727 -21.609 -16.5 1 98.44 41 VAL B C 1
ATOM 2551 O O . VAL B 1 41 ? 8.109 -22.656 -16.719 1 98.44 41 VAL B O 1
ATOM 2554 N N . ARG B 1 42 ? 10.031 -21.594 -16.391 1 98.06 42 ARG B N 1
ATOM 2555 C CA . ARG B 1 42 ? 10.867 -22.781 -16.547 1 98.06 42 ARG B CA 1
ATOM 2556 C C . ARG B 1 42 ? 10.43 -23.891 -15.586 1 98.06 42 ARG B C 1
ATOM 2558 O O . ARG B 1 42 ? 10.266 -25.031 -15.992 1 98.06 42 ARG B O 1
ATOM 2565 N N . ALA B 1 43 ? 10.273 -23.5 -14.328 1 98.19 43 ALA B N 1
ATOM 2566 C CA . ALA B 1 43 ? 9.938 -24.484 -13.297 1 98.19 43 ALA B CA 1
ATOM 2567 C C . ALA B 1 43 ? 8.57 -25.109 -13.547 1 98.19 43 ALA B C 1
ATOM 2569 O O . ALA B 1 43 ? 8.398 -26.312 -13.414 1 98.19 43 ALA B O 1
ATOM 2570 N N . PHE B 1 44 ? 7.566 -24.312 -13.914 1 98.56 44 PHE B N 1
ATOM 2571 C CA . PHE B 1 44 ? 6.219 -24.812 -14.172 1 98.56 44 PHE B CA 1
ATOM 2572 C C . PHE B 1 44 ? 6.207 -25.734 -15.383 1 98.56 44 PHE B C 1
ATOM 2574 O O . PHE B 1 44 ? 5.59 -26.797 -15.352 1 98.56 44 PHE B O 1
ATOM 2581 N N . VAL B 1 45 ? 6.922 -25.344 -16.453 1 98.12 45 VAL B N 1
ATOM 2582 C CA . VAL B 1 45 ? 6.984 -26.141 -17.672 1 98.12 45 VAL B CA 1
ATOM 2583 C C . VAL B 1 45 ? 7.668 -27.484 -17.375 1 98.12 45 VAL B C 1
ATOM 2585 O O . VAL B 1 45 ? 7.176 -28.531 -17.781 1 98.12 45 VAL B O 1
ATOM 2588 N N . GLU B 1 46 ? 8.773 -27.375 -16.672 1 97.69 46 GLU B N 1
ATOM 2589 C CA . GLU B 1 46 ? 9.516 -28.578 -16.328 1 97.69 46 GLU B CA 1
ATOM 2590 C C . GLU B 1 46 ? 8.672 -29.531 -15.477 1 97.69 46 GLU B C 1
ATOM 2592 O O . GLU B 1 46 ? 8.812 -30.75 -15.578 1 97.69 46 GLU B O 1
ATOM 2597 N N . ALA B 1 47 ? 7.785 -28.984 -14.727 1 98.06 47 ALA B N 1
ATOM 2598 C CA . ALA B 1 47 ? 6.938 -29.781 -13.844 1 98.06 47 ALA B CA 1
ATOM 2599 C C . ALA B 1 47 ? 5.68 -30.25 -14.562 1 98.06 47 ALA B C 1
ATOM 2601 O O . ALA B 1 47 ? 4.84 -30.938 -13.977 1 98.06 47 ALA B O 1
ATOM 2602 N N . GLY B 1 48 ? 5.438 -29.859 -15.812 1 97.81 48 GLY B N 1
ATOM 2603 C CA . GLY B 1 48 ? 4.379 -30.422 -16.641 1 97.81 48 GLY B CA 1
ATOM 2604 C C . GLY B 1 48 ? 3.191 -29.5 -16.812 1 97.81 48 GLY B C 1
ATOM 2605 O O . GLY B 1 48 ? 2.133 -29.922 -17.281 1 97.81 48 GLY B O 1
ATOM 2606 N N . ALA B 1 49 ? 3.367 -28.266 -16.438 1 98.19 49 ALA B N 1
ATOM 2607 C CA . ALA B 1 49 ? 2.281 -27.312 -16.578 1 98.19 49 ALA B CA 1
ATOM 2608 C C . ALA B 1 49 ? 2.305 -26.672 -17.969 1 98.19 49 ALA B C 1
ATOM 2610 O O . ALA B 1 49 ? 3.297 -26.781 -18.688 1 98.19 49 ALA B O 1
ATOM 2611 N N . PHE B 1 50 ? 1.18 -26.125 -18.375 1 98.44 50 PHE B N 1
ATOM 2612 C CA . PHE B 1 50 ? 1.046 -25.266 -19.547 1 98.44 50 PHE B CA 1
ATOM 2613 C C . PHE B 1 50 ? 1.053 -23.797 -19.141 1 98.44 50 PHE B C 1
ATOM 2615 O O . PHE B 1 50 ? 0.281 -23.375 -18.281 1 98.44 50 PHE B O 1
ATOM 2622 N N . VAL B 1 51 ? 1.955 -23 -19.719 1 98.75 51 VAL B N 1
ATOM 2623 C CA . VAL B 1 51 ? 2.137 -21.625 -19.25 1 98.75 51 VAL B CA 1
ATOM 2624 C C . VAL B 1 51 ? 1.814 -20.641 -20.375 1 98.75 51 VAL B C 1
ATOM 2626 O O . VAL B 1 51 ? 2.32 -20.781 -21.484 1 98.75 51 VAL B O 1
ATOM 2629 N N . VAL B 1 52 ? 0.924 -19.719 -20.141 1 98.81 52 VAL B N 1
ATOM 2630 C CA . VAL B 1 52 ? 0.731 -18.547 -20.984 1 98.81 52 VAL B CA 1
ATOM 2631 C C . VAL B 1 52 ? 1.434 -17.344 -20.359 1 98.81 52 VAL B C 1
ATOM 2633 O O . VAL B 1 52 ? 1.054 -16.875 -19.297 1 98.81 52 VAL B O 1
ATOM 2636 N N . ASN B 1 53 ? 2.445 -16.859 -21.062 1 98.69 53 ASN B N 1
ATOM 2637 C CA . ASN B 1 53 ? 3.311 -15.781 -20.594 1 98.69 53 ASN B CA 1
ATOM 2638 C C . ASN B 1 53 ? 2.98 -14.453 -21.266 1 98.69 53 ASN B C 1
ATOM 2640 O O . ASN B 1 53 ? 3.199 -14.289 -22.469 1 98.69 53 ASN B O 1
ATOM 2644 N N . GLY B 1 54 ? 2.391 -13.523 -20.516 1 98.75 54 GLY B N 1
ATOM 2645 C CA . GLY B 1 54 ? 2.24 -12.148 -20.969 1 98.75 54 GLY B CA 1
ATOM 2646 C C . GLY B 1 54 ? 3.414 -11.266 -20.609 1 98.75 54 GLY B C 1
ATOM 2647 O O . GLY B 1 54 ? 3.699 -11.062 -19.422 1 98.75 54 GLY B O 1
ATOM 2648 N N . ASP B 1 55 ? 4.07 -10.703 -21.531 1 98.5 55 ASP B N 1
ATOM 2649 C CA . ASP B 1 55 ? 5.238 -9.859 -21.281 1 98.5 55 ASP B CA 1
ATOM 2650 C C . ASP B 1 55 ? 5.426 -8.852 -22.406 1 98.5 55 ASP B C 1
ATOM 2652 O O . ASP B 1 55 ? 4.922 -9.047 -23.516 1 98.5 55 ASP B O 1
ATOM 2656 N N . ILE B 1 56 ? 6.141 -7.773 -22.094 1 97.38 56 ILE B N 1
ATOM 2657 C CA . ILE B 1 56 ? 6.387 -6.746 -23.094 1 97.38 56 ILE B CA 1
ATOM 2658 C C . ILE B 1 56 ? 7.43 -7.242 -24.094 1 97.38 56 ILE B C 1
ATOM 2660 O O . ILE B 1 56 ? 7.461 -6.789 -25.25 1 97.38 56 ILE B O 1
ATOM 2664 N N . LYS B 1 57 ? 8.297 -8.219 -23.719 1 96.38 57 LYS B N 1
ATOM 2665 C CA . LYS B 1 57 ? 9.328 -8.828 -24.562 1 96.38 57 LYS B CA 1
ATOM 2666 C C . LYS B 1 57 ? 9.195 -10.344 -24.578 1 96.38 57 LYS B C 1
ATOM 2668 O O . LYS B 1 57 ? 8.695 -10.945 -23.625 1 96.38 57 LYS B O 1
ATOM 2673 N N . PRO B 1 58 ? 9.547 -10.93 -25.641 1 96.56 58 PRO B N 1
ATOM 2674 C CA . PRO B 1 58 ? 9.57 -12.398 -25.656 1 96.56 58 PRO B CA 1
ATOM 2675 C C . PRO B 1 58 ? 10.586 -12.984 -24.688 1 96.56 58 PRO B C 1
ATOM 2677 O O . PRO B 1 58 ? 11.523 -12.289 -24.266 1 96.56 58 PRO B O 1
ATOM 2680 N N . PRO B 1 59 ? 10.359 -14.211 -24.297 1 95.56 59 PRO B N 1
ATOM 2681 C CA . PRO B 1 59 ? 11.336 -14.836 -23.406 1 95.56 59 PRO B CA 1
ATOM 2682 C C . PRO B 1 59 ? 12.727 -14.938 -24.031 1 95.56 59 PRO B C 1
ATOM 2684 O O . PRO B 1 59 ? 12.844 -15.031 -25.266 1 95.56 59 PRO B O 1
ATOM 2687 N N . THR B 1 60 ? 13.672 -14.859 -23.172 1 90.94 60 THR B N 1
ATOM 2688 C CA . THR B 1 60 ? 15.062 -14.914 -23.609 1 90.94 60 THR B CA 1
ATOM 2689 C C . THR B 1 60 ? 15.469 -16.344 -23.953 1 90.94 60 THR B C 1
ATOM 2691 O O . THR B 1 60 ? 16.547 -16.578 -24.5 1 90.94 60 THR B O 1
ATOM 2694 N N . GLU B 1 61 ? 14.648 -17.281 -23.594 1 92.94 61 GLU B N 1
ATOM 2695 C CA . GLU B 1 61 ? 14.898 -18.688 -23.938 1 92.94 61 GLU B CA 1
ATOM 2696 C C . GLU B 1 61 ? 13.719 -19.297 -24.672 1 92.94 61 GLU B C 1
ATOM 2698 O O . GLU B 1 61 ? 12.602 -18.766 -24.609 1 92.94 61 GLU B O 1
ATOM 2703 N N . SER B 1 62 ? 13.992 -20.406 -25.375 1 92.75 62 SER B N 1
ATOM 2704 C CA . SER B 1 62 ? 12.953 -21.094 -26.141 1 92.75 62 SER B CA 1
ATOM 2705 C C . SER B 1 62 ? 12.242 -22.141 -25.297 1 92.75 62 SER B C 1
ATOM 2707 O O . SER B 1 62 ? 12.883 -22.859 -24.516 1 92.75 62 SER B O 1
ATOM 2709 N N . PHE B 1 63 ? 10.938 -22.156 -25.375 1 95.44 63 PHE B N 1
ATOM 2710 C CA . PHE B 1 63 ? 10.109 -23.172 -24.75 1 95.44 63 PHE B CA 1
ATOM 2711 C C . PHE B 1 63 ? 9.281 -23.922 -25.797 1 95.44 63 PHE B C 1
ATOM 2713 O O . PHE B 1 63 ? 8.977 -23.375 -26.844 1 95.44 63 PHE B O 1
ATOM 2720 N N . PRO B 1 64 ? 8.992 -25.203 -25.516 1 93.62 64 PRO B N 1
ATOM 2721 C CA . PRO B 1 64 ? 8.078 -25.891 -26.438 1 93.62 64 PRO B CA 1
ATOM 2722 C C . PRO B 1 64 ? 6.738 -25.172 -26.578 1 93.62 64 PRO B C 1
ATOM 2724 O O . PRO B 1 64 ? 6.121 -24.797 -25.578 1 93.62 64 PRO B O 1
ATOM 2727 N N . SER B 1 65 ? 6.305 -25.031 -27.797 1 90.12 65 SER B N 1
ATOM 2728 C CA . SER B 1 65 ? 5.098 -24.266 -28.078 1 90.12 65 SER B CA 1
ATOM 2729 C C . SER B 1 65 ? 3.859 -24.938 -27.516 1 90.12 65 SER B C 1
ATOM 2731 O O . SER B 1 65 ? 2.82 -24.297 -27.344 1 90.12 65 SER B O 1
ATOM 2733 N N . ASP B 1 66 ? 3.953 -26.203 -27.281 1 93.94 66 ASP B N 1
ATOM 2734 C CA . ASP B 1 66 ? 2.82 -26.922 -26.703 1 93.94 66 ASP B CA 1
ATOM 2735 C C . ASP B 1 66 ? 2.793 -26.781 -25.188 1 93.94 66 ASP B C 1
ATOM 2737 O O . ASP B 1 66 ? 1.857 -27.25 -24.531 1 93.94 66 ASP B O 1
ATOM 2741 N N . ARG B 1 67 ? 3.85 -26.078 -24.656 1 96.56 67 ARG B N 1
ATOM 2742 C CA . ARG B 1 67 ? 3.918 -25.922 -23.203 1 96.56 67 ARG B CA 1
ATOM 2743 C C . ARG B 1 67 ? 3.881 -24.453 -22.797 1 96.56 67 ARG B C 1
ATOM 2745 O O . ARG B 1 67 ? 3.459 -24.109 -21.703 1 96.56 67 ARG B O 1
ATOM 2752 N N . VAL B 1 68 ? 4.383 -23.609 -23.672 1 98.12 68 VAL B N 1
ATOM 2753 C CA . VAL B 1 68 ? 4.41 -22.188 -23.359 1 98.12 68 VAL B CA 1
ATOM 2754 C C . VAL B 1 68 ? 3.885 -21.375 -24.547 1 98.12 68 VAL B C 1
ATOM 2756 O O . VAL B 1 68 ? 4.285 -21.609 -25.688 1 98.12 68 VAL B O 1
ATOM 2759 N N . VAL B 1 69 ? 2.998 -20.484 -24.297 1 98 69 VAL B N 1
ATOM 2760 C CA . VAL B 1 69 ? 2.543 -19.5 -25.281 1 98 69 VAL B CA 1
ATOM 2761 C C . VAL B 1 69 ? 2.934 -18.094 -24.812 1 98 69 VAL B C 1
ATOM 2763 O O . VAL B 1 69 ? 2.621 -17.688 -23.688 1 98 69 VAL B O 1
ATOM 2766 N N . TYR B 1 70 ? 3.666 -17.391 -25.641 1 98.31 70 TYR B N 1
ATOM 2767 C CA . TYR B 1 70 ? 4 -16 -25.391 1 98.31 70 TYR B CA 1
ATOM 2768 C C . TYR B 1 70 ? 2.959 -15.062 -26 1 98.31 70 TYR B C 1
ATOM 2770 O O . TYR B 1 70 ? 2.57 -15.234 -27.156 1 98.31 70 TYR B O 1
ATOM 2778 N N . VAL B 1 71 ? 2.447 -14.172 -25.234 1 98.56 71 VAL B N 1
ATOM 2779 C CA . VAL B 1 71 ? 1.554 -13.109 -25.688 1 98.56 71 VAL B CA 1
ATOM 2780 C C . VAL B 1 71 ? 2.152 -11.742 -25.359 1 98.56 71 VAL B C 1
ATOM 2782 O O . VAL B 1 71 ? 2.43 -11.453 -24.188 1 98.56 71 VAL B O 1
ATOM 2785 N N . LYS B 1 72 ? 2.408 -10.898 -26.359 1 98.69 72 LYS B N 1
ATOM 2786 C CA . LYS B 1 72 ? 2.889 -9.547 -26.078 1 98.69 72 LYS B CA 1
ATOM 2787 C C . LYS B 1 72 ? 1.89 -8.766 -25.234 1 98.69 72 LYS B C 1
ATOM 2789 O O . LYS B 1 72 ? 0.716 -8.656 -25.594 1 98.69 72 LYS B O 1
ATOM 2794 N N . CYS B 1 73 ? 2.436 -8.227 -24.125 1 98.69 73 CYS B N 1
ATOM 2795 C CA . CYS B 1 73 ? 1.515 -7.613 -23.172 1 98.69 73 CYS B CA 1
ATOM 2796 C C . CYS B 1 73 ? 2.207 -6.523 -22.359 1 98.69 73 CYS B C 1
ATOM 2798 O O . CYS B 1 73 ? 3.203 -6.781 -21.688 1 98.69 73 CYS B O 1
ATOM 2800 N N . ASP B 1 74 ? 1.751 -5.328 -22.531 1 98.5 74 ASP B N 1
ATOM 2801 C CA . ASP B 1 74 ? 1.979 -4.293 -21.531 1 98.5 74 ASP B CA 1
ATOM 2802 C C . ASP B 1 74 ? 0.941 -4.371 -20.406 1 98.5 74 ASP B C 1
ATOM 2804 O O . ASP B 1 74 ? -0.231 -4.055 -20.625 1 98.5 74 ASP B O 1
ATOM 2808 N N . VAL B 1 75 ? 1.394 -4.758 -19.234 1 98.19 75 VAL B N 1
ATOM 2809 C CA . VAL B 1 75 ? 0.451 -5.074 -18.156 1 98.19 75 VAL B CA 1
ATOM 2810 C C . VAL B 1 75 ? -0.295 -3.811 -17.734 1 98.19 75 VAL B C 1
ATOM 2812 O O . VAL B 1 75 ? -1.331 -3.887 -17.078 1 98.19 75 VAL B O 1
ATOM 2815 N N . ALA B 1 76 ? 0.241 -2.648 -18.094 1 96.56 76 ALA B N 1
ATOM 2816 C CA . ALA B 1 76 ? -0.434 -1.391 -17.781 1 96.56 76 ALA B CA 1
ATOM 2817 C C . ALA B 1 76 ? -1.581 -1.129 -18.75 1 96.56 76 ALA B C 1
ATOM 2819 O O . ALA B 1 76 ? -2.32 -0.153 -18.609 1 96.56 76 ALA B O 1
ATOM 2820 N N . GLN B 1 77 ? -1.726 -1.957 -19.75 1 97.62 77 GLN B N 1
ATOM 2821 C CA . GLN B 1 77 ? -2.807 -1.839 -20.734 1 97.62 77 GLN B CA 1
ATOM 2822 C C . GLN B 1 77 ? -3.848 -2.936 -20.531 1 97.62 77 GLN B C 1
ATOM 2824 O O . GLN B 1 77 ? -3.568 -4.113 -20.766 1 97.62 77 GLN B O 1
ATOM 2829 N N . TRP B 1 78 ? -5.062 -2.533 -20.234 1 97.12 78 TRP B N 1
ATOM 2830 C CA . TRP B 1 78 ? -6.148 -3.455 -19.922 1 97.12 78 TRP B CA 1
ATOM 2831 C C . TRP B 1 78 ? -6.379 -4.434 -21.062 1 97.12 78 TRP B C 1
ATOM 2833 O O . TRP B 1 78 ? -6.438 -5.648 -20.859 1 97.12 78 TRP B O 1
ATOM 2843 N N . GLU B 1 79 ? -6.418 -3.938 -22.25 1 98.25 79 GLU B N 1
ATOM 2844 C CA . GLU B 1 79 ? -6.773 -4.762 -23.391 1 98.25 79 GLU B CA 1
ATOM 2845 C C . GLU B 1 79 ? -5.703 -5.812 -23.672 1 98.25 79 GLU B C 1
ATOM 2847 O O . GLU B 1 79 ? -6.012 -6.918 -24.125 1 98.25 79 GLU B O 1
ATOM 2852 N N . ASP B 1 80 ? -4.453 -5.461 -23.422 1 98.75 80 ASP B N 1
ATOM 2853 C CA . ASP B 1 80 ? -3.389 -6.445 -23.578 1 98.75 80 ASP B CA 1
ATOM 2854 C C . ASP B 1 80 ? -3.604 -7.637 -22.641 1 98.75 80 ASP B C 1
ATOM 2856 O O . ASP B 1 80 ? -3.43 -8.789 -23.047 1 98.75 80 ASP B O 1
ATOM 2860 N N . GLN B 1 81 ? -3.99 -7.391 -21.438 1 98.62 81 GLN B N 1
ATOM 2861 C CA . GLN B 1 81 ? -4.191 -8.469 -20.469 1 98.62 81 GLN B CA 1
ATOM 2862 C C . GLN B 1 81 ? -5.43 -9.289 -20.812 1 98.62 81 GLN B C 1
ATOM 2864 O O . GLN B 1 81 ? -5.449 -10.508 -20.609 1 98.62 81 GLN B O 1
ATOM 2869 N N . VAL B 1 82 ? -6.445 -8.586 -21.297 1 98.38 82 VAL B N 1
ATOM 2870 C CA . VAL B 1 82 ? -7.613 -9.32 -21.781 1 98.38 82 VAL B CA 1
ATOM 2871 C C . VAL B 1 82 ? -7.195 -10.359 -22.812 1 98.38 82 VAL B C 1
ATOM 2873 O O . VAL B 1 82 ? -7.637 -11.508 -22.766 1 98.38 82 VAL B O 1
ATOM 2876 N N . THR B 1 83 ? -6.316 -9.945 -23.703 1 98.69 83 THR B N 1
ATOM 2877 C CA . THR B 1 83 ? -5.836 -10.836 -24.75 1 98.69 83 THR B CA 1
ATOM 2878 C C . THR B 1 83 ? -5.07 -12.016 -24.156 1 98.69 83 THR B C 1
ATOM 2880 O O . THR B 1 83 ? -5.219 -13.148 -24.609 1 98.69 83 THR B O 1
ATOM 2883 N N . VAL B 1 84 ? -4.277 -11.781 -23.141 1 98.81 84 VAL B N 1
ATOM 2884 C CA . VAL B 1 84 ? -3.521 -12.836 -22.484 1 98.81 84 VAL B CA 1
ATOM 2885 C C . VAL B 1 84 ? -4.48 -13.883 -21.922 1 98.81 84 VAL B C 1
ATOM 2887 O O . VAL B 1 84 ? -4.297 -15.086 -22.141 1 98.81 84 VAL B O 1
ATOM 2890 N N . PHE B 1 85 ? -5.496 -13.477 -21.219 1 98.56 85 PHE B N 1
ATOM 2891 C CA . PHE B 1 85 ? -6.418 -14.391 -20.562 1 98.56 85 PHE B CA 1
ATOM 2892 C C . PHE B 1 85 ? -7.273 -15.125 -21.578 1 98.56 85 PHE B C 1
ATOM 2894 O O . PHE B 1 85 ? -7.578 -16.312 -21.422 1 98.56 85 PHE B O 1
ATOM 2901 N N . LYS B 1 86 ? -7.672 -14.414 -22.641 1 97.62 86 LYS B N 1
ATOM 2902 C CA . LYS B 1 86 ? -8.406 -15.07 -23.719 1 97.62 86 LYS B CA 1
ATOM 2903 C C . LYS B 1 86 ? -7.562 -16.172 -24.359 1 97.62 86 LYS B C 1
ATOM 2905 O O . LYS B 1 86 ? -8.055 -17.281 -24.594 1 97.62 86 LYS B O 1
ATOM 2910 N N . THR B 1 87 ? -6.34 -15.836 -24.641 1 98.25 87 THR B N 1
ATOM 2911 C CA . THR B 1 87 ? -5.422 -16.828 -25.203 1 98.25 87 THR B CA 1
ATOM 2912 C C . THR B 1 87 ? -5.285 -18.031 -24.266 1 98.25 87 THR B C 1
ATOM 2914 O O . THR B 1 87 ? -5.277 -19.172 -24.734 1 98.25 87 THR B O 1
ATOM 2917 N N . ALA B 1 88 ? -5.168 -17.75 -22.969 1 98.06 88 ALA B N 1
ATOM 2918 C CA . ALA B 1 88 ? -5.047 -18.828 -22 1 98.06 88 ALA B CA 1
ATOM 2919 C C . ALA B 1 88 ? -6.266 -19.75 -22.031 1 98.06 88 ALA B C 1
ATOM 2921 O O . ALA B 1 88 ? -6.129 -20.969 -22.031 1 98.06 88 ALA B O 1
ATOM 2922 N N . ARG B 1 89 ? -7.402 -19.203 -22.094 1 95.12 89 ARG B N 1
ATOM 2923 C CA . ARG B 1 89 ? -8.625 -19.984 -22.141 1 95.12 89 ARG B CA 1
ATOM 2924 C C . ARG B 1 89 ? -8.688 -20.812 -23.422 1 95.12 89 ARG B C 1
ATOM 2926 O O . ARG B 1 89 ? -9.023 -22 -23.375 1 95.12 89 ARG B O 1
ATOM 2933 N N . ASP B 1 90 ? -8.297 -20.219 -24.5 1 96.06 90 ASP B N 1
ATOM 2934 C CA . ASP B 1 90 ? -8.43 -20.844 -25.812 1 96.06 90 ASP B CA 1
ATOM 2935 C C . ASP B 1 90 ? -7.406 -21.969 -25.984 1 96.06 90 ASP B C 1
ATOM 2937 O O . ASP B 1 90 ? -7.684 -22.969 -26.641 1 96.06 90 ASP B O 1
ATOM 2941 N N . ARG B 1 91 ? -6.25 -21.766 -25.375 1 97 91 ARG B N 1
ATOM 2942 C CA . ARG B 1 91 ? -5.145 -22.672 -25.672 1 97 91 ARG B CA 1
ATOM 2943 C C . ARG B 1 91 ? -4.965 -23.688 -24.547 1 97 91 ARG B C 1
ATOM 2945 O O . ARG B 1 91 ? -4.207 -24.656 -24.703 1 97 91 ARG B O 1
ATOM 2952 N N . SER B 1 92 ? -5.633 -23.5 -23.484 1 95.5 92 SER B N 1
ATOM 2953 C CA . SER B 1 92 ? -5.449 -24.359 -22.328 1 95.5 92 SER B CA 1
ATOM 2954 C C . SER B 1 92 ? -5.758 -25.812 -22.672 1 95.5 92 SER B C 1
ATOM 2956 O O . SER B 1 92 ? -6.844 -26.125 -23.156 1 95.5 92 SER B O 1
ATOM 2958 N N . PRO B 1 93 ? -4.883 -26.672 -22.328 1 94.5 93 PRO B N 1
ATOM 2959 C CA . PRO B 1 93 ? -5.145 -28.094 -22.594 1 94.5 93 PRO B CA 1
ATOM 2960 C C . PRO B 1 93 ? -6.223 -28.672 -21.672 1 94.5 93 PRO B C 1
ATOM 2962 O O . PRO B 1 93 ? -6.84 -29.688 -22 1 94.5 93 PRO B O 1
ATOM 2965 N N . ASN B 1 94 ? -6.438 -28.094 -20.547 1 91.62 94 ASN B N 1
ATOM 2966 C CA . ASN B 1 94 ? -7.414 -28.625 -19.609 1 91.62 94 ASN B CA 1
ATOM 2967 C C . ASN B 1 94 ? -8.695 -27.797 -19.609 1 91.62 94 ASN B C 1
ATOM 2969 O O . ASN B 1 94 ? -9.555 -27.984 -18.75 1 91.62 94 ASN B O 1
ATOM 2973 N N . GLY B 1 95 ? -8.859 -26.812 -20.469 1 90.69 95 GLY B N 1
ATOM 2974 C CA . GLY B 1 95 ? -10.086 -26.078 -20.703 1 90.69 95 GLY B CA 1
ATOM 2975 C C . GLY B 1 95 ? -10.312 -24.969 -19.703 1 90.69 95 GLY B C 1
ATOM 2976 O O . GLY B 1 95 ? -11.422 -24.438 -19.609 1 90.69 95 GLY B O 1
ATOM 2977 N N . GLY B 1 96 ? -9.32 -24.672 -18.891 1 93.5 96 GLY B N 1
ATOM 2978 C CA . GLY B 1 96 ? -9.477 -23.609 -17.922 1 93.5 96 GLY B CA 1
ATOM 2979 C C . GLY B 1 96 ? -8.148 -23.016 -17.469 1 93.5 96 GLY B C 1
ATOM 2980 O O . GLY B 1 96 ? -7.098 -23.359 -18 1 93.5 96 GLY B O 1
ATOM 2981 N N . ILE B 1 97 ? -8.25 -22.047 -16.578 1 96.62 97 ILE B N 1
ATOM 2982 C CA . ILE B 1 97 ? -7.09 -21.438 -15.93 1 96.62 97 ILE B CA 1
ATOM 2983 C C . ILE B 1 97 ? -7.027 -21.875 -14.461 1 96.62 97 ILE B C 1
ATOM 2985 O O . ILE B 1 97 ? -8.031 -21.781 -13.742 1 96.62 97 ILE B O 1
ATOM 2989 N N . ASP B 1 98 ? -5.875 -22.312 -14.023 1 96.5 98 ASP B N 1
ATOM 2990 C CA . ASP B 1 98 ? -5.762 -22.828 -12.664 1 96.5 98 ASP B CA 1
ATOM 2991 C C . ASP B 1 98 ? -4.996 -21.859 -11.766 1 96.5 98 ASP B C 1
ATOM 2993 O O . ASP B 1 98 ? -5.348 -21.672 -10.602 1 96.5 98 ASP B O 1
ATOM 2997 N N . ILE B 1 99 ? -3.924 -21.328 -12.266 1 98 99 ILE B N 1
ATOM 2998 C CA . ILE B 1 99 ? -3.002 -20.5 -11.5 1 98 99 ILE B CA 1
ATOM 2999 C C . ILE B 1 99 ? -2.738 -19.203 -12.25 1 98 99 ILE B C 1
ATOM 3001 O O . ILE B 1 99 ? -2.482 -19.219 -13.461 1 98 99 ILE B O 1
ATOM 3005 N N . VAL B 1 100 ? -2.906 -18.125 -11.633 1 98.62 100 VAL B N 1
ATOM 3006 C CA . VAL B 1 100 ? -2.545 -16.812 -12.172 1 98.62 100 VAL B CA 1
ATOM 3007 C C . VAL B 1 100 ? -1.483 -16.172 -11.281 1 98.62 100 VAL B C 1
ATOM 3009 O O . VAL B 1 100 ? -1.641 -16.094 -10.062 1 98.62 100 VAL B O 1
ATOM 3012 N N . ILE B 1 101 ? -0.39 -15.758 -11.852 1 98.88 101 ILE B N 1
ATOM 3013 C CA . ILE B 1 101 ? 0.705 -15.117 -11.141 1 98.88 101 ILE B CA 1
ATOM 3014 C C . ILE B 1 101 ? 0.933 -13.711 -11.695 1 98.88 101 ILE B C 1
ATOM 3016 O O . ILE B 1 101 ? 1.413 -13.555 -12.82 1 98.88 101 ILE B O 1
ATOM 3020 N N . ALA B 1 102 ? 0.543 -12.734 -10.953 1 98.75 102 ALA B N 1
ATOM 3021 C CA . ALA B 1 102 ? 0.859 -11.352 -11.281 1 98.75 102 ALA B CA 1
ATOM 3022 C C . ALA B 1 102 ? 2.287 -11 -10.875 1 98.75 102 ALA B C 1
ATOM 3024 O O . ALA B 1 102 ? 2.525 -10.562 -9.75 1 98.75 102 ALA B O 1
ATOM 3025 N N . ASN B 1 103 ? 3.188 -11.078 -11.805 1 98.06 103 ASN B N 1
ATOM 3026 C CA . ASN B 1 103 ? 4.605 -11.039 -11.461 1 98.06 103 ASN B CA 1
ATOM 3027 C C . ASN B 1 103 ? 5.305 -9.852 -12.117 1 98.06 103 ASN B C 1
ATOM 3029 O O . ASN B 1 103 ? 6.352 -9.398 -11.648 1 98.06 103 ASN B O 1
ATOM 3033 N N . ALA B 1 104 ? 4.723 -9.328 -13.227 1 95.56 104 ALA B N 1
ATOM 3034 C CA . ALA B 1 104 ? 5.391 -8.242 -13.945 1 95.56 104 ALA B CA 1
ATOM 3035 C C . ALA B 1 104 ? 5.684 -7.07 -13.016 1 95.56 104 ALA B C 1
ATOM 3037 O O . ALA B 1 104 ? 4.84 -6.691 -12.195 1 95.56 104 ALA B O 1
ATOM 3038 N N . GLY B 1 105 ? 6.824 -6.594 -13.055 1 92.75 105 GLY B N 1
ATOM 3039 C CA . GLY B 1 105 ? 7.227 -5.453 -12.242 1 92.75 105 GLY B CA 1
ATOM 3040 C C . GLY B 1 105 ? 8.492 -4.781 -12.742 1 92.75 105 GLY B C 1
ATOM 3041 O O . GLY B 1 105 ? 9.305 -5.406 -13.43 1 92.75 105 GLY B O 1
ATOM 3042 N N . ILE B 1 106 ? 8.602 -3.559 -12.484 1 89.62 106 ILE B N 1
ATOM 3043 C CA . ILE B 1 106 ? 9.797 -2.789 -12.812 1 89.62 106 ILE B CA 1
ATOM 3044 C C . ILE B 1 106 ? 10.258 -1.999 -11.594 1 89.62 106 ILE B C 1
ATOM 3046 O O . ILE B 1 106 ? 9.492 -1.812 -10.641 1 89.62 106 ILE B O 1
ATOM 3050 N N . TYR B 1 107 ? 11.492 -1.71 -11.625 1 86.75 107 TYR B N 1
ATOM 3051 C CA . TYR B 1 107 ? 12.086 -0.854 -10.602 1 86.75 107 TYR B CA 1
ATOM 3052 C C . TYR B 1 107 ? 12.734 0.377 -11.234 1 86.75 107 TYR B C 1
ATOM 3054 O O . TYR B 1 107 ? 13.227 0.32 -12.359 1 86.75 107 TYR B O 1
ATOM 3062 N N . SER B 1 108 ? 12.617 1.537 -10.656 1 79.44 108 SER B N 1
ATOM 3063 C CA . SER B 1 108 ? 13.266 2.77 -11.086 1 79.44 108 SER B CA 1
ATOM 3064 C C . SER B 1 108 ? 13.703 3.609 -9.891 1 79.44 108 SER B C 1
ATOM 3066 O O . SER B 1 108 ? 13.188 3.441 -8.781 1 79.44 108 SER B O 1
ATOM 3068 N N . PRO B 1 109 ? 14.711 4.496 -10.195 1 75.06 109 PRO B N 1
ATOM 3069 C CA . PRO B 1 109 ? 15.109 5.41 -9.125 1 75.06 109 PRO B CA 1
ATOM 3070 C C . PRO B 1 109 ? 13.945 6.23 -8.586 1 75.06 109 PRO B C 1
ATOM 3072 O O . PRO B 1 109 ? 12.906 6.348 -9.242 1 75.06 109 PRO B O 1
ATOM 3075 N N . ASP B 1 110 ? 14.18 6.801 -7.438 1 76.19 110 ASP B N 1
ATOM 3076 C CA . ASP B 1 110 ? 13.102 7.402 -6.66 1 76.19 110 ASP B CA 1
ATOM 3077 C C . ASP B 1 110 ? 12.695 8.758 -7.242 1 76.19 110 ASP B C 1
ATOM 3079 O O . ASP B 1 110 ? 13.539 9.508 -7.727 1 76.19 110 ASP B O 1
ATOM 3083 N N . ALA B 1 111 ? 11.398 8.945 -7.148 1 65.69 111 ALA B N 1
ATOM 3084 C CA . ALA B 1 111 ? 10.812 10.227 -7.527 1 65.69 111 ALA B CA 1
ATOM 3085 C C . ALA B 1 111 ? 11.367 11.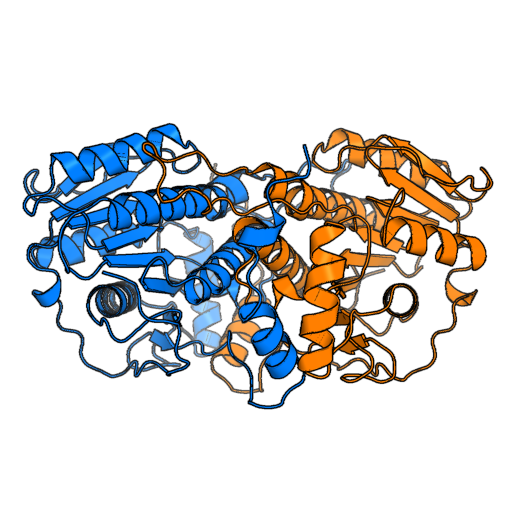359 -6.668 1 65.69 111 ALA B C 1
ATOM 3087 O O . ALA B 1 111 ? 11.391 12.516 -7.098 1 65.69 111 ALA B O 1
ATOM 3088 N N . PHE B 1 112 ? 11.766 11.055 -5.449 1 75.31 112 PHE B N 1
ATOM 3089 C CA . PHE B 1 112 ? 12.211 12.086 -4.52 1 75.31 112 PHE B CA 1
ATOM 3090 C C . PHE B 1 112 ? 13.703 12.352 -4.695 1 75.31 112 PHE B C 1
ATOM 3092 O O . PHE B 1 112 ? 14.258 13.242 -4.043 1 75.31 112 PHE B O 1
ATOM 3099 N N . ASP B 1 113 ? 14.133 11.609 -5.672 1 74.25 113 ASP B N 1
ATOM 3100 C CA . ASP B 1 113 ? 15.469 11.992 -6.113 1 74.25 113 ASP B CA 1
ATOM 3101 C C . ASP B 1 113 ? 15.445 13.352 -6.812 1 74.25 113 ASP B C 1
ATOM 3103 O O . ASP B 1 113 ? 14.453 13.711 -7.453 1 74.25 113 ASP B O 1
ATOM 3107 N N . GLY B 1 114 ? 16.375 14.188 -6.598 1 74.06 114 GLY B N 1
ATOM 3108 C CA . GLY B 1 114 ? 16.453 15.492 -7.238 1 74.06 114 GLY B CA 1
ATOM 3109 C C . GLY B 1 114 ? 15.742 16.578 -6.461 1 74.06 114 GLY B C 1
ATOM 3110 O O . GLY B 1 114 ? 15.297 17.578 -7.043 1 74.06 114 GLY B O 1
ATOM 3111 N N . ILE B 1 115 ? 15.484 16.375 -5.211 1 81.25 115 ILE B N 1
ATOM 3112 C CA . ILE B 1 115 ? 14.828 17.359 -4.355 1 81.25 115 ILE B CA 1
ATOM 3113 C C . ILE B 1 115 ? 15.617 18.656 -4.352 1 81.25 115 ILE B C 1
ATOM 3115 O O . ILE B 1 115 ? 15.078 19.734 -4.062 1 81.25 115 ILE B O 1
ATOM 3119 N N . THR B 1 116 ? 16.859 18.594 -4.828 1 83.31 116 THR B N 1
ATOM 3120 C CA . THR B 1 116 ? 17.734 19.766 -4.828 1 83.31 116 THR B CA 1
ATOM 3121 C C . THR B 1 116 ? 17.703 20.469 -6.188 1 83.31 116 THR B C 1
ATOM 3123 O O . THR B 1 116 ? 18.328 21.5 -6.371 1 83.31 116 THR B O 1
ATOM 3126 N N . ASP B 1 117 ? 16.938 19.938 -7.105 1 89 117 ASP B N 1
ATOM 3127 C CA . ASP B 1 117 ? 16.859 20.531 -8.43 1 89 117 ASP B CA 1
ATOM 3128 C C . ASP B 1 117 ? 16.266 21.938 -8.359 1 89 117 ASP B C 1
ATOM 3130 O O . ASP B 1 117 ? 15.562 22.281 -7.398 1 89 117 ASP B O 1
ATOM 3134 N N . ASP B 1 118 ? 16.484 22.703 -9.391 1 92 118 ASP B N 1
ATOM 3135 C CA . ASP B 1 118 ? 16.047 24.094 -9.422 1 92 118 ASP B CA 1
ATOM 3136 C C . ASP B 1 118 ? 14.523 24.188 -9.477 1 92 118 ASP B C 1
ATOM 3138 O O . ASP B 1 118 ? 13.938 25.141 -8.969 1 92 118 ASP B O 1
ATOM 3142 N N . GLU B 1 119 ? 13.969 23.234 -10.133 1 92.88 119 GLU B N 1
ATOM 3143 C CA . GLU B 1 119 ? 12.516 23.109 -10.211 1 92.88 119 GLU B CA 1
ATOM 3144 C C . GLU B 1 119 ? 12.047 21.719 -9.812 1 92.88 119 GLU B C 1
ATOM 3146 O O . GLU B 1 119 ? 12.758 20.734 -10.039 1 92.88 119 GLU B O 1
ATOM 3151 N N . PRO B 1 120 ? 10.969 21.719 -9.117 1 92.31 120 PRO B N 1
ATOM 3152 C CA . PRO B 1 120 ? 10.477 20.375 -8.797 1 92.31 120 PRO B CA 1
ATOM 3153 C C . PRO B 1 120 ? 10.102 19.578 -10.047 1 92.31 120 PRO B C 1
ATOM 3155 O O . PRO B 1 120 ? 9.492 20.125 -10.977 1 92.31 120 PRO B O 1
ATOM 3158 N N . GLN B 1 121 ? 10.5 18.312 -10.07 1 90.56 121 GLN B N 1
ATOM 3159 C CA . GLN B 1 121 ? 10.203 17.422 -11.188 1 90.56 121 GLN B CA 1
ATOM 3160 C C . GLN B 1 121 ? 9.023 16.516 -10.875 1 90.56 121 GLN B C 1
ATOM 3162 O O . GLN B 1 121 ? 8.898 16.016 -9.758 1 90.56 121 GLN B O 1
ATOM 3167 N N . LYS B 1 122 ? 8.227 16.406 -11.906 1 91.75 122 LYS B N 1
ATOM 3168 C CA . LYS B 1 122 ? 7.117 15.461 -11.766 1 91.75 122 LYS B CA 1
ATOM 3169 C C . LYS B 1 122 ? 7.629 14.039 -11.539 1 91.75 122 LYS B C 1
ATOM 3171 O O . LYS B 1 122 ? 8.484 13.555 -12.281 1 91.75 122 LYS B O 1
ATOM 3176 N N . PRO B 1 123 ? 7.121 13.312 -10.469 1 89.31 123 PRO B N 1
ATOM 3177 C CA . PRO B 1 123 ? 7.516 11.914 -10.25 1 89.31 123 PRO B CA 1
ATOM 3178 C C . PRO B 1 123 ? 7.102 11 -11.406 1 89.31 123 PRO B C 1
ATOM 3180 O O . PRO B 1 123 ? 6.051 11.211 -12.016 1 89.31 123 PRO B O 1
ATOM 3183 N N . ILE B 1 124 ? 7.926 10.016 -11.648 1 83.31 124 ILE B N 1
ATOM 3184 C CA . ILE B 1 124 ? 7.609 9 -12.648 1 83.31 124 ILE B CA 1
ATOM 3185 C C . ILE B 1 124 ? 6.566 8.039 -12.094 1 83.31 124 ILE B C 1
ATOM 3187 O O . ILE B 1 124 ? 6.828 7.312 -11.133 1 83.31 124 ILE B O 1
ATOM 3191 N N . THR B 1 125 ? 5.434 8.031 -12.688 1 83.81 125 THR B N 1
ATOM 3192 C CA . THR B 1 125 ? 4.348 7.223 -12.141 1 83.81 125 THR B CA 1
ATOM 3193 C C . THR B 1 125 ? 4.18 5.934 -12.945 1 83.81 125 THR B C 1
ATOM 3195 O O . THR B 1 125 ? 3.338 5.098 -12.609 1 83.81 125 THR B O 1
ATOM 3198 N N . LYS B 1 126 ? 5.043 5.734 -13.914 1 88.06 126 LYS B N 1
ATOM 3199 C CA . LYS B 1 126 ? 5.023 4.492 -14.68 1 88.06 126 LYS B CA 1
ATOM 3200 C C . LYS B 1 126 ? 5.211 3.281 -13.766 1 88.06 126 LYS B C 1
ATOM 3202 O O . LYS B 1 126 ? 4.641 2.219 -14.016 1 88.06 126 LYS B O 1
ATOM 3207 N N . LEU B 1 127 ? 5.941 3.486 -12.719 1 90.88 127 LEU B N 1
ATOM 3208 C CA . LEU B 1 127 ? 6.16 2.424 -11.742 1 90.88 127 LEU B CA 1
ATOM 3209 C C . LEU B 1 127 ? 4.836 1.965 -11.133 1 90.88 127 LEU B C 1
ATOM 3211 O O . LEU B 1 127 ? 4.629 0.768 -10.922 1 90.88 127 LEU B O 1
ATOM 3215 N N . LEU B 1 128 ? 3.947 2.922 -10.883 1 94.56 128 LEU B N 1
ATOM 3216 C CA . LEU B 1 128 ? 2.646 2.582 -10.312 1 94.56 128 LEU B CA 1
ATOM 3217 C C . LEU B 1 128 ? 1.79 1.833 -11.328 1 94.56 128 LEU B C 1
ATOM 3219 O O . LEU B 1 128 ? 1.087 0.884 -10.977 1 94.56 128 LEU B O 1
ATOM 3223 N N . ASP B 1 129 ? 1.891 2.236 -12.578 1 95 129 ASP B N 1
ATOM 3224 C CA . ASP B 1 129 ? 1.095 1.623 -13.641 1 95 129 ASP B CA 1
ATOM 3225 C C . ASP B 1 129 ? 1.443 0.145 -13.805 1 95 129 ASP B C 1
ATOM 3227 O O . ASP B 1 129 ? 0.552 -0.701 -13.898 1 95 129 ASP B O 1
ATOM 3231 N N . VAL B 1 130 ? 2.678 -0.111 -13.781 1 96.31 130 VAL B N 1
ATOM 3232 C CA . VAL B 1 130 ? 3.131 -1.473 -14.047 1 96.31 130 VAL B CA 1
ATOM 3233 C C . VAL B 1 130 ? 3.006 -2.314 -12.773 1 96.31 130 VAL B C 1
ATOM 3235 O O . VAL B 1 130 ? 2.424 -3.402 -12.805 1 96.31 130 VAL B O 1
ATOM 3238 N N . ASN B 1 131 ? 3.473 -1.77 -11.633 1 97.06 131 ASN B N 1
ATOM 3239 C CA . ASN B 1 131 ? 3.635 -2.57 -10.43 1 97.06 131 ASN B CA 1
ATOM 3240 C C . ASN B 1 131 ? 2.332 -2.67 -9.641 1 97.06 131 ASN B C 1
ATOM 3242 O O . ASN B 1 131 ? 2.197 -3.523 -8.758 1 97.06 131 ASN B O 1
ATOM 3246 N N . LEU B 1 132 ? 1.399 -1.808 -9.938 1 97.62 132 LEU B N 1
ATOM 3247 C CA . LEU B 1 132 ? 0.182 -1.833 -9.133 1 97.62 132 LEU B CA 1
ATOM 3248 C C . LEU B 1 132 ? -1.054 -1.926 -10.023 1 97.62 132 LEU B C 1
ATOM 3250 O O . LEU B 1 132 ? -1.803 -2.902 -9.953 1 97.62 132 LEU B O 1
ATOM 3254 N N . THR B 1 133 ? -1.229 -0.95 -10.914 1 96.81 133 THR B N 1
ATOM 3255 C CA . THR B 1 133 ? -2.387 -0.989 -11.797 1 96.81 133 THR B CA 1
ATOM 3256 C C . THR B 1 133 ? -2.41 -2.287 -12.602 1 96.81 133 THR B C 1
ATOM 3258 O O . THR B 1 133 ? -3.457 -2.926 -12.727 1 96.81 133 THR B O 1
ATOM 3261 N N . GLY B 1 134 ? -1.287 -2.646 -13.125 1 97.81 134 GLY B N 1
ATOM 3262 C CA . GLY B 1 134 ? -1.184 -3.902 -13.852 1 97.81 134 GLY B CA 1
ATOM 3263 C C . GLY B 1 134 ? -1.6 -5.105 -13.023 1 97.81 134 GLY B C 1
ATOM 3264 O O . GLY B 1 134 ? -2.279 -6.004 -13.531 1 97.81 134 GLY B O 1
ATOM 3265 N N . VAL B 1 135 ? -1.224 -5.133 -11.781 1 98.25 135 VAL B N 1
ATOM 3266 C CA . VAL B 1 135 ? -1.558 -6.227 -10.875 1 98.25 135 VAL B CA 1
ATOM 3267 C C . VAL B 1 135 ? -3.061 -6.238 -10.617 1 98.25 135 VAL B C 1
ATOM 3269 O O . VAL B 1 135 ? -3.678 -7.305 -10.547 1 98.25 135 VAL B O 1
ATOM 3272 N N . ILE B 1 136 ? -3.662 -5.086 -10.461 1 96.62 136 ILE B N 1
ATOM 3273 C CA . ILE B 1 136 ? -5.102 -4.973 -10.258 1 96.62 136 ILE B CA 1
ATOM 3274 C C . ILE B 1 136 ? -5.844 -5.523 -11.469 1 96.62 136 ILE B C 1
ATOM 3276 O O . ILE B 1 136 ? -6.82 -6.262 -11.328 1 96.62 136 ILE B O 1
ATOM 3280 N N . TYR B 1 137 ? -5.371 -5.148 -12.68 1 96.94 137 TYR B N 1
ATOM 3281 C CA . TYR B 1 137 ? -5.973 -5.66 -13.906 1 96.94 137 TYR B CA 1
ATOM 3282 C C . TYR B 1 137 ? -5.891 -7.184 -13.961 1 96.94 137 TYR B C 1
ATOM 3284 O O . TYR B 1 137 ? -6.887 -7.855 -14.242 1 96.94 137 TYR B O 1
ATOM 3292 N N . THR B 1 138 ? -4.715 -7.715 -13.656 1 98 138 THR B N 1
ATOM 3293 C CA . THR B 1 138 ? -4.523 -9.164 -13.648 1 98 138 THR B CA 1
ATOM 3294 C C . THR B 1 138 ? -5.48 -9.828 -12.664 1 98 138 THR B C 1
ATOM 3296 O O . THR B 1 138 ? -6.094 -10.844 -12.977 1 98 138 THR B O 1
ATOM 3299 N N . SER B 1 139 ? -5.605 -9.242 -11.516 1 96.31 139 SER B N 1
ATOM 3300 C CA . SER B 1 139 ? -6.445 -9.797 -10.461 1 96.31 139 SER B CA 1
ATOM 3301 C C . SER B 1 139 ? -7.914 -9.82 -10.875 1 96.31 139 SER B C 1
ATOM 3303 O O . SER B 1 139 ? -8.617 -10.797 -10.625 1 96.31 139 SER B O 1
ATOM 3305 N N . LYS B 1 140 ? -8.367 -8.688 -11.477 1 95 140 LYS B N 1
ATOM 3306 C CA . LYS B 1 140 ? -9.742 -8.617 -11.945 1 95 140 LYS B CA 1
ATOM 3307 C C . LYS B 1 140 ? -10.031 -9.695 -12.984 1 95 140 LYS B C 1
ATOM 3309 O O . LYS B 1 140 ? -11.047 -10.391 -12.906 1 95 140 LYS B O 1
ATOM 3314 N N . LEU B 1 141 ? -9.188 -9.828 -13.898 1 96.38 141 LEU B N 1
ATOM 3315 C CA . LEU B 1 141 ? -9.367 -10.812 -14.961 1 96.38 141 LEU B CA 1
ATOM 3316 C C . LEU B 1 141 ? -9.289 -12.227 -14.406 1 96.38 141 LEU B C 1
ATOM 3318 O O . LEU B 1 141 ? -10.062 -13.102 -14.805 1 96.38 141 LEU B O 1
ATOM 3322 N N . ALA B 1 142 ? -8.312 -12.477 -13.484 1 96.06 142 ALA B N 1
ATOM 3323 C CA . ALA B 1 142 ? -8.25 -13.781 -12.828 1 96.06 142 ALA B CA 1
ATOM 3324 C C . ALA B 1 142 ? -9.57 -14.125 -12.148 1 96.06 142 ALA B C 1
ATOM 3326 O O . ALA B 1 142 ? -10.125 -15.203 -12.367 1 96.06 142 ALA B O 1
ATOM 3327 N N . GLY B 1 143 ? -10.07 -13.172 -11.352 1 92.94 143 GLY B N 1
ATOM 3328 C CA . GLY B 1 143 ? -11.336 -13.398 -10.664 1 92.94 143 GLY B CA 1
ATOM 3329 C C . GLY B 1 143 ? -12.477 -13.719 -11.617 1 92.94 143 GLY B C 1
ATOM 3330 O O . GLY B 1 143 ? -13.25 -14.641 -11.367 1 92.94 143 GLY B O 1
ATOM 3331 N N . TRP B 1 144 ? -12.555 -12.953 -12.68 1 93.69 144 TRP B N 1
ATOM 3332 C CA . TRP B 1 144 ? -13.633 -13.148 -13.641 1 93.69 144 TRP B CA 1
ATOM 3333 C C . TRP B 1 144 ? -13.531 -14.523 -14.297 1 93.69 144 TRP B C 1
ATOM 3335 O O . TRP B 1 144 ? -14.516 -15.258 -14.359 1 93.69 144 TRP B O 1
ATOM 3345 N N . HIS B 1 145 ? -12.391 -14.906 -14.766 1 94.25 145 HIS B N 1
ATOM 3346 C CA . HIS B 1 145 ? -12.219 -16.172 -15.461 1 94.25 145 HIS B CA 1
ATOM 3347 C C . HIS B 1 145 ? -12.406 -17.359 -14.508 1 94.25 145 HIS B C 1
ATOM 3349 O O . HIS B 1 145 ? -12.984 -18.375 -14.891 1 94.25 145 HIS B O 1
ATOM 3355 N N . PHE B 1 146 ? -11.875 -17.203 -13.266 1 92.56 146 PHE B N 1
ATOM 3356 C CA . PHE B 1 146 ? -12.07 -18.25 -12.258 1 92.56 146 PHE B CA 1
ATOM 3357 C C . PHE B 1 146 ? -13.555 -18.484 -12.008 1 92.56 146 PHE B C 1
ATOM 3359 O O . PHE B 1 146 ? -14 -19.625 -11.891 1 92.56 146 PHE B O 1
ATOM 3366 N N . HIS B 1 147 ? -14.258 -17.406 -11.977 1 89.62 147 HIS B N 1
ATOM 3367 C CA . HIS B 1 147 ? -15.688 -17.484 -11.703 1 89.62 147 HIS B CA 1
ATOM 3368 C C . HIS B 1 147 ? -16.422 -18.156 -12.867 1 89.62 147 HIS B C 1
ATOM 3370 O O . HIS B 1 147 ? -17.359 -18.922 -12.648 1 89.62 147 HIS B O 1
ATOM 3376 N N . HIS B 1 148 ? -16.031 -17.922 -14.062 1 90.25 148 HIS B N 1
ATOM 3377 C CA . HIS B 1 148 ? -16.797 -18.312 -15.234 1 90.25 148 HIS B CA 1
ATOM 3378 C C . HIS B 1 148 ? -16.344 -19.672 -15.758 1 90.25 148 HIS B C 1
ATOM 3380 O O . HIS B 1 148 ? -16.922 -20.203 -16.703 1 90.25 148 HIS B O 1
ATOM 3386 N N . GLN B 1 149 ? -15.352 -20.141 -15.18 1 88.69 149 GLN B N 1
ATOM 3387 C CA . GLN B 1 149 ? -14.914 -21.453 -15.648 1 88.69 149 GLN B CA 1
ATOM 3388 C C . GLN B 1 149 ? -15.594 -22.578 -14.859 1 88.69 149 GLN B C 1
ATOM 3390 O O . GLN B 1 149 ? -15.867 -22.422 -13.672 1 88.69 149 GLN B O 1
ATOM 3395 N N . GLU B 1 150 ? -15.852 -23.594 -15.555 1 82.69 150 GLU B N 1
ATOM 3396 C CA . GLU B 1 150 ? -16.547 -24.734 -14.961 1 82.69 150 GLU B CA 1
ATOM 3397 C C . GLU B 1 150 ? -15.578 -25.609 -14.172 1 82.69 150 GLU B C 1
ATOM 3399 O O . GLU B 1 150 ? -14.367 -25.562 -14.391 1 82.69 150 GLU B O 1
ATOM 3404 N N . GLY B 1 151 ? -16.156 -26.25 -13.164 1 78.19 151 GLY B N 1
ATOM 3405 C CA . GLY B 1 151 ? -15.383 -27.25 -12.438 1 78.19 151 GLY B CA 1
ATOM 3406 C C . GLY B 1 151 ? -14.992 -26.797 -11.047 1 78.19 151 GLY B C 1
ATOM 3407 O O . GLY B 1 151 ? -15.188 -25.641 -10.68 1 78.19 151 GLY B O 1
ATOM 3408 N N . GLN B 1 152 ? -14.5 -27.812 -10.359 1 74.81 152 GLN B N 1
ATOM 3409 C CA . GLN B 1 152 ? -14.219 -27.625 -8.938 1 74.81 152 GLN B CA 1
ATOM 3410 C C . GLN B 1 152 ? -12.719 -27.531 -8.688 1 74.81 152 GLN B C 1
ATOM 3412 O O . GLN B 1 152 ? -12.266 -27.594 -7.543 1 74.81 152 GLN B O 1
ATOM 3417 N N . ARG B 1 153 ? -11.992 -27.359 -9.797 1 81.31 153 ARG B N 1
ATOM 3418 C CA . ARG B 1 153 ? -10.547 -27.297 -9.625 1 81.31 153 ARG B CA 1
ATOM 3419 C C . ARG B 1 153 ? -10.141 -26.047 -8.828 1 81.31 153 ARG B C 1
ATOM 3421 O O . ARG B 1 153 ? -10.844 -25.047 -8.852 1 81.31 153 ARG B O 1
ATOM 3428 N N . ASP B 1 154 ? -8.977 -26.234 -8.117 1 86.88 154 ASP B N 1
ATOM 3429 C CA . ASP B 1 154 ? -8.414 -25.109 -7.371 1 86.88 154 ASP B CA 1
ATOM 3430 C C . ASP B 1 154 ? -8.016 -23.969 -8.305 1 86.88 154 ASP B C 1
ATOM 3432 O O . ASP B 1 154 ? -7.547 -24.219 -9.414 1 86.88 154 ASP B O 1
ATOM 3436 N N . ARG B 1 155 ? -8.359 -22.844 -7.898 1 91.19 155 ARG B N 1
ATOM 3437 C CA . ARG B 1 155 ? -8.023 -21.594 -8.586 1 91.19 155 ARG B CA 1
ATOM 3438 C C . ARG B 1 155 ? -7.207 -20.672 -7.684 1 91.19 155 ARG B C 1
ATOM 3440 O O . ARG B 1 155 ? -7.66 -20.297 -6.605 1 91.19 155 ARG B O 1
ATOM 3447 N N . CYS B 1 156 ? -6 -20.391 -8.156 1 95.25 156 CYS B N 1
ATOM 3448 C CA . CYS B 1 156 ? -5.039 -19.719 -7.289 1 95.25 156 CYS B CA 1
ATOM 3449 C C . CYS B 1 156 ? -4.523 -18.438 -7.938 1 95.25 156 CYS B C 1
ATOM 3451 O O . CYS B 1 156 ? -4.086 -18.453 -9.094 1 95.25 156 CYS B O 1
ATOM 3453 N N . LEU B 1 157 ? -4.703 -17.359 -7.254 1 97.62 157 LEU B N 1
ATOM 3454 C CA . LEU B 1 157 ? -4.102 -16.094 -7.641 1 97.62 157 LEU B CA 1
ATOM 3455 C C . LEU B 1 157 ? -2.908 -15.758 -6.75 1 97.62 157 LEU B C 1
ATOM 3457 O O . LEU B 1 157 ? -3.031 -15.742 -5.523 1 97.62 157 LEU B O 1
ATOM 3461 N N . ILE B 1 158 ? -1.755 -15.562 -7.336 1 98.81 158 ILE B N 1
ATOM 3462 C CA . ILE B 1 158 ? -0.546 -15.188 -6.613 1 98.81 158 ILE B CA 1
ATOM 3463 C C . ILE B 1 158 ? -0.108 -13.789 -7.039 1 98.81 158 ILE B C 1
ATOM 3465 O O . ILE B 1 158 ? 0.149 -13.539 -8.219 1 98.81 158 ILE B O 1
ATOM 3469 N N . LEU B 1 159 ? -0.075 -12.898 -6.121 1 98.75 159 LEU B N 1
ATOM 3470 C CA . LEU B 1 159 ? 0.413 -11.539 -6.348 1 98.75 159 LEU B CA 1
ATOM 3471 C C . LEU B 1 159 ? 1.862 -11.398 -5.895 1 98.75 159 LEU B C 1
ATOM 3473 O O . LEU B 1 159 ? 2.195 -11.727 -4.754 1 98.75 159 LEU B O 1
ATOM 3477 N N . VAL B 1 160 ? 2.691 -10.922 -6.797 1 98.38 160 VAL B N 1
ATOM 3478 C CA . VAL B 1 160 ? 4.09 -10.734 -6.414 1 98.38 160 VAL B CA 1
ATOM 3479 C C . VAL B 1 160 ? 4.309 -9.297 -5.957 1 98.38 160 VAL B C 1
ATOM 3481 O O . VAL B 1 160 ? 4.316 -8.367 -6.773 1 98.38 160 VAL B O 1
ATOM 3484 N N . THR B 1 161 ? 4.422 -9.141 -4.727 1 97.62 161 THR B N 1
ATOM 3485 C CA . THR B 1 161 ? 4.805 -7.855 -4.148 1 97.62 161 THR B CA 1
ATOM 3486 C C . THR B 1 161 ? 6.316 -7.777 -3.961 1 97.62 161 THR B C 1
ATOM 3488 O O . THR B 1 161 ? 7.074 -7.91 -4.922 1 97.62 161 THR B O 1
ATOM 3491 N N . SER B 1 162 ? 6.828 -7.434 -2.889 1 95.5 162 SER B N 1
ATOM 3492 C CA . SER B 1 162 ? 8.219 -7.309 -2.455 1 95.5 162 SER B CA 1
ATOM 3493 C C . SER B 1 162 ? 8.32 -7.27 -0.935 1 95.5 162 SER B C 1
ATOM 3495 O O . SER B 1 162 ? 7.336 -6.977 -0.248 1 95.5 162 SER B O 1
ATOM 3497 N N . ILE B 1 163 ? 9.453 -7.695 -0.473 1 96 163 ILE B N 1
ATOM 3498 C CA . ILE B 1 163 ? 9.68 -7.438 0.943 1 96 163 ILE B CA 1
ATOM 3499 C C . ILE B 1 163 ? 9.469 -5.953 1.238 1 96 163 ILE B C 1
ATOM 3501 O O . ILE B 1 163 ? 9.094 -5.586 2.354 1 96 163 ILE B O 1
ATOM 3505 N N . MET B 1 164 ? 9.609 -5.113 0.252 1 93.69 164 MET B N 1
ATOM 3506 C CA . MET B 1 164 ? 9.43 -3.672 0.367 1 93.69 164 MET B CA 1
ATOM 3507 C C . MET B 1 164 ? 7.945 -3.314 0.455 1 93.69 164 MET B C 1
ATOM 3509 O O . MET B 1 164 ? 7.594 -2.15 0.659 1 93.69 164 MET B O 1
ATOM 3513 N N . GLY B 1 165 ? 7.09 -4.234 0.291 1 97.25 165 GLY B N 1
ATOM 3514 C CA . GLY B 1 165 ? 5.68 -4.066 0.595 1 97.25 165 GLY B CA 1
ATOM 3515 C C . GLY B 1 165 ? 5.363 -4.246 2.068 1 97.25 165 GLY B C 1
ATOM 3516 O O . GLY B 1 165 ? 4.219 -4.059 2.488 1 97.25 165 GLY B O 1
ATOM 3517 N N . TYR B 1 166 ? 6.461 -4.551 2.883 1 97.25 166 TYR B N 1
ATOM 3518 C CA . TYR B 1 166 ? 6.23 -4.879 4.285 1 97.25 166 TYR B CA 1
ATOM 3519 C C . TYR B 1 166 ? 7.246 -4.18 5.184 1 97.25 166 TYR B C 1
ATOM 3521 O O . TYR B 1 166 ? 7.027 -4.047 6.391 1 97.25 166 TYR B O 1
ATOM 3529 N N . ILE B 1 167 ? 8.367 -3.758 4.586 1 96.56 167 ILE B N 1
ATOM 3530 C CA . ILE B 1 167 ? 9.406 -3.148 5.41 1 96.56 167 ILE B CA 1
ATOM 3531 C C . ILE B 1 167 ? 9.805 -1.799 4.82 1 96.56 167 ILE B C 1
ATOM 3533 O O . ILE B 1 167 ? 9.461 -1.486 3.68 1 96.56 167 ILE B O 1
ATOM 3537 N N . ASP B 1 168 ? 10.633 -1.057 5.648 1 94.12 168 ASP B N 1
ATOM 3538 C CA . ASP B 1 168 ? 11.148 0.239 5.215 1 94.12 168 ASP B CA 1
ATOM 3539 C C . ASP B 1 168 ? 12.328 0.071 4.254 1 94.12 168 ASP B C 1
ATOM 3541 O O . ASP B 1 168 ? 13.141 -0.842 4.414 1 94.12 168 ASP B O 1
ATOM 3545 N N . THR B 1 169 ? 12.328 0.978 3.322 1 87.12 169 THR B N 1
ATOM 3546 C CA . THR B 1 169 ? 13.5 1.121 2.471 1 87.12 169 THR B CA 1
ATOM 3547 C C . THR B 1 169 ? 13.781 2.592 2.18 1 87.12 169 THR B C 1
ATOM 3549 O O . THR B 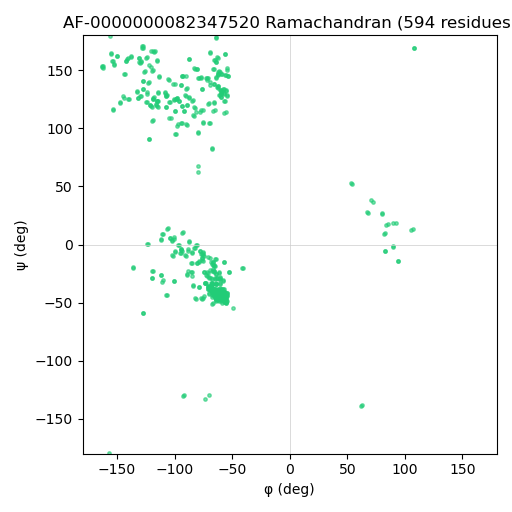1 169 ? 12.93 3.449 2.41 1 87.12 169 THR B O 1
ATOM 3552 N N . GLN B 1 170 ? 15.008 2.896 1.796 1 84.12 170 GLN B N 1
ATOM 3553 C CA . GLN B 1 170 ? 15.328 4.246 1.344 1 84.12 170 GLN B CA 1
ATOM 3554 C C . GLN B 1 170 ? 15.375 4.32 -0.179 1 84.12 170 GLN B C 1
ATOM 3556 O O . GLN B 1 170 ? 15.766 5.344 -0.745 1 84.12 170 GLN B O 1
ATOM 3561 N N . GLY B 1 171 ? 15.031 3.234 -0.761 1 83.31 171 GLY B N 1
ATOM 3562 C CA . GLY B 1 171 ? 15.07 3.191 -2.213 1 83.31 171 GLY B CA 1
ATOM 3563 C C . GLY B 1 171 ? 13.992 4.035 -2.869 1 83.31 171 GLY B C 1
ATOM 3564 O O . GLY B 1 171 ? 13.836 5.211 -2.537 1 83.31 171 GLY B O 1
ATOM 3565 N N . SER B 1 172 ? 13.281 3.488 -3.758 1 86.81 172 SER B N 1
ATOM 3566 C CA . SER B 1 172 ? 12.227 4.191 -4.488 1 86.81 172 SER B CA 1
ATOM 3567 C C . SER B 1 172 ? 10.938 4.25 -3.68 1 86.81 172 SER B C 1
ATOM 3569 O O . SER B 1 172 ? 10.305 3.221 -3.432 1 86.81 172 SER B O 1
ATOM 3571 N N . SER B 1 173 ? 10.562 5.457 -3.303 1 91.06 173 SER B N 1
ATOM 3572 C CA . SER B 1 173 ? 9.336 5.656 -2.537 1 91.06 173 SER B CA 1
ATOM 3573 C C . SER B 1 173 ? 8.109 5.254 -3.348 1 91.06 173 SER B C 1
ATOM 3575 O O . SER B 1 173 ? 7.141 4.723 -2.795 1 91.06 173 SER B O 1
ATOM 3577 N N . VAL B 1 174 ? 8.195 5.492 -4.656 1 92.5 174 VAL B N 1
ATOM 3578 C CA . VAL B 1 174 ? 7.074 5.141 -5.527 1 92.5 174 VAL B CA 1
ATOM 3579 C C . VAL B 1 174 ? 6.98 3.621 -5.656 1 92.5 174 VAL B C 1
ATOM 3581 O O . VAL B 1 174 ? 5.879 3.062 -5.676 1 92.5 174 VAL B O 1
ATOM 3584 N N . TYR B 1 175 ? 8.125 2.953 -5.734 1 92.88 175 TYR B N 1
ATOM 3585 C CA . TYR B 1 175 ? 8.148 1.494 -5.746 1 92.88 175 TYR B CA 1
ATOM 3586 C C . TYR B 1 175 ? 7.562 0.929 -4.457 1 92.88 175 TYR B C 1
ATOM 3588 O O . TYR B 1 175 ? 6.727 0.022 -4.492 1 92.88 175 TYR B O 1
ATOM 3596 N N . SER B 1 176 ? 8.031 1.457 -3.326 1 94.31 176 SER B N 1
ATOM 3597 C CA . SER B 1 176 ? 7.496 1.044 -2.033 1 94.31 176 SER B CA 1
ATOM 3598 C C . SER B 1 176 ? 5.984 1.229 -1.977 1 94.31 176 SER B C 1
ATOM 3600 O O . SER B 1 176 ? 5.262 0.335 -1.53 1 94.31 176 SER B O 1
ATOM 3602 N N . ALA B 1 177 ? 5.512 2.359 -2.445 1 96.38 177 ALA B N 1
ATOM 3603 C CA . ALA B 1 177 ? 4.078 2.635 -2.477 1 96.38 177 ALA B CA 1
ATOM 3604 C C . ALA B 1 177 ? 3.336 1.584 -3.297 1 96.38 177 ALA B C 1
ATOM 3606 O O . ALA B 1 177 ? 2.307 1.061 -2.861 1 96.38 177 ALA B O 1
ATOM 3607 N N . ALA B 1 178 ? 3.85 1.261 -4.434 1 96.44 178 ALA B N 1
ATOM 3608 C CA . ALA B 1 178 ? 3.215 0.281 -5.312 1 96.44 178 ALA B CA 1
ATOM 3609 C C . ALA B 1 178 ? 3.145 -1.09 -4.645 1 96.44 178 ALA B C 1
ATOM 3611 O O . ALA B 1 178 ? 2.1 -1.742 -4.66 1 96.44 178 ALA B O 1
ATOM 3612 N N . LYS B 1 179 ? 4.238 -1.474 -4.09 1 97.75 179 LYS B N 1
ATOM 3613 C CA . LYS B 1 179 ? 4.312 -2.826 -3.545 1 97.75 179 LYS B CA 1
ATOM 3614 C C . LYS B 1 179 ? 3.5 -2.947 -2.258 1 97.75 179 LYS B C 1
ATOM 3616 O O . LYS B 1 179 ? 2.93 -4.004 -1.974 1 97.75 179 LYS B O 1
ATOM 3621 N N . HIS B 1 180 ? 3.43 -1.874 -1.472 1 98.44 180 HIS B N 1
ATOM 3622 C CA . HIS B 1 180 ? 2.443 -1.831 -0.398 1 98.44 180 HIS B CA 1
ATOM 3623 C C . HIS B 1 180 ? 1.024 -1.905 -0.95 1 98.44 180 HIS B C 1
ATOM 3625 O O . HIS B 1 180 ? 0.145 -2.512 -0.334 1 98.44 180 HIS B O 1
ATOM 3631 N N . GLY B 1 181 ? 0.848 -1.218 -2.051 1 98.19 181 GLY B N 1
ATOM 3632 C CA . GLY B 1 181 ? -0.453 -1.286 -2.695 1 98.19 181 GLY B CA 1
ATOM 3633 C C . GLY B 1 181 ? -0.869 -2.701 -3.053 1 98.19 181 GLY B C 1
ATOM 3634 O O . GLY B 1 181 ? -2.027 -3.078 -2.869 1 98.19 181 GLY B O 1
ATOM 3635 N N . VAL B 1 182 ? 0.032 -3.492 -3.537 1 98.56 182 VAL B N 1
ATOM 3636 C CA . VAL B 1 182 ? -0.239 -4.887 -3.863 1 98.56 182 VAL B CA 1
ATOM 3637 C C . VAL B 1 182 ? -0.649 -5.645 -2.602 1 98.56 182 VAL B C 1
ATOM 3639 O O . VAL B 1 182 ? -1.578 -6.453 -2.629 1 98.56 182 VAL B O 1
ATOM 3642 N N . ARG B 1 183 ? 0.061 -5.371 -1.509 1 98.25 183 ARG B N 1
ATOM 3643 C CA . ARG B 1 183 ? -0.318 -5.918 -0.21 1 98.25 183 ARG B CA 1
ATOM 3644 C C . ARG B 1 183 ? -1.762 -5.566 0.131 1 98.25 183 ARG B C 1
ATOM 3646 O O . ARG B 1 183 ? -2.531 -6.43 0.558 1 98.25 183 ARG B O 1
ATOM 3653 N N . GLY B 1 184 ? -2.113 -4.324 -0.057 1 97.69 184 GLY B N 1
ATOM 3654 C CA . GLY B 1 184 ? -3.467 -3.867 0.219 1 97.69 184 GLY B CA 1
ATOM 3655 C C . GLY B 1 184 ? -4.516 -4.57 -0.623 1 97.69 184 GLY B C 1
ATOM 3656 O O . GLY B 1 184 ? -5.605 -4.871 -0.138 1 97.69 184 GLY B O 1
ATOM 3657 N N . LEU B 1 185 ? -4.184 -4.828 -1.864 1 96.12 185 LEU B N 1
ATOM 3658 C CA . LEU B 1 185 ? -5.07 -5.578 -2.746 1 96.12 185 LEU B CA 1
ATOM 3659 C C . LEU B 1 185 ? -5.316 -6.98 -2.205 1 96.12 185 LEU B C 1
ATOM 3661 O O . LEU B 1 185 ? -6.465 -7.418 -2.1 1 96.12 185 LEU B O 1
ATOM 3665 N N . MET B 1 186 ? -4.289 -7.625 -1.789 1 97 186 MET B N 1
ATOM 3666 C CA . MET B 1 186 ? -4.391 -8.984 -1.265 1 97 186 MET B CA 1
ATOM 3667 C C . MET B 1 186 ? -5.234 -9.016 0.007 1 97 186 MET B C 1
ATOM 3669 O O . MET B 1 186 ? -6.098 -9.875 0.164 1 97 186 MET B O 1
ATOM 3673 N N . THR B 1 187 ? -4.996 -8.07 0.911 1 95.81 187 THR B N 1
ATOM 3674 C CA . THR B 1 187 ? -5.684 -8.078 2.199 1 95.81 187 THR B CA 1
ATOM 3675 C C . THR B 1 187 ? -7.184 -7.863 2.014 1 95.81 187 THR B C 1
ATOM 3677 O O . THR B 1 187 ? -7.988 -8.336 2.82 1 95.81 187 THR B O 1
ATOM 3680 N N . CYS B 1 188 ? -7.52 -7.164 0.987 1 93.06 188 CYS B N 1
ATOM 3681 C CA . CYS B 1 188 ? -8.938 -7 0.688 1 93.06 188 CYS B CA 1
ATOM 3682 C C . CYS B 1 188 ? -9.508 -8.266 0.053 1 93.06 188 CYS B C 1
ATOM 3684 O O . CYS B 1 188 ? -10.531 -8.789 0.511 1 93.06 188 CYS B O 1
ATOM 3686 N N . LEU B 1 189 ? -8.852 -8.812 -0.888 1 92.62 189 LEU B N 1
ATOM 3687 C CA . LEU B 1 189 ? -9.352 -9.945 -1.664 1 92.62 189 LEU B CA 1
ATOM 3688 C C . LEU B 1 189 ? -9.461 -11.195 -0.794 1 92.62 189 LEU B C 1
ATOM 3690 O O . LEU B 1 189 ? -10.383 -11.992 -0.967 1 92.62 189 LEU B O 1
ATOM 3694 N N . ARG B 1 190 ? -8.539 -11.312 0.163 1 94.56 190 ARG B N 1
ATOM 3695 C CA . ARG B 1 190 ? -8.57 -12.523 0.973 1 94.56 190 ARG B CA 1
ATOM 3696 C C . ARG B 1 190 ? -9.836 -12.586 1.818 1 94.56 190 ARG B C 1
ATOM 3698 O O . ARG B 1 190 ? -10.258 -13.672 2.234 1 94.56 190 ARG B O 1
ATOM 3705 N N . ARG B 1 191 ? -10.461 -11.469 2.086 1 92.25 191 ARG B N 1
ATOM 3706 C CA . ARG B 1 191 ? -11.68 -11.422 2.891 1 92.25 191 ARG B CA 1
ATOM 3707 C C . ARG B 1 191 ? -12.922 -11.57 2.018 1 92.25 191 ARG B C 1
ATOM 3709 O O . ARG B 1 191 ? -13.969 -12.016 2.49 1 92.25 191 ARG B O 1
ATOM 3716 N N . LYS B 1 192 ? -12.812 -11.211 0.79 1 85.56 192 LYS B N 1
ATOM 3717 C CA . LYS B 1 192 ? -13.953 -11.297 -0.119 1 85.56 192 LYS B CA 1
ATOM 3718 C C . LYS B 1 192 ? -14.25 -12.742 -0.491 1 85.56 192 LYS B C 1
ATOM 3720 O O . LYS B 1 192 ? -15.391 -13.086 -0.813 1 85.56 192 LYS B O 1
ATOM 3725 N N . GLY B 1 193 ? -13.352 -13.578 -0.466 1 80.69 193 GLY B N 1
ATOM 3726 C CA . GLY B 1 193 ? -13.547 -15 -0.71 1 80.69 193 GLY B CA 1
ATOM 3727 C C . GLY B 1 193 ? -13.93 -15.312 -2.145 1 80.69 193 GLY B C 1
ATOM 3728 O O . GLY B 1 193 ? -14.633 -16.281 -2.408 1 80.69 193 GLY B O 1
ATOM 3729 N N . VAL B 1 194 ? -13.516 -14.469 -3.053 1 75.31 194 VAL B N 1
ATOM 3730 C CA . VAL B 1 194 ? -13.836 -14.688 -4.461 1 75.31 194 VAL B CA 1
ATOM 3731 C C . VAL B 1 194 ? -12.82 -15.641 -5.082 1 75.31 194 VAL B C 1
ATOM 3733 O O . VAL B 1 194 ? -13.148 -16.406 -5.984 1 75.31 194 VAL B O 1
ATOM 3736 N N . VAL B 1 195 ? -11.57 -15.539 -4.641 1 84.38 195 VAL B N 1
ATOM 3737 C CA . VAL B 1 195 ? -10.469 -16.344 -5.156 1 84.38 195 VAL B CA 1
ATOM 3738 C C . VAL B 1 195 ? -9.516 -16.703 -4.02 1 84.38 195 VAL B C 1
ATOM 3740 O O . VAL B 1 195 ? -9.406 -15.961 -3.037 1 84.38 195 VAL B O 1
ATOM 3743 N N . ARG B 1 196 ? -8.914 -17.891 -4.117 1 94.44 196 ARG B N 1
ATOM 3744 C CA . ARG B 1 196 ? -7.742 -18.125 -3.277 1 94.44 196 ARG B CA 1
ATOM 3745 C C . ARG B 1 196 ? -6.59 -17.219 -3.691 1 94.44 196 ARG B C 1
ATOM 3747 O O . ARG B 1 196 ? -6.117 -17.281 -4.828 1 94.44 196 ARG B O 1
ATOM 3754 N N . VAL B 1 197 ? -6.195 -16.312 -2.803 1 96.88 197 VAL B N 1
ATOM 3755 C CA . VAL B 1 197 ? -5.199 -15.312 -3.158 1 96.88 197 VAL B CA 1
ATOM 3756 C C . VAL B 1 197 ? -4.07 -15.32 -2.131 1 96.88 197 VAL B C 1
ATOM 3758 O O . VAL B 1 197 ? -4.312 -15.461 -0.931 1 96.88 197 VAL B O 1
ATOM 3761 N N . ASN B 1 198 ? -2.852 -15.305 -2.602 1 98.19 198 ASN B N 1
ATOM 3762 C CA . ASN B 1 198 ? -1.666 -15.18 -1.762 1 98.19 198 ASN B CA 1
ATOM 3763 C C . ASN B 1 198 ? -0.64 -14.227 -2.377 1 98.19 198 ASN B C 1
ATOM 3765 O O . ASN B 1 198 ? -0.725 -13.898 -3.561 1 98.19 198 ASN B O 1
ATOM 3769 N N . CYS B 1 199 ? 0.267 -13.773 -1.511 1 98.62 199 CYS B N 1
ATOM 3770 C CA . CYS B 1 199 ? 1.344 -12.914 -1.981 1 98.62 199 CYS B CA 1
ATOM 3771 C C . CYS B 1 199 ? 2.695 -13.602 -1.854 1 98.62 199 CYS B C 1
ATOM 3773 O O . CYS B 1 199 ? 2.889 -14.438 -0.965 1 98.62 199 CYS B O 1
ATOM 3775 N N . LEU B 1 200 ? 3.514 -13.32 -2.777 1 98.81 200 LEU B N 1
ATOM 3776 C CA . LEU B 1 200 ? 4.945 -13.57 -2.666 1 98.81 200 LEU B CA 1
ATOM 3777 C C . LEU B 1 200 ? 5.711 -12.258 -2.477 1 98.81 200 LEU B C 1
ATOM 3779 O O . LEU B 1 200 ? 5.508 -11.305 -3.23 1 98.81 200 LEU B O 1
ATOM 3783 N N . ALA B 1 201 ? 6.543 -12.18 -1.485 1 98.69 201 ALA B N 1
ATOM 3784 C CA . ALA B 1 201 ? 7.316 -10.977 -1.186 1 98.69 201 ALA B CA 1
ATOM 3785 C C . ALA B 1 201 ? 8.812 -11.273 -1.2 1 98.69 201 ALA B C 1
ATOM 3787 O O . ALA B 1 201 ? 9.414 -11.531 -0.153 1 98.69 201 ALA B O 1
ATOM 3788 N N . PRO B 1 202 ? 9.461 -11.117 -2.322 1 98.12 202 PRO B N 1
ATOM 3789 C CA . PRO B 1 202 ? 10.891 -11.438 -2.424 1 98.12 202 PRO B CA 1
ATOM 3790 C C . PRO B 1 202 ? 11.781 -10.367 -1.788 1 98.12 202 PRO B C 1
ATOM 3792 O O . PRO B 1 202 ? 11.547 -9.172 -1.977 1 98.12 202 PRO B O 1
ATOM 3795 N N . TRP B 1 203 ? 12.719 -10.812 -1.018 1 96.94 203 TRP B N 1
ATOM 3796 C CA . TRP B 1 203 ? 13.898 -10.023 -0.702 1 96.94 203 TRP B CA 1
ATOM 3797 C C . TRP B 1 203 ? 14.727 -9.758 -1.955 1 96.94 203 TRP B C 1
ATOM 3799 O O . TRP B 1 203 ? 14.352 -10.164 -3.055 1 96.94 203 TRP B O 1
ATOM 3809 N N . PHE B 1 204 ? 15.805 -9.016 -1.78 1 93.94 204 PHE B N 1
ATOM 3810 C CA . PHE B 1 204 ? 16.703 -8.789 -2.902 1 93.94 204 PHE B CA 1
ATOM 3811 C C . PHE B 1 204 ? 17.203 -10.109 -3.477 1 93.94 204 PHE B C 1
ATOM 3813 O O . PHE B 1 204 ? 17.844 -10.891 -2.777 1 93.94 204 PHE B O 1
ATOM 3820 N N . ILE B 1 205 ? 16.781 -10.328 -4.656 1 94.62 205 ILE B N 1
ATOM 3821 C CA . ILE B 1 205 ? 17.266 -11.469 -5.434 1 94.62 205 ILE B CA 1
ATOM 3822 C C . ILE B 1 205 ? 18.062 -10.969 -6.641 1 94.62 205 ILE B C 1
ATOM 3824 O O . ILE B 1 205 ? 17.641 -10.031 -7.324 1 94.62 205 ILE B O 1
ATOM 3828 N N . ALA B 1 206 ? 19.234 -11.523 -6.824 1 90.88 206 ALA B N 1
ATOM 3829 C CA . ALA B 1 206 ? 20.125 -11.07 -7.895 1 90.88 206 ALA B CA 1
ATOM 3830 C C . ALA B 1 206 ? 19.547 -11.414 -9.266 1 90.88 206 ALA B C 1
ATOM 3832 O O . ALA B 1 206 ? 19.891 -12.445 -9.844 1 90.88 206 ALA B O 1
ATOM 3833 N N . THR B 1 207 ? 18.672 -10.602 -9.734 1 88.19 207 THR B N 1
ATOM 3834 C CA . THR B 1 207 ? 18.047 -10.695 -11.047 1 88.19 207 THR B CA 1
ATOM 3835 C C . THR B 1 207 ? 18.172 -9.375 -11.797 1 88.19 207 THR B C 1
ATOM 3837 O O . THR B 1 207 ? 18.578 -8.359 -11.219 1 88.19 207 THR B O 1
ATOM 3840 N N . PRO B 1 208 ? 17.844 -9.391 -13.078 1 81.94 208 PRO B N 1
ATOM 3841 C CA . PRO B 1 208 ? 18.062 -8.203 -13.914 1 81.94 208 PRO B CA 1
ATOM 3842 C C . PRO B 1 208 ? 17.219 -7.008 -13.477 1 81.94 208 PRO B C 1
ATOM 3844 O O . PRO B 1 208 ? 17.453 -5.891 -13.945 1 81.94 208 PRO B O 1
ATOM 3847 N N . ILE B 1 209 ? 16.25 -7.18 -12.625 1 80.5 209 ILE B N 1
ATOM 3848 C CA . ILE B 1 209 ? 15.477 -6.055 -12.109 1 80.5 209 ILE B CA 1
ATOM 3849 C C . ILE B 1 209 ? 16.391 -5.125 -11.312 1 80.5 209 ILE B C 1
ATOM 3851 O O . ILE B 1 209 ? 16.109 -3.932 -11.172 1 80.5 209 ILE B O 1
ATOM 3855 N N . LEU B 1 210 ? 17.438 -5.68 -10.734 1 81.19 210 LEU B N 1
ATOM 3856 C CA . LEU B 1 210 ? 18.453 -4.91 -10.023 1 81.19 210 LEU B CA 1
ATOM 3857 C C . LEU B 1 210 ? 19.625 -4.57 -10.938 1 81.19 210 LEU B C 1
ATOM 3859 O O . LEU B 1 210 ? 20.109 -5.43 -11.672 1 81.19 210 LEU B O 1
ATOM 3863 N N . PRO B 1 211 ? 20.062 -3.32 -10.812 1 79.19 211 PRO B N 1
ATOM 3864 C CA . PRO B 1 211 ? 21.266 -3 -11.57 1 79.19 211 PRO B CA 1
ATOM 3865 C C . PRO B 1 211 ? 22.484 -3.83 -11.141 1 79.19 211 PRO B C 1
ATOM 3867 O O . PRO B 1 211 ? 22.625 -4.125 -9.953 1 79.19 211 PRO B O 1
ATOM 3870 N N . ALA B 1 212 ? 23.344 -4.117 -12.133 1 81.62 212 ALA B N 1
ATOM 3871 C CA . ALA B 1 212 ? 24.531 -4.926 -11.852 1 81.62 212 ALA B CA 1
ATOM 3872 C C . ALA B 1 212 ? 25.406 -4.262 -10.789 1 81.62 212 ALA B C 1
ATOM 3874 O O . ALA B 1 212 ? 25.984 -4.945 -9.938 1 81.62 212 ALA B O 1
ATOM 3875 N N . SER B 1 213 ? 25.484 -2.943 -10.883 1 78.69 213 SER B N 1
ATOM 3876 C CA . SER B 1 213 ? 26.297 -2.199 -9.922 1 78.69 213 SER B CA 1
ATOM 3877 C C . SER B 1 213 ? 25.734 -2.346 -8.508 1 78.69 213 SER B C 1
ATOM 3879 O O . SER B 1 213 ? 26.5 -2.424 -7.539 1 78.69 213 SER B O 1
ATOM 3881 N N . PHE B 1 214 ? 24.469 -2.434 -8.422 1 82.38 214 PHE B N 1
ATOM 3882 C CA . PHE B 1 214 ? 23.812 -2.629 -7.129 1 82.38 214 PHE B CA 1
ATOM 3883 C C . PHE B 1 214 ? 24.141 -4.004 -6.562 1 82.38 214 PHE B C 1
ATOM 3885 O O . PHE B 1 214 ? 24.484 -4.133 -5.383 1 82.38 214 PHE B O 1
ATOM 3892 N N . ILE B 1 215 ? 24.062 -4.988 -7.414 1 84 215 ILE B N 1
ATOM 3893 C CA . ILE B 1 215 ? 24.312 -6.363 -6.992 1 84 215 ILE B CA 1
ATOM 3894 C C . ILE B 1 215 ? 25.734 -6.492 -6.457 1 84 215 ILE B C 1
ATOM 3896 O O . ILE B 1 215 ? 25.953 -7.098 -5.402 1 84 215 ILE B O 1
ATOM 3900 N N . GLN B 1 216 ? 26.578 -5.879 -7.137 1 81.12 216 GLN B N 1
ATOM 3901 C CA . GLN B 1 216 ? 27.984 -5.992 -6.766 1 81.12 216 GLN B CA 1
ATOM 3902 C C . GLN B 1 216 ? 28.281 -5.262 -5.457 1 81.12 216 GLN B C 1
ATOM 3904 O O . GLN B 1 216 ? 28.984 -5.777 -4.594 1 81.12 216 GLN B O 1
ATOM 3909 N N . SER B 1 217 ? 27.719 -4.129 -5.332 1 80.75 217 SER B N 1
ATOM 3910 C CA . SER B 1 217 ? 28.031 -3.289 -4.18 1 80.75 217 SER B CA 1
ATOM 3911 C C . SER B 1 217 ? 27.281 -3.748 -2.936 1 80.75 217 SER B C 1
ATOM 3913 O O . SER B 1 217 ? 27.828 -3.75 -1.834 1 80.75 217 SER B O 1
ATOM 3915 N N . THR B 1 218 ? 26.109 -4.18 -3.156 1 84.56 218 THR B N 1
ATOM 3916 C CA . THR B 1 218 ? 25.266 -4.484 -2.01 1 84.56 218 THR B CA 1
ATOM 3917 C C . THR B 1 218 ? 25.516 -5.906 -1.51 1 84.56 218 THR B C 1
ATOM 3919 O O . THR B 1 218 ? 25.266 -6.211 -0.342 1 84.56 218 THR B O 1
ATOM 3922 N N . GLY B 1 219 ? 26.031 -6.77 -2.43 1 82.56 219 GLY B N 1
ATOM 3923 C CA . GLY B 1 219 ? 26.359 -8.117 -2.002 1 82.56 219 GLY B CA 1
ATOM 3924 C C . GLY B 1 219 ? 27.375 -8.164 -0.869 1 82.56 219 GLY B C 1
ATOM 3925 O O . GLY B 1 219 ? 27.188 -8.891 0.106 1 82.56 219 GLY B O 1
ATOM 3926 N N . ALA B 1 220 ? 28.375 -7.281 -1.027 1 82.44 220 ALA B N 1
ATOM 3927 C CA . ALA B 1 220 ? 29.391 -7.211 0.007 1 82.44 220 ALA B CA 1
ATOM 3928 C C . ALA B 1 220 ? 28.828 -6.648 1.307 1 82.44 220 ALA B C 1
ATOM 3930 O O . ALA B 1 220 ? 29.172 -7.109 2.395 1 82.44 220 ALA B O 1
ATOM 3931 N N . GLN B 1 221 ? 28 -5.695 1.128 1 84.38 221 GLN B N 1
ATOM 3932 C CA . GLN B 1 221 ? 27.391 -5.094 2.307 1 84.38 221 GLN B CA 1
ATOM 3933 C C . GLN B 1 221 ? 26.484 -6.09 3.023 1 84.38 221 GLN B C 1
ATOM 3935 O O . GLN B 1 221 ? 26.484 -6.172 4.254 1 84.38 221 GLN B O 1
ATOM 3940 N N . PHE B 1 222 ? 25.672 -6.832 2.252 1 89 222 PHE B N 1
ATOM 3941 C CA . PHE B 1 222 ? 24.828 -7.863 2.838 1 89 222 PHE B CA 1
ATOM 3942 C C . PHE B 1 222 ? 25.656 -8.859 3.641 1 89 222 PHE B C 1
ATOM 3944 O O . PHE B 1 222 ? 25.375 -9.109 4.812 1 89 222 PHE B O 1
ATOM 3951 N N . GLN B 1 223 ? 26.75 -9.258 3.074 1 86.88 223 GLN B N 1
ATOM 3952 C CA . GLN B 1 223 ? 27.578 -10.273 3.713 1 86.88 223 GLN B CA 1
ATOM 3953 C C . GLN B 1 223 ? 28.203 -9.742 5 1 86.88 223 GLN B C 1
ATOM 3955 O O . GLN B 1 223 ? 28.312 -10.469 5.988 1 86.88 223 GLN B O 1
ATOM 3960 N N . SER B 1 224 ? 28.578 -8.508 4.953 1 86.25 224 SER B N 1
ATOM 3961 C CA . SER B 1 224 ? 29.188 -7.902 6.129 1 86.25 224 SER B CA 1
ATOM 3962 C C . SER B 1 224 ? 28.203 -7.828 7.293 1 86.25 224 SER B C 1
ATOM 3964 O O . SER B 1 224 ? 28.609 -7.762 8.453 1 86.25 224 SER B O 1
ATOM 3966 N N . GLN B 1 225 ? 26.922 -7.945 6.965 1 86.81 225 GLN B N 1
ATOM 3967 C CA . GLN B 1 225 ? 25.906 -7.863 8.008 1 86.81 225 GLN B CA 1
ATOM 3968 C C . GLN B 1 225 ? 25.234 -9.211 8.227 1 86.81 225 GLN B C 1
ATOM 3970 O O . GLN B 1 225 ? 24.156 -9.289 8.836 1 86.81 225 GLN B O 1
ATOM 3975 N N . GLY B 1 226 ? 25.828 -10.211 7.582 1 89.19 226 GLY B N 1
ATOM 3976 C CA . GLY B 1 226 ? 25.438 -11.578 7.855 1 89.19 226 GLY B CA 1
ATOM 3977 C C . GLY B 1 226 ? 24.234 -12.023 7.047 1 89.19 226 GLY B C 1
ATOM 3978 O O . GLY B 1 226 ? 23.516 -12.938 7.449 1 89.19 226 GLY B O 1
ATOM 3979 N N . LEU B 1 227 ? 23.938 -11.312 6.012 1 93.44 227 LEU B N 1
ATOM 3980 C CA . LEU B 1 227 ? 22.828 -11.68 5.125 1 93.44 227 LEU B CA 1
ATOM 3981 C C . LEU B 1 227 ? 23.328 -11.867 3.693 1 93.44 227 LEU B C 1
ATOM 3983 O O . LEU B 1 227 ? 24.375 -11.336 3.32 1 93.44 227 LEU B O 1
ATOM 3987 N N . ASP B 1 228 ? 22.625 -12.656 2.951 1 92.94 228 ASP B N 1
ATOM 3988 C CA . ASP B 1 228 ? 22.859 -12.812 1.519 1 92.94 228 ASP B CA 1
ATOM 3989 C C . ASP B 1 228 ? 21.625 -12.375 0.713 1 92.94 228 ASP B C 1
ATOM 3991 O O . ASP B 1 228 ? 20.578 -12.094 1.282 1 92.94 228 ASP B O 1
ATOM 3995 N N . PHE B 1 229 ? 21.906 -12.219 -0.598 1 95.25 229 PHE B N 1
ATOM 3996 C CA . PHE B 1 229 ? 20.75 -12.227 -1.491 1 95.25 229 PHE B CA 1
ATOM 3997 C C . PHE B 1 229 ? 19.906 -13.477 -1.28 1 95.25 229 PHE B C 1
ATOM 3999 O O . PHE B 1 229 ? 20.438 -14.523 -0.889 1 95.25 229 PHE B O 1
ATOM 4006 N N . ALA B 1 230 ? 18.562 -13.344 -1.413 1 97.25 230 ALA B N 1
ATOM 4007 C CA . ALA B 1 230 ? 17.75 -14.547 -1.516 1 97.25 230 ALA B CA 1
ATOM 4008 C C . ALA B 1 230 ? 17.984 -15.266 -2.842 1 97.25 230 ALA B C 1
ATOM 4010 O O . ALA B 1 230 ? 18.578 -14.703 -3.762 1 97.25 230 ALA B O 1
ATOM 4011 N N . LYS B 1 231 ? 17.531 -16.469 -2.885 1 97.12 231 LYS B N 1
ATOM 4012 C CA . LYS B 1 231 ? 17.844 -17.297 -4.055 1 97.12 231 LYS B CA 1
ATOM 4013 C C . LYS B 1 231 ? 16.625 -17.438 -4.961 1 97.12 231 LYS B C 1
ATOM 4015 O O . LYS B 1 231 ? 15.5 -17.578 -4.48 1 97.12 231 LYS B O 1
ATOM 4020 N N . THR B 1 232 ? 16.953 -17.422 -6.258 1 97.19 232 THR B N 1
ATOM 4021 C CA . THR B 1 232 ? 15.898 -17.625 -7.246 1 97.19 232 THR B CA 1
ATOM 4022 C C . THR B 1 232 ? 15.188 -18.953 -7.027 1 97.19 232 THR B C 1
ATOM 4024 O O . THR B 1 232 ? 13.961 -19.031 -7.121 1 97.19 232 THR B O 1
ATOM 4027 N N . ASP B 1 233 ? 15.914 -20 -6.652 1 97.88 233 ASP B N 1
ATOM 4028 C CA . ASP B 1 233 ? 15.344 -21.328 -6.434 1 97.88 233 ASP B CA 1
ATOM 4029 C C . ASP B 1 233 ? 14.336 -21.297 -5.285 1 97.88 233 ASP B C 1
ATOM 4031 O O . ASP B 1 233 ? 13.344 -22.031 -5.309 1 97.88 233 ASP B O 1
ATOM 4035 N N . ASP B 1 234 ? 14.672 -20.547 -4.285 1 98.56 234 ASP B N 1
ATOM 4036 C CA . ASP B 1 234 ? 13.773 -20.453 -3.141 1 98.56 234 ASP B CA 1
ATOM 4037 C C . ASP B 1 234 ? 12.484 -19.719 -3.514 1 98.56 234 ASP B C 1
ATOM 4039 O O . ASP B 1 234 ? 11.406 -20.062 -3.025 1 98.56 234 ASP B O 1
ATOM 4043 N N . ALA B 1 235 ? 12.57 -18.734 -4.375 1 98.62 235 ALA B N 1
ATOM 4044 C CA . ALA B 1 235 ? 11.391 -18.047 -4.887 1 98.62 235 ALA B CA 1
ATOM 4045 C C . ALA B 1 235 ? 10.508 -19 -5.691 1 98.62 235 ALA B C 1
ATOM 4047 O O . ALA B 1 235 ? 9.281 -19 -5.547 1 98.62 235 ALA B O 1
ATOM 4048 N N . VAL B 1 236 ? 11.125 -19.812 -6.496 1 98.69 236 VAL B N 1
ATOM 4049 C CA . VAL B 1 236 ? 10.414 -20.797 -7.297 1 98.69 236 VAL B CA 1
ATOM 4050 C C . VAL B 1 236 ? 9.672 -21.766 -6.379 1 98.69 236 VAL B C 1
ATOM 4052 O O . VAL B 1 236 ? 8.484 -22.031 -6.574 1 98.69 236 VAL B O 1
ATOM 4055 N N . THR B 1 237 ? 10.367 -22.234 -5.379 1 98.75 237 THR B N 1
ATOM 4056 C CA . THR B 1 237 ? 9.766 -23.188 -4.449 1 98.75 237 THR B CA 1
ATOM 4057 C C . THR B 1 237 ? 8.57 -22.547 -3.738 1 98.75 237 THR B C 1
ATOM 4059 O O . THR B 1 237 ? 7.523 -23.188 -3.592 1 98.75 237 THR B O 1
ATOM 4062 N N . ALA B 1 238 ? 8.742 -21.328 -3.305 1 98.75 238 ALA B N 1
ATOM 4063 C CA . ALA B 1 238 ? 7.672 -20.625 -2.6 1 98.75 238 ALA B CA 1
ATOM 4064 C C . ALA B 1 238 ? 6.449 -20.438 -3.494 1 98.75 238 ALA B C 1
ATOM 4066 O O . ALA B 1 238 ? 5.312 -20.625 -3.051 1 98.75 238 ALA B O 1
ATOM 4067 N N . VAL B 1 239 ? 6.652 -20.078 -4.758 1 98.62 239 VAL B N 1
ATOM 4068 C CA . VAL B 1 239 ? 5.547 -19.859 -5.688 1 98.62 239 VAL B CA 1
ATOM 4069 C C . VAL B 1 239 ? 4.816 -21.188 -5.941 1 98.62 239 VAL B C 1
ATOM 4071 O O . VAL B 1 239 ? 3.586 -21.219 -5.973 1 98.62 239 VAL B O 1
ATOM 4074 N N . VAL B 1 240 ? 5.539 -22.25 -6.129 1 98.69 240 VAL B N 1
ATOM 4075 C CA . VAL B 1 240 ? 4.914 -23.547 -6.359 1 98.69 240 VAL B CA 1
ATOM 4076 C C . VAL B 1 240 ? 4.164 -24 -5.105 1 98.69 240 VAL B C 1
ATOM 4078 O O . VAL B 1 240 ? 3.078 -24.578 -5.195 1 98.69 240 VAL B O 1
ATOM 4081 N N . ARG B 1 241 ? 4.742 -23.719 -3.93 1 98.69 241 ARG B N 1
ATOM 4082 C CA . ARG B 1 241 ? 4.051 -23.984 -2.672 1 98.69 241 ARG B CA 1
ATOM 4083 C C . ARG B 1 241 ? 2.691 -23.297 -2.643 1 98.69 241 ARG B C 1
ATOM 4085 O O . ARG B 1 241 ? 1.675 -23.922 -2.359 1 98.69 241 ARG B O 1
ATOM 4092 N N . LEU B 1 242 ? 2.646 -22.047 -2.969 1 98.19 242 LEU B N 1
ATOM 4093 C CA . LEU B 1 242 ? 1.397 -21.297 -2.992 1 98.19 242 LEU B CA 1
ATOM 4094 C C . LEU B 1 242 ? 0.444 -21.844 -4.043 1 98.19 242 LEU B C 1
ATOM 4096 O O . LEU B 1 242 ? -0.764 -21.938 -3.811 1 98.19 242 LEU B O 1
ATOM 4100 N N . ALA B 1 243 ? 0.992 -22.219 -5.176 1 97.69 243 ALA B N 1
ATOM 4101 C CA . ALA B 1 243 ? 0.191 -22.703 -6.301 1 97.69 243 ALA B CA 1
ATOM 4102 C C . ALA B 1 243 ? -0.466 -24.047 -5.977 1 97.69 243 ALA B C 1
ATOM 4104 O O . ALA B 1 243 ? -1.574 -24.328 -6.438 1 97.69 243 ALA B O 1
ATOM 4105 N N . THR B 1 244 ? 0.152 -24.875 -5.117 1 96.81 244 THR B N 1
ATOM 4106 C CA . THR B 1 244 ? -0.273 -26.266 -5.016 1 96.81 244 THR B CA 1
ATOM 4107 C C . THR B 1 244 ? -0.928 -26.531 -3.666 1 96.81 244 THR B C 1
ATOM 4109 O O . THR B 1 244 ? -1.734 -27.469 -3.533 1 96.81 244 THR B O 1
ATOM 4112 N N . ASP B 1 245 ? -0.598 -25.797 -2.67 1 96.38 245 ASP B N 1
ATOM 4113 C CA . ASP B 1 245 ? -1.148 -26.047 -1.341 1 96.38 245 ASP B CA 1
ATOM 4114 C C . ASP B 1 245 ? -2.445 -25.266 -1.13 1 96.38 245 ASP B C 1
ATOM 4116 O O . ASP B 1 245 ? -2.414 -24.094 -0.765 1 96.38 245 ASP B O 1
ATOM 4120 N N . THR B 1 246 ? -3.588 -25.969 -1.213 1 94.12 246 THR B N 1
ATOM 4121 C CA . THR B 1 246 ? -4.902 -25.328 -1.208 1 94.12 246 THR B CA 1
ATOM 4122 C C . THR B 1 246 ? -5.273 -24.859 0.197 1 94.12 246 THR B C 1
ATOM 4124 O O . THR B 1 246 ? -6.227 -24.109 0.373 1 94.12 246 THR B O 1
ATOM 4127 N N . SER B 1 247 ? -4.496 -25.25 1.16 1 94.44 247 SER B N 1
ATOM 4128 C CA . SER B 1 247 ? -4.785 -24.828 2.523 1 94.44 247 SER B CA 1
ATOM 4129 C C . SER B 1 247 ? -4.285 -23.406 2.775 1 94.44 247 SER B C 1
ATOM 4131 O O . SER B 1 247 ? -4.656 -22.781 3.771 1 94.44 247 SER B O 1
ATOM 4133 N N . ILE B 1 248 ? -3.412 -22.922 1.874 1 96.56 248 ILE B N 1
ATOM 4134 C CA . ILE B 1 248 ? -2.869 -21.578 2.045 1 96.56 248 ILE B CA 1
ATOM 4135 C C . ILE B 1 248 ? -3.744 -20.562 1.305 1 96.56 248 ILE B C 1
ATOM 4137 O O . ILE B 1 248 ? -3.828 -20.594 0.075 1 96.56 248 ILE B O 1
ATOM 4141 N N . ASN B 1 249 ? -4.359 -19.703 2.055 1 96.5 249 ASN B N 1
ATOM 4142 C CA . ASN B 1 249 ? -5.184 -18.625 1.512 1 96.5 249 ASN B CA 1
ATOM 4143 C C . ASN B 1 249 ? -4.996 -17.328 2.289 1 96.5 249 ASN B C 1
ATOM 4145 O O . ASN B 1 249 ? -5.102 -17.312 3.518 1 96.5 249 ASN B O 1
ATOM 4149 N N . GLY B 1 250 ? -4.652 -16.312 1.551 1 96.94 250 GLY B N 1
ATOM 4150 C CA . GLY B 1 250 ? -4.586 -14.984 2.148 1 96.94 250 GLY B CA 1
ATOM 4151 C C . GLY B 1 250 ? -3.301 -14.75 2.924 1 96.94 250 GLY B C 1
ATOM 4152 O O . GLY B 1 250 ? -3.295 -14.016 3.914 1 96.94 250 GLY B O 1
ATOM 4153 N N . ARG B 1 251 ? -2.256 -15.438 2.547 1 97.88 251 ARG B N 1
ATOM 4154 C CA . ARG B 1 251 ? -0.985 -15.305 3.248 1 97.88 251 ARG B CA 1
ATOM 4155 C C . ARG B 1 251 ? 0.084 -14.711 2.336 1 97.88 251 ARG B C 1
ATOM 4157 O O . ARG B 1 251 ? -0.037 -14.766 1.111 1 97.88 251 ARG B O 1
ATOM 4164 N N . THR B 1 252 ? 1.066 -14.164 2.947 1 98.62 252 THR B N 1
ATOM 4165 C CA . THR B 1 252 ? 2.229 -13.688 2.205 1 98.62 252 THR B CA 1
ATOM 4166 C C . THR B 1 252 ? 3.48 -14.469 2.604 1 98.62 252 THR B C 1
ATOM 4168 O O . THR B 1 252 ? 3.859 -14.484 3.775 1 98.62 252 THR B O 1
ATOM 4171 N N . LEU B 1 253 ? 4.086 -15.117 1.647 1 98.81 253 LEU B N 1
ATOM 4172 C CA . LEU B 1 253 ? 5.383 -15.742 1.865 1 98.81 253 LEU B CA 1
ATOM 4173 C C . LEU B 1 253 ? 6.516 -14.805 1.469 1 98.81 253 LEU B C 1
ATOM 4175 O O . LEU B 1 253 ? 6.57 -14.336 0.328 1 98.81 253 LEU B O 1
ATOM 4179 N N . GLY B 1 254 ? 7.348 -14.469 2.434 1 98.75 254 GLY B N 1
ATOM 4180 C CA . GLY B 1 254 ? 8.578 -13.75 2.137 1 98.75 254 GLY B CA 1
ATOM 4181 C C . GLY B 1 254 ? 9.719 -14.664 1.724 1 98.75 254 GLY B C 1
ATOM 4182 O O . GLY B 1 254 ? 10.023 -15.633 2.416 1 98.75 254 GLY B O 1
ATOM 4183 N N . VAL B 1 255 ? 10.289 -14.398 0.534 1 98.75 255 VAL B N 1
ATOM 4184 C CA . VAL B 1 255 ? 11.516 -15.086 0.145 1 98.75 255 VAL B CA 1
ATOM 4185 C C . VAL B 1 255 ? 12.719 -14.375 0.761 1 98.75 255 VAL B C 1
ATOM 4187 O O . VAL B 1 255 ? 12.984 -13.211 0.462 1 98.75 255 VAL B O 1
ATOM 4190 N N . VAL B 1 256 ? 13.422 -15.07 1.577 1 98.31 256 VAL B N 1
ATOM 4191 C CA . VAL B 1 256 ? 14.43 -14.438 2.416 1 98.31 256 VAL B CA 1
ATOM 4192 C C . VAL B 1 256 ? 15.742 -15.211 2.324 1 98.31 256 VAL B C 1
ATOM 4194 O O . VAL B 1 256 ? 15.766 -16.344 1.847 1 98.31 256 VAL B O 1
ATOM 4197 N N . PRO B 1 257 ? 16.828 -14.516 2.709 1 97.5 257 PRO B N 1
ATOM 4198 C CA . PRO B 1 257 ? 18.062 -15.289 2.799 1 97.5 257 PRO B CA 1
ATOM 4199 C C . PRO B 1 257 ? 17.938 -16.5 3.723 1 97.5 257 PRO B C 1
ATOM 4201 O O . PRO B 1 257 ? 17.266 -16.422 4.754 1 97.5 257 PRO B O 1
ATOM 4204 N N . ARG B 1 258 ? 18.609 -17.531 3.387 1 97.06 258 ARG B N 1
ATOM 4205 C CA . ARG B 1 258 ? 18.469 -18.797 4.109 1 97.06 258 ARG B CA 1
ATOM 4206 C C . ARG B 1 258 ? 19 -18.672 5.535 1 97.06 258 ARG B C 1
ATOM 4208 O O . ARG B 1 258 ? 18.703 -19.516 6.387 1 97.06 258 ARG B O 1
ATOM 4215 N N . GLN B 1 259 ? 19.797 -17.594 5.895 1 96.12 259 GLN B N 1
ATOM 4216 C CA . GLN B 1 259 ? 20.219 -17.297 7.262 1 96.12 259 GLN B CA 1
ATOM 4217 C C . GLN B 1 259 ? 19 -17.031 8.156 1 96.12 259 GLN B C 1
ATOM 4219 O O . GLN B 1 259 ? 19.062 -17.25 9.367 1 96.12 259 GLN B O 1
ATOM 4224 N N . LEU B 1 260 ? 17.906 -16.625 7.551 1 96.56 260 LEU B N 1
ATOM 4225 C CA . LEU B 1 260 ? 16.719 -16.266 8.32 1 96.56 260 LEU B CA 1
ATOM 4226 C C . LEU B 1 260 ? 15.695 -17.406 8.312 1 96.56 260 LEU B C 1
ATOM 4228 O O . LEU B 1 260 ? 14.859 -17.5 9.211 1 96.56 260 LEU B O 1
ATOM 4232 N N . SER B 1 261 ? 15.648 -18.156 7.27 1 97.19 261 SER B N 1
ATOM 4233 C CA . SER B 1 261 ? 14.805 -19.344 7.105 1 97.19 261 SER B CA 1
ATOM 4234 C C . SER B 1 261 ? 15.492 -20.391 6.23 1 97.19 261 SER B C 1
ATOM 4236 O O . SER B 1 261 ? 15.734 -20.141 5.047 1 97.19 261 SER B O 1
ATOM 4238 N N . SER B 1 262 ? 15.695 -21.562 6.727 1 97.44 262 SER B N 1
ATOM 4239 C CA . SER B 1 262 ? 16.469 -22.578 6.027 1 97.44 262 SER B CA 1
ATOM 4240 C C . SER B 1 262 ? 15.789 -22.984 4.727 1 97.44 262 SER B C 1
ATOM 4242 O O . SER B 1 262 ? 16.453 -23.422 3.781 1 97.44 262 SER B O 1
ATOM 4244 N N . SER B 1 263 ? 14.5 -22.844 4.613 1 97.69 263 SER B N 1
ATOM 4245 C CA . SER B 1 263 ? 13.773 -23.172 3.391 1 97.69 263 SER B CA 1
ATOM 4246 C C . SER B 1 263 ? 13.906 -22.078 2.35 1 97.69 263 SER B C 1
ATOM 4248 O O . SER B 1 263 ? 13.531 -22.25 1.19 1 97.69 263 SER B O 1
ATOM 4250 N N . GLY B 1 264 ? 14.367 -20.906 2.768 1 98.38 264 GLY B N 1
ATOM 4251 C CA . GLY B 1 264 ? 14.539 -19.766 1.879 1 98.38 264 GLY B CA 1
ATOM 4252 C C . GLY B 1 264 ? 13.305 -18.891 1.794 1 98.38 264 GLY B C 1
ATOM 4253 O O . GLY B 1 264 ? 13.281 -17.922 1.035 1 98.38 264 GLY B O 1
ATOM 4254 N N . TYR B 1 265 ? 12.227 -19.25 2.484 1 98.69 265 TYR B N 1
ATOM 4255 C CA . TYR B 1 265 ? 11.039 -18.406 2.586 1 98.69 265 TYR B CA 1
ATOM 4256 C C . TYR B 1 265 ? 10.32 -18.641 3.91 1 98.69 265 TYR B C 1
ATOM 4258 O O . TYR B 1 265 ? 10.594 -19.609 4.613 1 98.69 265 TYR B O 1
ATOM 4266 N N . LEU B 1 266 ? 9.484 -17.781 4.324 1 98.44 266 LEU B N 1
ATOM 4267 C CA . LEU B 1 266 ? 8.695 -17.891 5.543 1 98.44 266 LEU B CA 1
ATOM 4268 C C . LEU B 1 266 ? 7.395 -17.109 5.422 1 98.44 266 LEU B C 1
ATOM 4270 O O . LEU B 1 266 ? 7.25 -16.266 4.527 1 98.44 266 LEU B O 1
ATOM 4274 N N . ASP B 1 267 ? 6.375 -17.516 6.195 1 98.5 267 ASP B N 1
ATOM 4275 C CA . ASP B 1 267 ? 5.164 -16.703 6.324 1 98.5 267 ASP B CA 1
ATOM 4276 C C . ASP B 1 267 ? 5.457 -15.383 7.02 1 98.5 267 ASP B C 1
ATOM 4278 O O . ASP B 1 267 ? 5.988 -15.359 8.133 1 98.5 267 ASP B O 1
ATOM 4282 N N . LEU B 1 268 ? 5.184 -14.258 6.414 1 97.88 268 LEU B N 1
ATOM 4283 C CA . LEU B 1 268 ? 5.547 -12.969 6.996 1 97.88 268 LEU B CA 1
ATOM 4284 C C . LEU B 1 268 ? 4.691 -12.664 8.227 1 97.88 268 LEU B C 1
ATOM 4286 O O . LEU B 1 268 ? 5.113 -11.922 9.109 1 97.88 268 LEU B O 1
ATOM 4290 N N . ASP B 1 269 ? 3.43 -13.211 8.258 1 96.81 269 ASP B N 1
ATOM 4291 C CA . ASP B 1 269 ? 2.549 -13.117 9.422 1 96.81 269 ASP B CA 1
ATOM 4292 C C . ASP B 1 269 ? 2.377 -11.672 9.859 1 96.81 269 ASP B C 1
ATOM 4294 O O . ASP B 1 269 ? 2.553 -11.352 11.039 1 96.81 269 ASP B O 1
ATOM 4298 N N . ARG B 1 270 ? 2 -10.773 8.922 1 96.88 270 ARG B N 1
ATOM 4299 C CA . ARG B 1 270 ? 1.983 -9.352 9.266 1 96.88 270 ARG B CA 1
ATOM 4300 C C . ARG B 1 270 ? 0.604 -8.75 9.031 1 96.88 270 ARG B C 1
ATOM 4302 O O . ARG B 1 270 ? 0.386 -7.566 9.297 1 96.88 270 ARG B O 1
ATOM 4309 N N . ASP B 1 271 ? -0.324 -9.539 8.594 1 96.81 271 ASP B N 1
ATOM 4310 C CA . ASP B 1 271 ? -1.583 -8.945 8.164 1 96.81 271 ASP B CA 1
ATOM 4311 C C . ASP B 1 271 ? -2.725 -9.32 9.102 1 96.81 271 ASP B C 1
ATOM 4313 O O . ASP B 1 271 ? -3.889 -9.023 8.828 1 96.81 271 ASP B O 1
ATOM 4317 N N . ASP B 1 272 ? -2.41 -10.016 10.172 1 96.69 272 ASP B N 1
ATOM 4318 C CA . ASP B 1 272 ? -3.35 -10.289 11.258 1 96.69 272 ASP B CA 1
ATOM 4319 C C . ASP B 1 272 ? -2.846 -9.727 12.578 1 96.69 272 ASP B C 1
ATOM 4321 O O . ASP B 1 272 ? -1.704 -9.266 12.672 1 96.69 272 ASP B O 1
ATOM 4325 N N . PHE B 1 273 ? -3.709 -9.672 13.539 1 96.06 273 PHE B N 1
ATOM 4326 C CA . PHE B 1 273 ? -3.408 -9.016 14.805 1 96.06 273 PHE B CA 1
ATOM 4327 C C . PHE B 1 273 ? -3.73 -9.922 15.984 1 96.06 273 PHE B C 1
ATOM 4329 O O . PHE B 1 273 ? -4.492 -10.883 15.836 1 96.06 273 PHE B O 1
ATOM 4336 N N . ASN B 1 274 ? -3.059 -9.625 17.109 1 94.69 274 ASN B N 1
ATOM 4337 C CA . ASN B 1 274 ? -3.393 -10.359 18.328 1 94.69 274 ASN B CA 1
ATOM 4338 C C . ASN B 1 274 ? -4.855 -10.172 18.719 1 94.69 274 ASN B C 1
ATOM 4340 O O . ASN B 1 274 ? -5.355 -9.047 18.75 1 94.69 274 ASN B O 1
ATOM 4344 N N . GLN B 1 275 ? -5.469 -11.297 19.016 1 93.62 275 GLN B N 1
ATOM 4345 C CA . GLN B 1 275 ? -6.879 -11.266 19.391 1 93.62 275 GLN B CA 1
ATOM 4346 C C . GLN B 1 275 ? -7.117 -10.297 20.547 1 93.62 275 GLN B C 1
ATOM 4348 O O . GLN B 1 275 ? -6.391 -10.312 21.531 1 93.62 275 GLN B O 1
ATOM 4353 N N . GLY B 1 276 ? -8.094 -9.398 20.344 1 91.38 276 GLY B N 1
ATOM 4354 C CA . GLY B 1 276 ? -8.477 -8.477 21.406 1 91.38 276 GLY B CA 1
ATOM 4355 C C . GLY B 1 276 ? -7.758 -7.141 21.328 1 91.38 276 GLY B C 1
ATOM 4356 O O . GLY B 1 276 ? -8.141 -6.184 22 1 91.38 276 GLY B O 1
ATOM 4357 N N . SER B 1 277 ? -6.684 -7.078 20.516 1 94.31 277 SER B N 1
ATOM 4358 C CA . SER B 1 277 ? -6.023 -5.785 20.344 1 94.31 277 SER B CA 1
ATOM 4359 C C . SER B 1 277 ? -6.941 -4.789 19.641 1 94.31 277 SER B C 1
ATOM 4361 O O . SER B 1 277 ? -7.922 -5.184 19 1 94.31 277 SER B O 1
ATOM 4363 N N . PRO B 1 278 ? -6.684 -3.525 19.797 1 94.5 278 PRO B N 1
ATOM 4364 C CA . PRO B 1 278 ? -7.508 -2.531 19.109 1 94.5 278 PRO B CA 1
ATOM 4365 C C . PRO B 1 278 ? -7.578 -2.768 17.594 1 94.5 278 PRO B C 1
ATOM 4367 O O . PRO B 1 278 ? -8.656 -2.703 17.016 1 94.5 278 PRO B O 1
ATOM 4370 N N . LEU B 1 279 ? -6.438 -3.109 17 1 95.38 279 LEU B N 1
ATOM 4371 C CA . LEU B 1 279 ? -6.426 -3.316 15.555 1 95.38 279 LEU B CA 1
ATOM 4372 C C . LEU B 1 279 ? -7.18 -4.59 15.18 1 95.38 279 LEU B C 1
ATOM 4374 O O . LEU B 1 279 ? -7.809 -4.656 14.117 1 95.38 279 LEU B O 1
ATOM 4378 N N . ASP B 1 280 ? -7.066 -5.625 16.062 1 95.69 280 ASP B N 1
ATOM 4379 C CA . ASP B 1 280 ? -7.867 -6.824 15.836 1 95.69 280 ASP B CA 1
ATOM 4380 C C . ASP B 1 280 ? -9.359 -6.504 15.867 1 95.69 280 ASP B C 1
ATOM 4382 O O . ASP B 1 280 ? -10.117 -6.961 15.008 1 95.69 280 ASP B O 1
ATOM 4386 N N . THR B 1 281 ? -9.773 -5.723 16.859 1 94.88 281 THR B N 1
ATOM 4387 C CA . THR B 1 281 ? -11.164 -5.328 17.016 1 94.88 281 THR B CA 1
ATOM 4388 C C . THR B 1 281 ? -11.648 -4.57 15.781 1 94.88 281 THR B C 1
ATOM 4390 O O . THR B 1 281 ? -12.727 -4.852 15.258 1 94.88 281 THR B O 1
ATOM 4393 N N . LEU B 1 282 ? -10.867 -3.654 15.289 1 95.56 282 LEU B N 1
ATOM 4394 C CA . LEU B 1 282 ? -11.211 -2.867 14.109 1 95.56 282 LEU B CA 1
ATOM 4395 C C . LEU B 1 282 ? -11.289 -3.748 12.867 1 95.56 282 LEU B C 1
ATOM 4397 O O . LEU B 1 282 ? -12.211 -3.623 12.062 1 95.56 282 LEU B O 1
ATOM 4401 N N . GLN B 1 283 ? -10.32 -4.633 12.719 1 95.19 283 GLN B N 1
ATOM 4402 C CA . GLN B 1 283 ? -10.266 -5.492 11.539 1 95.19 283 GLN B CA 1
ATOM 4403 C C . GLN B 1 283 ? -11.477 -6.43 11.484 1 95.19 283 GLN B C 1
ATOM 4405 O O . GLN B 1 283 ? -12.078 -6.609 10.43 1 95.19 283 GLN B O 1
ATOM 4410 N N . VAL B 1 284 ? -11.789 -7.02 12.633 1 92.44 284 VAL B N 1
ATOM 4411 C CA . VAL B 1 284 ? -12.93 -7.922 12.695 1 92.44 284 VAL B CA 1
ATOM 4412 C C . VAL B 1 284 ? -14.203 -7.176 12.305 1 92.44 284 VAL B C 1
ATOM 4414 O O . VAL B 1 284 ? -15 -7.672 11.5 1 92.44 284 VAL B O 1
ATOM 4417 N N . MET B 1 285 ? -14.344 -5.98 12.773 1 92.19 285 MET B N 1
ATOM 4418 C CA . MET B 1 285 ? -15.523 -5.188 12.453 1 92.19 285 MET B CA 1
ATOM 4419 C C . MET B 1 285 ? -15.547 -4.82 10.977 1 92.19 285 MET B C 1
ATOM 4421 O O . MET B 1 285 ? -16.547 -5.047 10.289 1 92.19 285 MET B O 1
ATOM 4425 N N . ALA B 1 286 ? -14.461 -4.281 10.484 1 91.31 286 ALA B N 1
ATOM 4426 C CA . ALA B 1 286 ? -14.398 -3.795 9.109 1 91.31 286 ALA B CA 1
ATOM 4427 C C . ALA B 1 286 ? -14.609 -4.934 8.117 1 91.31 286 ALA B C 1
ATOM 4429 O O . ALA B 1 286 ? -15.281 -4.758 7.094 1 91.31 286 ALA B O 1
ATOM 4430 N N . SER B 1 287 ? -14.023 -6.078 8.414 1 89.06 287 SER B N 1
ATOM 4431 C CA . SER B 1 287 ? -14.102 -7.203 7.492 1 89.06 287 SER B CA 1
ATOM 4432 C C . SER B 1 287 ? -15.477 -7.859 7.527 1 89.06 287 SER B C 1
ATOM 4434 O O . SER B 1 287 ? -15.812 -8.648 6.648 1 89.06 287 SER B O 1
ATOM 4436 N N . SER B 1 288 ? -16.266 -7.551 8.523 1 85.69 288 SER B N 1
ATOM 4437 C CA . SER B 1 288 ? -17.594 -8.141 8.648 1 85.69 288 SER B CA 1
ATOM 4438 C C . SER B 1 288 ? -18.641 -7.301 7.941 1 85.69 288 SER B C 1
ATOM 4440 O O . SER B 1 288 ? -19.781 -7.746 7.754 1 85.69 288 SER B O 1
ATOM 4442 N N . LEU B 1 289 ? -18.219 -6.113 7.523 1 83.69 289 LEU B N 1
ATOM 4443 C CA . LEU B 1 289 ? -19.172 -5.227 6.875 1 83.69 289 LEU B CA 1
ATOM 4444 C C . LEU B 1 289 ? -19.531 -5.738 5.48 1 83.69 289 LEU B C 1
ATOM 4446 O O . LEU B 1 289 ? -18.672 -6.297 4.785 1 83.69 289 LEU B O 1
ATOM 4450 N N . VAL B 1 290 ? -20.797 -5.598 5.094 1 73.69 290 VAL B N 1
ATOM 4451 C CA . VAL B 1 290 ? -21.266 -5.965 3.758 1 73.69 290 VAL B CA 1
ATOM 4452 C C . VAL B 1 290 ? -21.344 -4.719 2.881 1 73.69 290 VAL B C 1
ATOM 4454 O O . VAL B 1 290 ? -22.297 -3.945 2.977 1 73.69 290 VAL B O 1
ATOM 4457 N N . TYR B 1 291 ? -20.359 -4.398 2.096 1 66.56 291 TYR B N 1
ATOM 4458 C CA . TYR B 1 291 ? -20.188 -3.166 1.332 1 66.56 291 TYR B CA 1
ATOM 4459 C C . TYR B 1 291 ? -21.109 -3.154 0.113 1 66.56 291 TYR B C 1
ATOM 4461 O O . TYR B 1 291 ? -21.484 -2.09 -0.377 1 66.56 291 TYR B O 1
ATOM 4469 N N . GLY B 1 292 ? -21.234 -4.199 -0.679 1 58.41 292 GLY B N 1
ATOM 4470 C CA . GLY B 1 292 ? -22.094 -4.258 -1.854 1 58.41 292 GLY B CA 1
ATOM 4471 C C . GLY B 1 292 ? -23.438 -3.588 -1.648 1 58.41 292 GLY B C 1
ATOM 4472 O O . GLY B 1 292 ? -24.078 -3.172 -2.613 1 58.41 292 GLY B O 1
ATOM 4473 N N . GLU B 1 293 ? -23.797 -3.436 -0.584 1 53.53 293 GLU B N 1
ATOM 4474 C CA . GLU B 1 293 ? -25.109 -2.846 -0.297 1 53.53 293 GLU B CA 1
ATOM 4475 C C . GLU B 1 293 ? -25.031 -1.321 -0.311 1 53.53 293 GLU B C 1
ATOM 4477 O O . GLU B 1 293 ? -26.062 -0.647 -0.378 1 53.53 293 GLU B O 1
ATOM 4482 N N . PHE B 1 294 ? -23.766 -0.807 -0.432 1 48.69 294 PHE B N 1
ATOM 4483 C CA . PHE B 1 294 ? -23.656 0.638 -0.268 1 48.69 294 PHE B CA 1
ATOM 4484 C C . PHE B 1 294 ? -23.328 1.31 -1.596 1 48.69 294 PHE B C 1
ATOM 4486 O O . PHE B 1 294 ? -23.344 2.539 -1.696 1 48.69 294 PHE B O 1
ATOM 4493 N N . GLY B 1 295 ? -22.625 0.777 -2.586 1 43.22 295 GLY B N 1
ATOM 4494 C CA . GLY B 1 295 ? -22.109 1.28 -3.848 1 43.22 295 GLY B CA 1
ATOM 4495 C C . GLY B 1 295 ? -23.141 2.006 -4.676 1 43.22 295 GLY B C 1
ATOM 4496 O O . GLY B 1 295 ? -22.828 2.631 -5.688 1 43.22 295 GLY B O 1
ATOM 4497 N N . ALA B 1 296 ? -24.297 1.481 -5.027 1 35.41 296 ALA B N 1
ATOM 4498 C CA . ALA B 1 296 ? -24.984 1.807 -6.277 1 35.41 296 ALA B CA 1
ATOM 4499 C C . ALA B 1 296 ? -25.312 3.295 -6.348 1 35.41 296 ALA B C 1
ATOM 4501 O O . ALA B 1 296 ? -25.703 3.801 -7.402 1 35.41 296 ALA B O 1
ATOM 4502 N N . SER B 1 297 ? -25.594 3.984 -5.301 1 30.31 297 SER B N 1
ATOM 4503 C CA . SER B 1 297 ? -26.422 5.129 -5.637 1 30.31 297 SER B CA 1
ATOM 4504 C C . SER B 1 297 ? -25.578 6.316 -6.09 1 30.31 297 SER B C 1
ATOM 4506 O O . SER B 1 297 ? -26.125 7.398 -6.348 1 30.31 297 SER B O 1
ATOM 4508 N N . SER B 1 298 ? -24.266 6.641 -5.77 1 28.66 298 SER B N 1
ATOM 4509 C CA . SER B 1 298 ? -24.094 8.07 -6.004 1 28.66 298 SER B CA 1
ATOM 4510 C C . SER B 1 298 ? -23.875 8.367 -7.484 1 28.66 298 SER B C 1
ATOM 4512 O O . SER B 1 298 ? -22.828 8.031 -8.047 1 28.66 298 SER B O 1
ATOM 4514 N N . THR B 1 299 ? -24.703 8.227 -8.359 1 23.23 299 THR B N 1
ATOM 4515 C CA . THR B 1 299 ? -24.766 9.055 -9.562 1 23.23 299 THR B CA 1
ATOM 4516 C C . THR B 1 299 ? -24.703 10.539 -9.211 1 23.23 299 THR B C 1
ATOM 4518 O O . THR B 1 299 ? -25.359 10.984 -8.266 1 23.23 299 THR B O 1
#

InterPro domains:
  IPR002347 Short-chain dehydrogenase/reductase SDR [PF00106] (25-210)
  IPR002347 Short-chain dehydrogenase/reductase SDR [PR00081] (26-43)
  IPR002347 Short-chain dehydrogenase/reductase SDR [PR00081] (95-106)
  IPR002347 Short-chain dehydrogenase/reductase SDR [PR00081] (193-210)
  IPR020904 Short-chain dehydrogenase/reductase, conserved site [PS00061] (162-190)
  IPR036291 NAD(P)-binding domain superfamily [SSF51735] (21-255)

Secondary structure (DSSP, 8-state):
-PPPPP------TTS---GGGGTT-EEEEESTTSHHHHHHHHHHHHTT-EEEEEESS--SS---TTTEEEEE--TT-HHHHHHHHHHHHHH-TTSS--EEEE--------TTTTTTSSSPPPPP-HHHIIIIIHHHHHHHHHHHHHHHS-SS---EEEEE--GGGTS--SS-HHHHHHHHHHHHHHHHHHHHTSSEEEEEEE--B-STTS-HHHHHHHHHHHHHTT---B-HHHHHHHHHHHHH-TT--S-EEEE--TTT-TTSEEE---S---TTSHHHHHHHHHHH--GGGTSTT--/-PPPPP------TTS---GGGGTT-EEEEESTTSHHHHHHHHHHHHTT-EEEEEESS--SS---TTTEEEEE--TT-HHHHHHHHHHHHHH-TTSS--EEEE--------TTTTTTSSSPPPP--HHHIIIIIHHHHHHHHHHHHHHHS-SS---EEEEE--GGGTS--SS-HHHHHHHHHHHHHHHHHHHHTSSEEEEEEE--B-STTS-HHHHHHHHHHHHHTT---B-HHHHHHHHHHHHH-TT--S-EEEE--TTT-TTSEEE---S---TTSHHHHHHHHHHH---TTTSTT--

Radius of gyration: 23.48 Å; Cα contacts (8 Å, |Δi|>4): 1341; chains: 2; bounding box: 56×69×54 Å

Solvent-accessible surface area (backbone atoms only — not comparable to full-atom values): 31047 Å² total; per-residue (Å²): 111,82,34,71,71,61,61,98,69,85,61,71,50,76,61,85,72,70,62,64,68,43,41,66,36,26,34,41,31,30,29,29,30,46,52,69,30,28,52,42,49,52,52,41,43,76,30,45,16,32,37,32,30,25,14,76,52,74,52,83,65,91,65,60,70,90,33,37,44,83,34,77,19,51,56,63,35,66,68,35,48,51,50,40,54,50,50,38,46,72,63,27,90,72,68,36,72,29,35,37,34,38,50,42,65,72,72,64,66,34,51,69,56,59,52,81,46,96,58,83,66,85,60,74,57,64,48,36,35,36,37,26,51,14,40,53,50,48,49,48,49,47,48,26,52,54,65,72,39,85,64,77,69,73,47,33,40,35,38,52,45,25,39,49,32,75,41,40,32,43,55,27,34,54,54,20,12,16,20,10,14,40,46,21,32,46,44,14,43,21,60,59,18,74,45,37,30,34,35,38,17,46,40,66,46,94,35,75,76,47,53,68,70,41,52,59,57,45,49,57,53,31,49,77,71,69,39,59,63,19,52,68,68,27,46,42,51,52,52,51,38,58,66,60,38,84,86,64,44,53,45,42,38,30,22,30,26,49,87,74,26,84,57,15,30,37,54,62,81,72,84,71,61,61,86,81,36,65,67,28,51,49,27,57,55,44,47,66,49,75,45,86,80,52,50,79,67,84,120,111,82,33,71,69,62,62,98,68,86,61,71,50,78,61,86,71,69,62,64,69,42,40,65,35,25,34,41,30,29,30,29,31,46,50,69,29,28,50,42,49,52,53,41,43,75,31,45,16,33,36,33,30,26,13,77,52,76,52,82,64,91,66,59,70,92,32,37,44,82,35,76,18,52,55,62,34,66,68,35,47,52,50,41,52,51,49,37,46,72,63,27,91,72,67,37,70,29,36,37,34,39,49,43,64,72,73,66,67,32,50,69,57,59,52,81,46,95,57,84,67,84,60,74,58,64,50,37,35,36,37,26,51,14,40,52,50,47,50,47,51,47,47,26,51,54,66,72,41,85,65,77,71,74,47,32,38,36,39,52,45,26,39,49,34,76,41,39,31,44,55,29,33,55,54,20,12,16,20,10,14,40,46,21,33,47,45,14,42,21,60,59,20,73,44,36,30,34,36,38,17,48,40,66,46,93,35,77,76,47,52,69,69,40,51,61,56,45,48,56,54,30,48,76,71,68,38,57,64,19,52,69,68,27,44,42,50,51,52,51,39,58,68,61,39,84,85,62,43,54,46,41,37,28,23,33,24,50,87,75,26,82,59,15,32,36,54,62,81,74,85,70,60,62,84,82,36,65,68,28,51,50,25,56,52,44,48,66,48,76,43,85,81,51,50,79,65,86,121

Nearest PDB structures (foldseek):
  6ujk-assembly1_B  TM=8.520E-01  e=1.063E-15  Mycobacterium tuberculosis H37Rv
  4cr8-assembly1_A  TM=8.219E-01  e=7.033E-16  Flavobacterium sp. 141-8
  8r0c-assembly1_D  TM=8.089E-01  e=1.428E-15  synthetic construct
  6uh2-assembly1_A  TM=8.146E-01  e=4.128E-14  Leptospira borgpetersenii serovar Hardjo-bovis str. JB197
  3tzq-assembly1_A  TM=7.538E-01  e=2.157E-14  Mycobacterium marinum M

Sequence (598 aa):
MSTPAYQNSLVDAQRAVDFSQVSGKTVVLTGGSSGLGLCYVRAFVEAGAFVVNGDIKPPTESFPSDRVVYVKCDVAQWEDQVTVFKTARDRSPNGGIDIVIANAGIYSPDAFDGITDDEPQKPITKLLDVNLTGVIYTSKLAGWHFHHQEGQRDRCLILVTSIMGYIDTQGSSVYSAAKHGVRGLMTCLRRKGVVRVNCLAPWFIATPILPASFIQSTGAQFQSQGLDFAKTDDAVTAVVRLATDTSINGRTLGVVPRQLSSSGYLDLDRDDFNQGSPLDTLQVMASSLVYGEFGASSTMSTPAYQNSLVDAQRAVDFSQVSGKTVVLTGGSSGLGLCYVRAFVEAGAFVVNGDIKPPTESFPSDRVVYVKCDVAQWEDQVTVFKTARDRSPNGGIDIVIANAGIYSPDAFDGITDDEPQKPITKLLDVNLTGVIYTSKLAGWHFHHQEGQRDRCLILVTSIMGYIDTQGSSVYSAAKHGVRGLMTCLRRKGVVRVNCLAPWFIATPILPASFIQSTGAQFQSQGLDFAKTDDAVTAVVRLATDTSINGRTLGVVPRQLSSSGYLDLDRDDFNQGSPLDTLQVMASSLVYGEFGASST

Foldseek 3Di:
DFFDADDDDWDDLPDDFDLLLLALAEEEEEPLQWWLNVVLLVSSLVSHAAYEYEYCDHHPDDDPCLRYHYQDADLLDLVSVVVSLVCSQVSRPVNAHAEYELDFAADDFAQCPCVVPPDRDDRDLVRLSGLAVSLVSSVVSLLVRVVPDDDDHAHEYEYEAAVLLPDDDPGYPSNSVRSVNSLVVLLLVSLVRSHQYEYEHEDAAPIPSDDPVCQVVVQVVQVVVPFHHQYSVLSSRVSSCRSRPSVDGSWYKYQGGCSVPVSRIGTPSDSADDPPDPVNVVCVVVSPDDCVVPPPPDD/DFFDADDDDWDDLPDDFDLLLQALAEEEEEPLQWWLNVVLLVSSLVSHAAYEYEYCDHHPDDDPCLRYHYQDADLLDLVSVVVSLVCSQVSRPVNAHAEYELDFAADDFAQCPCVVPPDRDDRDLVRLSGLAVSLVSSVVSLLVRVVPDDDDHAHEYEYEAAVLLVDDDPGYPSNSVSSVNSLVVLLLVSLVRSHQYEYEHEDAAPIPSDDPVCQVVVQVVQVVVPFHHQYSVLSSSVSSCRSRPSVDGSWYKYQGGCSVPVSRIGTPSDSADDPPDPVNVVCVVVSPDDCVVPPPPDD

Organism: NCBI:txid1220207